Protein AF-0000000066529232 (afdb_homodimer)

Nearest PDB structures (foldseek):
  3euh-assembly1_E  TM=6.611E-01  e=2.061E-07  Escherichia coli
  7v8p-assembly1_A-2  TM=6.534E-01  e=8.715E-07  Shigella flexneri
  3rpu-assembly1_D  TM=6.121E-01  e=8.227E-07  Escherichia coli K-12
  3rpu-assembly2_Y  TM=6.234E-01  e=1.844E-06  Escherichia coli K-12
  7nz3-assembly1_E1  TM=5.384E-01  e=7.766E-07  Photorhabdus thracensis

Radius of gyration: 28.64 Å; Cα contacts (8 Å, |Δi|>4): 529; chains: 2; bounding box: 55×75×106 Å

Foldseek 3Di:
DDDDVVLQPCLVVLCVLQVLQAKDFVVPVVSLVSCVVCVVRNQVVCVVVVWHWDDDPLGIIHTQDDPPDPPAALLLVLQLLVLLLQCVVCVVVVHHSCVCQAFRKDFLVVQVVSCVVPVVSCVVSVHHDSVSCCVSHVVVCCSRHQWPDDPRITTGYPVSVQSVVLSVVVVVVPCPPVPVVPPPPSPGRRTHRSPPPPPPPVPPVVPPCPDPVVVVVVVVVVVVVVVVVVD/DDDDVVLQPCLVVLCVLQVLQAKDFVVPVVSLVSCVVCVVRSQVVCVVVVWHWDDDPLGIIHTQDDPPDPPAALLLVLQLLVLLLQCVVCVVVVHHSCVCQAFRKDFLVVQVVSCVVPVVSCVVSVHHDSVSCCVSHVVVCCSRHQWDDDPRITTGHPVSVQSVVLSVVCVVVPCCPVPVVPPPPSPGRRTHRNPPVPPPPVPPVVPPCPDPVVVVVVVVVVVVVVVVVVD

Structure (mmCIF, N/CA/C/O backbone):
data_AF-0000000066529232-model_v1
#
loop_
_entity.id
_entity.type
_entity.pdbx_description
1 polymer 'Chromosome partitioning protein'
#
loop_
_atom_site.group_PDB
_atom_site.id
_atom_site.type_symbol
_atom_site.label_atom_id
_atom_site.label_alt_id
_atom_site.label_comp_id
_atom_site.label_asym_id
_atom_site.label_entity_id
_atom_site.label_seq_id
_atom_site.pdbx_PDB_ins_code
_atom_site.Cartn_x
_atom_site.Cartn_y
_atom_site.Cartn_z
_atom_site.occupancy
_atom_site.B_iso_or_equiv
_atom_site.auth_seq_id
_atom_site.auth_comp_id
_atom_site.auth_asym_id
_atom_site.auth_atom_id
_atom_site.pdbx_PDB_model_num
ATOM 1 N N . MET A 1 1 ? -21.281 -6.078 13.094 1 83.69 1 MET A N 1
ATOM 2 C CA . MET A 1 1 ? -21.75 -4.762 12.664 1 83.69 1 MET A CA 1
ATOM 3 C C . MET A 1 1 ? -22.266 -4.809 11.234 1 83.69 1 MET A C 1
ATOM 5 O O . MET A 1 1 ? -21.688 -5.457 10.367 1 83.69 1 MET A O 1
ATOM 9 N N . HIS A 1 2 ? -23.422 -4.254 11.055 1 90.94 2 HIS A N 1
ATOM 10 C CA . HIS A 1 2 ? -24.016 -4.16 9.727 1 90.94 2 HIS A CA 1
ATOM 11 C C . HIS A 1 2 ? -23.688 -2.828 9.07 1 90.94 2 HIS A C 1
ATOM 13 O O . HIS A 1 2 ? -23.734 -1.777 9.711 1 90.94 2 HIS A O 1
ATOM 19 N N . LEU A 1 3 ? -23.234 -3.01 7.859 1 92.81 3 LEU A N 1
ATOM 20 C CA . LEU A 1 3 ? -22.812 -1.854 7.07 1 92.81 3 LEU A CA 1
ATOM 21 C C . LEU A 1 3 ? -23.609 -1.758 5.777 1 92.81 3 LEU A C 1
ATOM 23 O O . LEU A 1 3 ? -23.922 -2.777 5.16 1 92.81 3 LEU A O 1
ATOM 27 N N . ASP A 1 4 ? -24.016 -0.524 5.516 1 94.38 4 ASP A N 1
ATOM 28 C CA . ASP A 1 4 ? -24.656 -0.265 4.23 1 94.38 4 ASP A CA 1
ATOM 29 C C . ASP A 1 4 ? -23.688 0.426 3.268 1 94.38 4 ASP A C 1
ATOM 31 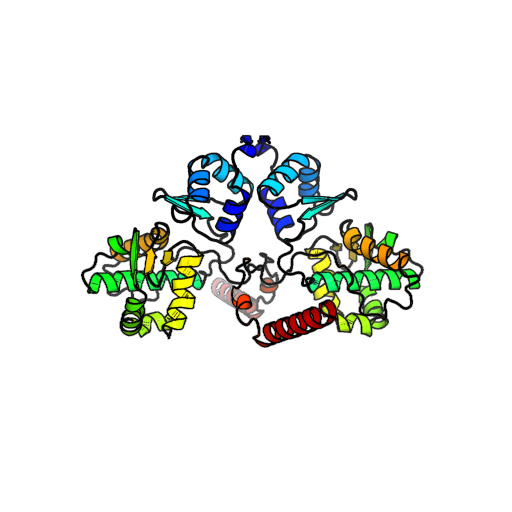O O . ASP A 1 4 ? -23.516 1.644 3.334 1 94.38 4 ASP A O 1
ATOM 35 N N . LEU A 1 5 ? -23.203 -0.306 2.338 1 95 5 LEU A N 1
ATOM 36 C CA . LEU A 1 5 ? -22.188 0.202 1.417 1 95 5 LEU A CA 1
ATOM 37 C C . LEU A 1 5 ? -22.766 1.29 0.52 1 95 5 LEU A C 1
ATOM 39 O O . LEU A 1 5 ? -22.031 2.139 0.011 1 95 5 LEU A O 1
ATOM 43 N N . SER A 1 6 ? -24.016 1.255 0.272 1 95.19 6 SER A N 1
ATOM 44 C CA . SER A 1 6 ? -24.641 2.256 -0.586 1 95.19 6 SER A CA 1
ATOM 45 C C . SER A 1 6 ? -24.547 3.648 0.03 1 95.19 6 SER A C 1
ATOM 47 O O . SER A 1 6 ? -24.656 4.652 -0.676 1 95.19 6 SER A O 1
ATOM 49 N N . GLU A 1 7 ? -24.375 3.732 1.343 1 96.75 7 GLU A N 1
ATOM 50 C CA . GLU A 1 7 ? -24.234 5.004 2.045 1 96.75 7 GLU A CA 1
ATOM 51 C C . GLU A 1 7 ? -22.797 5.508 1.978 1 96.75 7 GLU A C 1
ATOM 53 O O . GLU A 1 7 ? -22.531 6.691 2.201 1 96.75 7 GLU A O 1
ATOM 58 N N . LEU A 1 8 ? -21.859 4.59 1.776 1 97.44 8 LEU A N 1
ATOM 59 C CA . LEU A 1 8 ? -20.438 4.922 1.768 1 97.44 8 LEU A CA 1
ATOM 60 C C . LEU A 1 8 ? -19.953 5.219 0.351 1 97.44 8 LEU A C 1
ATOM 62 O O . LEU A 1 8 ? -19.078 4.527 -0.17 1 97.44 8 LEU A O 1
ATOM 66 N N . THR A 1 9 ? -20.438 6.305 -0.213 1 97.38 9 THR A N 1
ATOM 67 C CA . THR A 1 9 ? -20.25 6.637 -1.622 1 97.38 9 THR A CA 1
ATOM 68 C C . THR A 1 9 ? -18.828 7.094 -1.895 1 97.38 9 THR A C 1
ATOM 70 O O . THR A 1 9 ? -18.391 7.133 -3.047 1 97.38 9 THR A O 1
ATOM 73 N N . GLN A 1 10 ? -18.047 7.484 -0.837 1 98.31 10 GLN A N 1
ATOM 74 C CA . GLN A 1 10 ? -16.688 7.965 -1.016 1 98.31 10 GLN A CA 1
ATOM 75 C C . GLN A 1 10 ? -15.68 6.988 -0.419 1 98.31 10 GLN A C 1
ATOM 77 O O . GLN A 1 10 ? -14.555 7.371 -0.101 1 98.31 10 GLN A O 1
ATOM 82 N N . LEU A 1 11 ? -16.078 5.77 -0.241 1 98.5 11 LEU A N 1
ATOM 83 C CA . LEU A 1 11 ? -15.234 4.797 0.447 1 98.5 11 LEU A CA 1
ATOM 84 C C . LEU A 1 11 ? -13.898 4.645 -0.262 1 98.5 11 LEU A C 1
ATOM 86 O O . LEU A 1 11 ? -12.844 4.695 0.377 1 98.5 11 LEU A O 1
ATOM 90 N N . ALA A 1 12 ? -13.883 4.539 -1.576 1 98.25 12 ALA A N 1
ATOM 91 C CA . ALA A 1 12 ? -12.664 4.289 -2.34 1 98.25 12 ALA A CA 1
ATOM 92 C C . ALA A 1 12 ? -11.695 5.465 -2.229 1 98.25 12 ALA A C 1
ATOM 94 O O . ALA A 1 12 ? -10.555 5.297 -1.804 1 98.25 12 ALA A O 1
ATOM 95 N N . PRO A 1 13 ? -12.102 6.695 -2.551 1 98.38 13 PRO A N 1
ATOM 96 C CA . PRO A 1 13 ? -11.141 7.801 -2.432 1 98.38 13 PRO A CA 1
ATOM 97 C C . PRO A 1 13 ? -10.727 8.062 -0.988 1 98.38 13 PRO A C 1
ATOM 99 O O . PRO A 1 13 ? -9.586 8.461 -0.736 1 98.38 13 PRO A O 1
ATOM 102 N N . ILE A 1 14 ? -11.609 7.852 -0.004 1 98.81 14 ILE A N 1
ATOM 103 C CA . ILE A 1 14 ? -11.258 8.047 1.397 1 98.81 14 ILE A CA 1
ATOM 104 C C . ILE A 1 14 ? -10.18 7.047 1.802 1 98.81 14 ILE A C 1
ATOM 106 O O . ILE A 1 14 ? -9.172 7.422 2.408 1 98.81 14 ILE A O 1
ATOM 110 N N . PHE A 1 15 ? -10.375 5.824 1.438 1 98.19 15 PHE A N 1
ATOM 111 C CA . PHE A 1 15 ? -9.391 4.801 1.773 1 98.19 15 PHE A CA 1
ATOM 112 C C . PHE A 1 15 ? -8.055 5.102 1.117 1 98.19 15 PHE A C 1
ATOM 114 O O . PHE A 1 15 ? -7.004 5.02 1.764 1 98.19 15 PHE A O 1
ATOM 121 N N . ARG A 1 16 ? -8.117 5.434 -0.107 1 97.19 16 ARG A N 1
ATOM 122 C CA . ARG A 1 16 ? -6.902 5.727 -0.853 1 97.19 16 ARG A CA 1
ATOM 123 C C . ARG A 1 16 ? -6.105 6.844 -0.186 1 97.19 16 ARG A C 1
ATOM 125 O O . ARG A 1 16 ? -4.898 6.715 0.025 1 97.19 16 ARG A O 1
ATOM 132 N N . GLU A 1 17 ? -6.758 7.934 0.203 1 97.62 17 GLU A N 1
ATOM 133 C CA . GLU A 1 17 ? -6.078 9.078 0.808 1 97.62 17 GLU A CA 1
ATOM 134 C C . GLU A 1 17 ? -5.523 8.727 2.186 1 97.62 17 GLU A C 1
ATOM 136 O O . GLU A 1 17 ? -4.371 9.039 2.496 1 97.62 17 GLU A O 1
ATOM 141 N N . LEU A 1 18 ? -6.324 8.039 2.998 1 97.81 18 LEU A N 1
ATOM 142 C CA . LEU A 1 18 ? -5.891 7.676 4.344 1 97.81 18 LEU A CA 1
ATOM 143 C C . LEU A 1 18 ? -4.734 6.68 4.289 1 97.81 18 LEU A C 1
ATOM 145 O O . LEU A 1 18 ? -3.785 6.781 5.07 1 97.81 18 LEU A O 1
ATOM 149 N N . PHE A 1 19 ? -4.859 5.852 3.352 1 94.88 19 PHE A N 1
ATOM 150 C CA . PHE A 1 19 ? -3.879 4.781 3.248 1 94.88 19 PHE A CA 1
ATOM 151 C C . PHE A 1 19 ? -2.508 5.336 2.875 1 94.88 19 PHE A C 1
ATOM 153 O O . PHE A 1 19 ? -1.482 4.832 3.336 1 94.88 19 PHE A O 1
ATOM 160 N N . LYS A 1 20 ? -2.471 6.355 2.107 1 93.75 20 LYS A N 1
ATOM 161 C CA . LYS A 1 20 ? -1.199 6.965 1.725 1 93.75 20 LYS A CA 1
ATOM 162 C C . LYS A 1 20 ? -0.679 7.887 2.824 1 93.75 20 LYS A C 1
ATOM 164 O O . LYS A 1 20 ? 0.351 8.539 2.656 1 93.75 20 LYS A O 1
ATOM 169 N N . GLY A 1 21 ? -1.419 7.984 3.934 1 95.12 21 GLY A N 1
ATOM 170 C CA . GLY A 1 21 ? -0.953 8.75 5.078 1 95.12 21 GLY A CA 1
ATOM 171 C C . GLY A 1 21 ? -1.518 10.164 5.121 1 95.12 21 GLY A C 1
ATOM 172 O O . GLY A 1 21 ? -1.14 10.961 5.98 1 95.12 21 GLY A O 1
ATOM 173 N N . TYR A 1 22 ? -2.434 10.445 4.238 1 97.62 22 TYR A N 1
ATOM 174 C CA . TYR A 1 22 ? -3.035 11.773 4.152 1 97.62 22 TYR A CA 1
ATOM 175 C C . TYR A 1 22 ? -3.98 12.016 5.324 1 97.62 22 TYR A C 1
ATOM 177 O O . TYR A 1 22 ? -4.66 11.094 5.781 1 97.62 22 TYR A O 1
ATOM 185 N N . HIS A 1 23 ? -3.982 13.227 5.73 1 98.5 23 HIS A N 1
ATOM 186 C CA . HIS A 1 23 ? -4.938 13.688 6.73 1 98.5 23 HIS A CA 1
ATOM 187 C C . HIS A 1 23 ? -6.121 14.391 6.078 1 98.5 23 HIS A C 1
ATOM 189 O O . HIS A 1 23 ? -5.953 15.453 5.465 1 98.5 23 HIS A O 1
ATOM 195 N N . ILE A 1 24 ? -7.254 13.875 6.273 1 98.75 24 ILE A N 1
ATOM 196 C CA . ILE A 1 24 ? -8.445 14.461 5.66 1 98.75 24 ILE A CA 1
ATOM 197 C C . ILE A 1 24 ? -9.055 15.5 6.605 1 98.75 24 ILE A C 1
ATOM 199 O O . ILE A 1 24 ? -9.281 15.211 7.785 1 98.75 24 ILE A O 1
ATOM 203 N N . SER A 1 25 ? -9.234 16.609 6.125 1 98.5 25 SER A N 1
ATOM 204 C CA . SER A 1 25 ? -9.875 17.703 6.84 1 98.5 25 SER A CA 1
ATOM 205 C C . SER A 1 25 ? -10.82 18.484 5.926 1 98.5 25 SER A C 1
ATOM 207 O O . SER A 1 25 ? -11.242 17.969 4.887 1 98.5 25 SER A O 1
ATOM 209 N N . HIS A 1 26 ? -11.266 19.656 6.395 1 97.06 26 HIS A N 1
ATOM 210 C CA . HIS A 1 26 ? -12.172 20.469 5.598 1 97.06 26 HIS A CA 1
ATOM 211 C C . HIS A 1 26 ? -11.492 20.969 4.324 1 97.06 26 HIS A C 1
ATOM 213 O O . HIS A 1 26 ? -12.148 21.531 3.447 1 97.06 26 HIS A O 1
ATOM 219 N N . ARG A 1 27 ? -10.141 20.703 4.211 1 96.19 27 ARG A N 1
ATOM 220 C CA . ARG A 1 27 ? -9.461 20.938 2.941 1 96.19 27 ARG A CA 1
ATOM 221 C C . ARG A 1 27 ? -10.102 20.141 1.812 1 96.19 27 ARG A C 1
ATOM 223 O O . ARG A 1 27 ? -10.094 20.578 0.657 1 96.19 27 ARG A O 1
ATOM 230 N N . ASP A 1 28 ? -10.648 18.938 2.148 1 97.5 28 ASP A N 1
ATOM 231 C CA . ASP A 1 28 ? -11.359 18.047 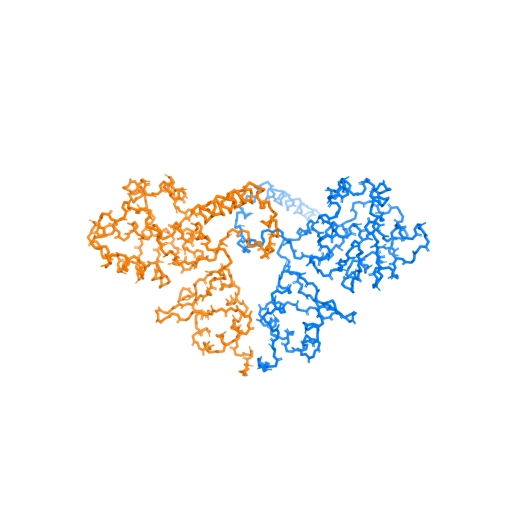1.24 1 97.5 28 ASP A CA 1
ATOM 232 C C . ASP A 1 28 ? -12.828 17.922 1.643 1 97.5 28 ASP A C 1
ATOM 234 O O . ASP A 1 28 ? -13.227 16.922 2.25 1 97.5 28 ASP A O 1
ATOM 238 N N . PRO A 1 29 ? -13.633 18.859 1.231 1 97.88 29 PRO A N 1
ATOM 239 C CA . PRO A 1 29 ? -14.984 18.953 1.779 1 97.88 29 PRO A CA 1
ATOM 240 C C . PRO A 1 29 ? -15.82 17.703 1.504 1 97.88 29 PRO A C 1
ATOM 242 O O . PRO A 1 29 ? -16.594 17.266 2.365 1 97.88 29 PRO A O 1
ATOM 245 N N . GLU A 1 30 ? -15.703 17.078 0.35 1 98.31 30 GLU A N 1
ATOM 246 C CA . GLU A 1 30 ? -16.5 15.914 -0.001 1 98.31 30 GLU A CA 1
ATOM 247 C C . GLU A 1 30 ? -16.141 14.719 0.863 1 98.31 30 GLU A C 1
ATOM 249 O O . GLU A 1 30 ? -17.016 14.07 1.446 1 98.31 30 GLU A O 1
ATOM 254 N N . LEU A 1 31 ? -14.875 14.469 0.984 1 98.75 31 LEU A N 1
ATOM 255 C CA . LEU A 1 31 ? -14.398 13.352 1.793 1 98.75 31 LEU A CA 1
ATOM 256 C C . LEU A 1 31 ? -14.711 13.578 3.27 1 98.75 31 LEU A C 1
ATOM 258 O O . LEU A 1 31 ? -15.18 12.672 3.957 1 98.75 31 LEU A O 1
ATOM 262 N N . TYR A 1 32 ? -14.461 14.812 3.672 1 98.69 32 TYR A N 1
ATOM 263 C CA . TYR A 1 32 ? -14.672 15.156 5.074 1 98.69 32 TYR A CA 1
ATOM 264 C C . TYR A 1 32 ? -16.141 15 5.461 1 98.69 32 TYR A C 1
ATOM 266 O O . TYR A 1 32 ? -16.453 14.438 6.512 1 98.69 32 TYR A O 1
ATOM 274 N N . THR A 1 33 ? -17.016 15.477 4.629 1 98.5 33 THR A N 1
ATOM 275 C CA . THR A 1 33 ? -18.453 15.398 4.898 1 98.5 33 THR A CA 1
ATOM 276 C C . THR A 1 33 ? -18.906 13.945 4.957 1 98.5 33 THR A C 1
ATOM 278 O O . THR A 1 33 ? -19.688 13.562 5.832 1 98.5 33 THR A O 1
ATOM 281 N N . GLN A 1 34 ? -18.438 13.148 4.043 1 98.44 34 GLN A N 1
ATOM 282 C CA . GLN A 1 34 ? -18.75 11.727 4.008 1 98.44 34 GLN A CA 1
ATOM 283 C C . GLN A 1 34 ? -18.281 11.016 5.273 1 98.44 34 GLN A C 1
ATOM 285 O O . GLN A 1 34 ? -19.031 10.25 5.883 1 98.44 34 GLN A O 1
ATOM 290 N N . LEU A 1 35 ? -17.109 11.281 5.742 1 98.44 35 LEU A N 1
ATOM 291 C CA . LEU A 1 35 ? -16.547 10.688 6.945 1 98.44 35 LEU A CA 1
ATOM 292 C C . LEU A 1 35 ? -17.312 11.125 8.188 1 98.44 35 LEU A C 1
ATOM 294 O O . LEU A 1 35 ? -17.656 10.305 9.039 1 98.44 35 LEU A O 1
ATOM 298 N N . SER A 1 36 ? -17.562 12.383 8.188 1 97.94 36 SER A N 1
ATOM 299 C CA . SER A 1 36 ? -18.25 12.93 9.359 1 97.94 36 SER A CA 1
ATOM 300 C C . SER A 1 36 ? -19.672 12.414 9.461 1 97.94 36 SER A C 1
ATOM 302 O O . SER A 1 36 ? -20.188 12.172 10.555 1 97.94 36 SER A O 1
ATOM 304 N N . SER A 1 37 ? -20.312 12.203 8.383 1 97.81 37 SER A N 1
ATOM 305 C CA . SER A 1 37 ? -21.719 11.781 8.352 1 97.81 37 SER A CA 1
ATOM 306 C C . SER A 1 37 ? -21.844 10.289 8.641 1 97.81 37 SER A C 1
ATOM 308 O O . SER A 1 37 ? -22.891 9.828 9.109 1 97.81 37 SER A O 1
ATOM 310 N N . HIS A 1 38 ? -20.859 9.516 8.344 1 97.69 38 HIS A N 1
ATOM 311 C CA . HIS A 1 38 ? -20.922 8.07 8.492 1 97.69 38 HIS A CA 1
ATOM 312 C C . HIS A 1 38 ? -19.703 7.551 9.266 1 97.69 38 HIS A C 1
ATOM 314 O O . HIS A 1 38 ? -19.141 6.52 8.906 1 97.69 38 HIS A O 1
ATOM 320 N N . GLN A 1 39 ? -19.328 8.281 10.305 1 97.44 39 GLN A N 1
ATOM 321 C CA . GLN A 1 39 ? -18.078 8.055 11.023 1 97.44 39 GLN A CA 1
ATOM 322 C C . GLN A 1 39 ? -18.031 6.641 11.594 1 97.44 39 GLN A C 1
ATOM 324 O O . GLN A 1 39 ? -17.016 5.945 11.438 1 97.44 39 GLN A O 1
ATOM 329 N N . ASP A 1 40 ? -19.078 6.176 12.234 1 96.38 40 ASP A N 1
ATOM 330 C CA . ASP A 1 40 ? -19.078 4.871 12.891 1 96.38 40 ASP A CA 1
ATOM 331 C C . ASP A 1 40 ? -18.922 3.744 11.875 1 96.38 40 ASP A C 1
ATOM 333 O O . ASP A 1 40 ? -18.234 2.76 12.125 1 96.38 40 ASP A O 1
ATOM 337 N N . GLN A 1 41 ? -19.547 3.867 10.758 1 97.06 41 GLN A N 1
ATOM 338 C CA . GLN A 1 41 ? -19.453 2.852 9.719 1 97.06 41 GLN A CA 1
ATOM 339 C C . GLN A 1 41 ? -18.031 2.785 9.148 1 97.06 41 GLN A C 1
ATOM 341 O O . GLN A 1 41 ? -17.469 1.697 8.984 1 97.06 41 GLN A O 1
ATOM 346 N N . TYR A 1 42 ? -17.484 3.951 8.891 1 98.31 42 TYR A N 1
ATOM 347 C CA . TYR A 1 42 ? -16.109 3.984 8.391 1 98.31 42 TYR A CA 1
ATOM 348 C C . TYR A 1 42 ? -15.141 3.404 9.414 1 98.31 42 TYR A C 1
ATOM 350 O O . TYR A 1 42 ? -14.297 2.57 9.078 1 98.31 42 TYR A O 1
ATOM 358 N N . ARG A 1 43 ? -15.258 3.873 10.609 1 97.44 43 ARG A N 1
ATOM 359 C CA . ARG A 1 43 ? -14.375 3.402 11.672 1 97.44 43 ARG A CA 1
ATOM 360 C C . ARG A 1 43 ? -14.477 1.89 11.836 1 97.44 43 ARG A C 1
ATOM 362 O O . ARG A 1 43 ? -13.461 1.201 11.945 1 97.44 43 ARG A O 1
ATOM 369 N N . GLY A 1 44 ? -15.664 1.378 11.938 1 96.69 44 GLY A N 1
ATOM 370 C CA . GLY A 1 44 ? -15.875 -0.055 12.07 1 96.69 44 GLY A CA 1
ATOM 371 C C . GLY A 1 44 ? -15.297 -0.854 10.922 1 96.69 44 GLY A C 1
ATOM 372 O O . GLY A 1 44 ? -14.633 -1.873 11.133 1 96.69 44 GLY A O 1
ATOM 373 N N . LEU A 1 45 ? -15.57 -0.42 9.711 1 97.75 45 LEU A N 1
ATOM 374 C CA . LEU A 1 45 ? -15.07 -1.101 8.516 1 97.75 45 LEU A CA 1
ATOM 375 C C . LEU A 1 45 ? -13.539 -1.119 8.508 1 97.75 45 LEU A C 1
ATOM 377 O O . LEU A 1 45 ? -12.93 -2.174 8.312 1 97.75 45 LEU A O 1
ATOM 381 N N . PHE A 1 46 ? -12.922 0.013 8.703 1 98.12 46 PHE A N 1
ATOM 382 C CA . PHE A 1 46 ? -11.469 0.105 8.648 1 98.12 46 PHE A CA 1
ATOM 383 C C . PHE A 1 46 ? -10.836 -0.716 9.773 1 98.12 46 PHE A C 1
ATOM 385 O O . PHE A 1 46 ? -9.789 -1.343 9.57 1 98.12 46 PHE A O 1
ATOM 392 N N . ARG A 1 47 ? -11.461 -0.72 10.898 1 97 47 ARG A N 1
ATOM 393 C CA . ARG A 1 47 ? -10.984 -1.577 11.977 1 97 47 ARG A CA 1
ATOM 394 C C . ARG A 1 47 ? -11.008 -3.045 11.562 1 97 47 ARG A C 1
ATOM 396 O O . ARG A 1 47 ? -10.055 -3.783 11.812 1 97 47 ARG A O 1
ATOM 403 N N . ALA A 1 48 ? -12.086 -3.488 10.969 1 97.06 48 ALA A N 1
ATOM 404 C CA . ALA A 1 48 ? -12.219 -4.863 10.5 1 97.06 48 ALA A CA 1
ATOM 405 C C . ALA A 1 48 ? -11.148 -5.195 9.453 1 97.06 48 ALA A C 1
ATOM 407 O O . ALA A 1 48 ? -10.75 -6.352 9.312 1 97.06 48 ALA A O 1
ATOM 408 N N . MET A 1 49 ? -10.719 -4.188 8.789 1 96.88 49 MET A N 1
ATOM 409 C CA . MET A 1 49 ? -9.711 -4.352 7.75 1 96.88 49 MET A CA 1
ATOM 410 C C . MET A 1 49 ? -8.305 -4.273 8.336 1 96.88 49 MET A C 1
ATOM 412 O O . MET A 1 49 ? -7.316 -4.453 7.617 1 96.88 49 MET A O 1
ATOM 416 N N . GLY A 1 50 ? -8.195 -3.891 9.609 1 95.38 50 GLY A N 1
ATOM 417 C CA . GLY A 1 50 ? -6.898 -3.85 10.273 1 95.38 50 GLY A CA 1
ATOM 418 C C . GLY A 1 50 ? -6.328 -2.449 10.383 1 95.38 50 GLY A C 1
ATOM 419 O O . GLY A 1 50 ? -5.156 -2.273 10.719 1 95.38 50 GLY A O 1
ATOM 420 N N . PHE A 1 51 ? -7.129 -1.468 10.047 1 96.56 51 PHE A N 1
ATOM 421 C CA . PHE A 1 51 ? -6.688 -0.081 10.133 1 96.56 51 PHE A CA 1
ATOM 422 C C . PHE A 1 51 ? -7.352 0.629 11.305 1 96.56 51 PHE A C 1
ATOM 424 O O . PHE A 1 51 ? -8.516 0.368 11.617 1 96.56 51 PHE A O 1
ATOM 431 N N . GLU A 1 52 ? -6.617 1.519 11.852 1 96.94 52 GLU A N 1
ATOM 432 C CA . GLU A 1 52 ? -7.172 2.352 12.914 1 96.94 52 GLU A CA 1
ATOM 433 C C . GLU A 1 52 ? -7.414 3.777 12.43 1 96.94 52 GLU A C 1
ATOM 435 O O . GLU A 1 52 ? -6.465 4.508 12.133 1 96.94 52 GLU A O 1
ATOM 440 N N . LEU A 1 53 ? -8.641 4.141 12.352 1 98 53 LEU A N 1
ATOM 441 C CA . LEU A 1 53 ? -9.047 5.484 11.945 1 98 53 LEU A CA 1
ATOM 442 C C . LEU A 1 53 ? -9.172 6.402 13.148 1 98 53 LEU A C 1
ATOM 444 O O . LEU A 1 53 ? -9.984 6.156 14.039 1 98 53 LEU A O 1
ATOM 448 N N . VAL A 1 54 ? -8.336 7.414 13.148 1 97.62 54 VAL A N 1
ATOM 449 C CA . VAL A 1 54 ? -8.461 8.43 14.188 1 97.62 54 VAL A CA 1
ATOM 450 C C . VAL A 1 54 ? -9.414 9.531 13.719 1 97.62 54 VAL A C 1
ATOM 452 O O . VAL A 1 54 ? -9.281 10.047 12.602 1 97.62 54 VAL A O 1
ATOM 455 N N . CYS A 1 55 ? -10.352 9.742 14.461 1 96.38 55 CYS A N 1
ATOM 456 C CA . CYS A 1 55 ? -11.258 10.875 14.312 1 96.38 55 CYS A CA 1
ATOM 457 C C . CYS A 1 55 ? -10.945 11.961 15.328 1 96.38 55 CYS A C 1
ATOM 459 O O . CYS A 1 55 ? -11.445 11.93 16.453 1 96.38 55 CYS A O 1
ATOM 461 N N . ASP A 1 56 ? -10.164 12.906 14.93 1 96.81 56 ASP A N 1
ATOM 462 C CA . ASP A 1 56 ? -9.742 13.945 15.867 1 96.81 56 ASP A CA 1
ATOM 463 C C . ASP A 1 56 ? -10.844 14.977 16.078 1 96.81 56 ASP A C 1
ATOM 465 O O . ASP A 1 56 ? -11.508 15.391 15.117 1 96.81 56 ASP A O 1
ATOM 469 N N . THR A 1 57 ? -11.062 15.398 17.25 1 96.12 57 THR A N 1
ATOM 470 C CA . THR A 1 57 ? -12.141 16.312 17.609 1 96.12 57 THR A CA 1
ATOM 471 C C . THR A 1 57 ? -11.938 17.672 16.953 1 96.12 57 THR A C 1
ATOM 473 O O . THR A 1 57 ? -12.875 18.469 16.859 1 96.12 57 THR A O 1
ATOM 476 N N . ARG A 1 58 ? -10.773 17.969 16.5 1 95.5 58 ARG A N 1
ATOM 477 C CA . ARG A 1 58 ? -10.477 19.25 15.867 1 95.5 58 ARG A CA 1
ATOM 478 C C . ARG A 1 58 ? -10.789 19.203 14.375 1 95.5 58 ARG A C 1
ATOM 480 O O . ARG A 1 58 ? -10.477 20.141 13.641 1 95.5 58 ARG A O 1
ATOM 487 N N . GLY A 1 59 ? -11.352 18.109 13.898 1 96.81 59 GLY A N 1
ATOM 488 C CA . GLY A 1 59 ? -11.953 18.094 12.578 1 96.81 59 GLY A CA 1
ATOM 489 C C . GLY A 1 59 ? -11.039 17.516 11.508 1 96.81 59 GLY A C 1
ATOM 490 O O . GLY A 1 59 ? -10.945 18.062 10.406 1 96.81 59 GLY A O 1
ATOM 491 N N . PHE A 1 60 ? -10.352 16.469 11.844 1 98.19 60 PHE A N 1
ATOM 492 C CA . PHE A 1 60 ? -9.57 15.789 10.812 1 98.19 60 PHE A CA 1
ATOM 493 C C . PHE A 1 60 ? -9.461 14.297 11.109 1 98.19 60 PHE A C 1
ATOM 495 O O . PHE A 1 60 ? -9.711 13.867 12.242 1 98.19 60 PHE A O 1
ATOM 502 N N . TYR A 1 61 ? -9.109 13.516 10.094 1 98.69 61 TYR A N 1
ATOM 503 C CA . TYR A 1 61 ? -9.062 12.062 10.125 1 98.69 61 TYR A CA 1
ATOM 504 C C . TYR A 1 61 ? -7.742 11.539 9.57 1 98.69 61 TYR A C 1
ATOM 506 O O . TYR A 1 61 ? -7.215 12.078 8.594 1 98.69 61 TYR A O 1
ATOM 514 N N . TYR A 1 62 ? -7.215 10.5 10.117 1 97.81 62 TYR A N 1
ATOM 515 C CA . TYR A 1 62 ? -6.027 9.844 9.586 1 97.81 62 TYR A CA 1
ATOM 516 C C . TYR A 1 62 ? -5.926 8.414 10.102 1 97.81 62 TYR A C 1
ATOM 518 O O . TYR A 1 62 ? -6.57 8.055 11.086 1 97.81 62 TYR A O 1
ATOM 526 N N . PHE A 1 63 ? -5.18 7.559 9.414 1 96.44 63 PHE A N 1
ATOM 527 C CA . PHE A 1 63 ? -4.859 6.215 9.883 1 96.44 63 PHE A CA 1
ATOM 528 C C . PHE A 1 63 ? -3.645 6.234 10.805 1 96.44 63 PHE A C 1
ATOM 530 O O . PHE A 1 63 ? -2.662 6.922 10.523 1 96.44 63 PHE A O 1
ATOM 537 N N . VAL A 1 64 ? -3.723 5.523 11.891 1 92.88 64 VAL A N 1
ATOM 538 C CA . VAL A 1 64 ? -2.533 5.289 12.703 1 92.88 64 VAL A CA 1
ATOM 539 C C . VAL A 1 64 ? -1.554 4.402 11.938 1 92.88 64 VAL A C 1
ATOM 541 O O . VAL A 1 64 ? -1.918 3.316 11.477 1 92.88 64 VAL A O 1
ATOM 544 N N . PRO A 1 65 ? -0.35 4.922 11.688 1 84.12 65 PRO A N 1
ATOM 545 C CA . PRO A 1 65 ? 0.625 4.094 10.977 1 84.12 65 PRO A CA 1
ATOM 546 C C . PRO A 1 65 ? 0.926 2.781 11.695 1 84.12 65 PRO A C 1
ATOM 548 O O . PRO A 1 65 ? 0.896 2.729 12.93 1 84.12 65 PRO A O 1
ATOM 551 N N . GLU A 1 66 ? 1.124 1.743 10.836 1 73.56 66 GLU A N 1
ATOM 552 C CA . GLU A 1 66 ? 1.486 0.445 11.398 1 73.56 66 GLU A CA 1
ATOM 553 C C . GLU A 1 66 ? 2.891 0.473 11.992 1 73.56 66 GLU A C 1
ATOM 555 O O . GLU A 1 66 ? 3.768 1.181 11.492 1 73.56 66 GLU A O 1
ATOM 560 N N . GLN A 1 67 ? 3.102 0.339 13.258 1 58.44 67 GLN A N 1
ATOM 561 C CA . GLN A 1 67 ? 4.363 0.403 13.992 1 58.44 67 GLN A CA 1
ATOM 562 C C . GLN A 1 67 ? 5.43 -0.464 13.328 1 58.44 67 GLN A C 1
ATOM 564 O O . GLN A 1 67 ? 5.719 -1.566 13.797 1 58.44 67 GLN A O 1
ATOM 569 N N . VAL A 1 68 ? 5.328 -0.716 11.93 1 47.19 68 VAL A N 1
ATOM 570 C CA . VAL A 1 68 ? 6.43 -1.592 11.547 1 47.19 68 VAL A CA 1
ATOM 571 C C . VAL A 1 68 ? 7.75 -0.827 11.625 1 47.19 68 VAL A C 1
ATOM 573 O O . VAL A 1 68 ? 7.941 0.168 10.922 1 47.19 68 VAL A O 1
ATOM 576 N N . GLY A 1 69 ? 8.68 -1.15 12.68 1 44.72 69 GLY A N 1
ATOM 577 C CA . GLY A 1 69 ? 10.016 -0.707 13.062 1 44.72 69 GLY A CA 1
ATOM 578 C C . GLY A 1 69 ? 10.055 0.75 13.484 1 44.72 69 GLY A C 1
ATOM 579 O O . GLY A 1 69 ? 9.359 1.589 12.906 1 44.72 69 GLY A O 1
ATOM 580 N N . ALA A 1 70 ? 10.094 1.056 14.695 1 45.28 70 ALA A N 1
ATOM 581 C CA . ALA A 1 70 ? 10.203 2.26 15.508 1 45.28 70 ALA A CA 1
ATOM 582 C C . ALA A 1 70 ? 10.984 3.35 14.781 1 45.28 70 ALA A C 1
ATOM 584 O O . ALA A 1 70 ? 11.258 4.41 15.352 1 45.28 70 ALA A O 1
ATOM 585 N N . GLN A 1 71 ? 11.578 3.029 13.695 1 50.12 71 GLN A N 1
ATOM 586 C CA . GLN A 1 71 ? 12.422 4.148 13.273 1 50.12 71 GLN A CA 1
ATOM 587 C C . GLN A 1 71 ? 11.578 5.301 12.742 1 50.12 71 GLN A C 1
ATOM 589 O O . GLN A 1 71 ? 10.695 5.098 11.906 1 50.12 71 GLN A O 1
ATOM 594 N N . VAL A 1 72 ? 11.453 6.309 13.453 1 56.38 72 VAL A N 1
ATOM 595 C CA . VAL A 1 72 ? 10.797 7.559 13.094 1 56.38 72 VAL A CA 1
ATOM 596 C C . VAL A 1 72 ? 11.133 7.926 11.648 1 56.38 72 VAL A C 1
ATOM 598 O O . VAL A 1 72 ? 12.305 8.047 11.289 1 56.38 72 VAL A O 1
ATOM 601 N N . ASN A 1 73 ? 10.031 7.918 10.781 1 75.88 73 ASN A N 1
ATOM 602 C CA . ASN A 1 73 ? 10.078 8.312 9.375 1 75.88 73 ASN A CA 1
ATOM 603 C C . ASN A 1 73 ? 10.773 9.656 9.195 1 75.88 73 ASN A C 1
ATOM 605 O O . ASN A 1 73 ? 10.562 10.586 9.977 1 75.88 73 ASN A O 1
ATOM 609 N N . LYS A 1 74 ? 11.836 9.742 8.453 1 83.25 74 LYS A N 1
ATOM 610 C CA . LYS A 1 74 ? 12.609 10.945 8.172 1 83.25 74 LYS A CA 1
ATOM 611 C C . LYS A 1 74 ? 11.695 12.125 7.848 1 83.25 74 LYS A C 1
ATOM 613 O O . LYS A 1 74 ? 11.945 13.25 8.281 1 83.25 74 LYS A O 1
ATOM 618 N N . THR A 1 75 ? 10.672 11.883 7.211 1 89.5 75 THR A N 1
ATOM 619 C CA . THR A 1 75 ? 9.727 12.93 6.848 1 89.5 75 THR A CA 1
ATOM 620 C C . THR A 1 75 ? 9.055 13.508 8.086 1 89.5 75 THR A C 1
ATOM 622 O O . THR A 1 75 ? 9.016 14.727 8.266 1 89.5 75 THR A O 1
ATOM 625 N N . ALA A 1 76 ? 8.594 12.633 8.945 1 87.94 76 ALA A N 1
ATOM 626 C CA . ALA A 1 76 ? 7.938 13.094 10.172 1 87.94 76 ALA A CA 1
ATOM 627 C C . ALA A 1 76 ? 8.891 13.914 11.031 1 87.94 76 ALA A C 1
ATOM 629 O O . ALA A 1 76 ? 8.492 14.922 11.617 1 87.94 76 ALA A O 1
ATOM 630 N N . GLN A 1 77 ? 10.078 13.555 11.039 1 86.88 77 GLN A N 1
ATOM 631 C CA . GLN A 1 77 ? 11.094 14.266 11.812 1 86.88 77 GLN A CA 1
ATOM 632 C C . GLN A 1 77 ? 11.328 15.672 11.25 1 86.88 77 GLN A C 1
ATOM 634 O O . GLN A 1 77 ? 11.391 16.641 12.008 1 86.88 77 GLN A O 1
ATOM 639 N N . ARG A 1 78 ? 11.438 15.734 9.984 1 92 78 ARG A N 1
ATOM 640 C CA . ARG A 1 78 ? 11.648 17.016 9.328 1 92 78 ARG A CA 1
ATOM 641 C C . ARG A 1 78 ? 10.477 17.953 9.57 1 92 78 ARG A C 1
ATOM 643 O O . ARG A 1 78 ? 10.664 19.141 9.891 1 92 78 ARG A O 1
ATOM 650 N N . LEU A 1 79 ? 9.336 17.391 9.453 1 93.88 79 LEU A N 1
ATOM 651 C CA . LEU A 1 79 ? 8.141 18.219 9.633 1 93.88 79 LEU A CA 1
ATOM 652 C C . LEU A 1 79 ? 8 18.672 11.078 1 93.88 79 LEU A C 1
ATOM 654 O O . LEU A 1 79 ? 7.613 19.812 11.336 1 93.88 79 LEU A O 1
ATOM 658 N N . ALA A 1 80 ? 8.383 17.828 11.977 1 90.88 80 ALA A N 1
ATOM 659 C CA . ALA A 1 80 ? 8.359 18.188 13.391 1 90.88 80 ALA A CA 1
ATOM 660 C C . ALA A 1 80 ? 9.352 19.312 13.688 1 90.88 80 ALA A C 1
ATOM 662 O O . ALA A 1 80 ? 9 20.297 14.344 1 90.88 80 ALA A O 1
ATOM 663 N N . LEU A 1 81 ? 10.508 19.109 13.219 1 91.19 81 LEU A N 1
ATOM 664 C CA . LEU A 1 81 ? 11.531 20.125 13.43 1 91.19 81 LEU A CA 1
ATOM 665 C C . LEU A 1 81 ? 11.109 21.469 12.828 1 91.19 81 LEU A C 1
ATOM 667 O O . LEU A 1 81 ? 11.25 22.516 13.469 1 91.19 81 LEU A O 1
ATOM 671 N N . PHE A 1 82 ? 10.617 21.406 11.68 1 95.19 82 PHE A N 1
ATOM 672 C CA . PHE A 1 82 ? 10.148 22.625 11.031 1 95.19 82 PHE A CA 1
ATOM 673 C C . PHE A 1 82 ? 9.078 23.297 11.875 1 95.19 82 PHE A C 1
ATOM 675 O O . PHE A 1 82 ? 9.109 24.516 12.047 1 95.19 82 PHE A O 1
ATOM 682 N N . THR A 1 83 ? 8.156 22.531 12.352 1 94.94 83 THR A N 1
ATOM 683 C CA . THR A 1 83 ? 7.078 23.094 13.156 1 94.94 83 THR A CA 1
ATOM 684 C C . THR A 1 83 ? 7.637 23.766 14.414 1 94.94 83 THR A C 1
ATOM 686 O O . THR A 1 83 ? 7.227 24.859 14.781 1 94.94 83 THR A O 1
ATOM 689 N N . PHE A 1 84 ? 8.578 23.141 15 1 92.5 84 PHE A N 1
ATOM 690 C CA . PHE A 1 84 ? 9.234 23.703 16.188 1 92.5 84 PHE A CA 1
ATOM 691 C C . PHE A 1 84 ? 9.906 25.031 15.852 1 92.5 84 PHE A C 1
ATOM 693 O O . PHE A 1 84 ? 9.727 26.016 16.578 1 92.5 84 PHE A O 1
ATOM 700 N N . ILE A 1 85 ? 10.633 25.016 14.805 1 94.75 85 ILE A N 1
ATOM 701 C CA . ILE A 1 85 ? 11.336 26.219 14.367 1 94.75 85 ILE A CA 1
ATOM 702 C C . ILE A 1 85 ? 10.336 27.328 14.094 1 94.75 85 ILE A C 1
ATOM 704 O O . ILE A 1 85 ? 10.547 28.469 14.5 1 94.75 85 ILE A O 1
ATOM 708 N N . LEU A 1 86 ? 9.266 26.984 13.43 1 96.12 86 LEU A N 1
ATOM 709 C CA . LEU A 1 86 ? 8.258 27.969 13.07 1 96.12 86 LEU A CA 1
ATOM 710 C C . LEU A 1 86 ? 7.602 28.562 14.312 1 96.12 86 LEU A C 1
ATOM 712 O O . LEU A 1 86 ? 7.375 29.766 14.383 1 96.12 86 LEU A O 1
ATOM 716 N N . VAL A 1 87 ? 7.316 27.703 15.258 1 94.44 87 VAL A N 1
ATOM 717 C CA . VAL A 1 87 ? 6.734 28.156 16.516 1 94.44 87 VAL A CA 1
ATOM 718 C C . VAL A 1 87 ? 7.664 29.188 17.172 1 94.44 87 VAL A C 1
ATOM 720 O O . VAL A 1 87 ? 7.227 30.281 17.547 1 94.44 87 VAL A O 1
ATOM 723 N N . GLU A 1 88 ? 8.945 28.875 17.234 1 92.56 88 GLU A N 1
ATOM 724 C CA . GLU A 1 88 ? 9.938 29.766 17.828 1 92.56 88 GLU A CA 1
ATOM 725 C C . GLU A 1 88 ? 10.07 31.062 17.031 1 92.56 88 GLU A C 1
ATOM 727 O O . GLU A 1 88 ? 10.102 32.156 17.609 1 92.56 88 GLU A O 1
ATOM 732 N N . HIS A 1 89 ? 10.141 30.922 15.781 1 95.56 89 HIS A N 1
ATOM 733 C CA . HIS A 1 89 ? 10.32 32.062 14.891 1 95.56 89 HIS A CA 1
ATOM 734 C C . HIS A 1 89 ? 9.164 33.031 15.008 1 95.56 89 HIS A C 1
ATOM 736 O O . HIS A 1 89 ? 9.383 34.25 15.125 1 95.56 89 HIS A O 1
ATOM 742 N N . LEU A 1 90 ? 7.984 32.531 14.992 1 95.75 90 LEU A N 1
ATOM 743 C CA . LEU A 1 90 ? 6.793 33.375 15.102 1 95.75 90 LEU A CA 1
ATOM 744 C C . LEU A 1 90 ? 6.742 34.062 16.453 1 95.75 90 LEU A C 1
ATOM 746 O O . LEU A 1 90 ? 6.453 35.25 16.547 1 95.75 90 LEU A O 1
ATOM 750 N N . ALA A 1 91 ? 7.035 33.281 17.469 1 93.25 91 ALA A N 1
ATOM 751 C CA . ALA A 1 91 ? 7.07 33.875 18.797 1 93.25 91 ALA A CA 1
ATOM 752 C C . ALA A 1 91 ? 8.094 35 18.875 1 93.25 91 ALA A C 1
ATOM 754 O O . ALA A 1 91 ? 7.809 36.062 19.438 1 93.25 91 ALA A O 1
ATOM 755 N N . ASP A 1 92 ? 9.258 34.812 18.312 1 94.44 92 ASP A N 1
ATOM 756 C CA . ASP A 1 92 ? 10.336 35.781 18.281 1 94.44 92 ASP A CA 1
ATOM 757 C C . ASP A 1 92 ? 9.891 37.062 17.562 1 94.44 92 ASP A C 1
ATOM 759 O O . ASP A 1 92 ? 10.359 38.156 17.859 1 94.44 92 ASP A O 1
ATOM 763 N N . GLN A 1 93 ? 8.969 36.906 16.672 1 94.88 93 GLN A N 1
ATOM 764 C CA . GLN A 1 93 ? 8.477 38.062 15.883 1 94.88 93 GLN A CA 1
ATOM 765 C C . GLN A 1 93 ? 7.266 38.688 16.562 1 94.88 93 GLN A C 1
ATOM 767 O O . GLN A 1 93 ? 6.676 39.625 16.016 1 94.88 93 GLN A O 1
ATOM 772 N N . GLY A 1 94 ? 6.832 38.125 17.641 1 95.44 94 GLY A N 1
ATOM 773 C CA . GLY A 1 94 ? 5.684 38.656 18.344 1 95.44 94 GLY A CA 1
ATOM 774 C C . GLY A 1 94 ? 4.355 38.188 17.766 1 95.44 94 GLY A C 1
ATOM 775 O O . GLY A 1 94 ? 3.305 38.75 18.094 1 95.44 94 GLY A O 1
ATOM 776 N N . ARG A 1 95 ? 4.406 37.219 16.906 1 96.25 95 ARG A N 1
ATOM 777 C CA . ARG A 1 95 ? 3.205 36.594 16.359 1 96.25 95 ARG A CA 1
ATOM 778 C C . ARG A 1 95 ? 2.811 35.375 17.172 1 96.25 95 ARG A C 1
ATOM 780 O O . ARG A 1 95 ? 3.674 34.625 17.656 1 96.25 95 ARG A O 1
ATOM 787 N N . ASP A 1 96 ? 1.501 35.156 17.359 1 95.75 96 ASP A N 1
ATOM 788 C CA . ASP A 1 96 ? 1.016 34 18.078 1 95.75 96 ASP A CA 1
ATOM 789 C C . ASP A 1 96 ? 1.121 32.75 17.203 1 95.75 96 ASP A C 1
ATOM 791 O O . ASP A 1 96 ? 0.366 32.594 16.234 1 95.75 96 ASP A O 1
ATOM 795 N N . PRO A 1 97 ? 2.016 31.828 17.547 1 95 97 PRO A N 1
ATOM 796 C CA . PRO A 1 97 ? 2.203 30.625 16.719 1 95 97 PRO A CA 1
ATOM 797 C C . PRO A 1 97 ? 0.919 29.828 16.562 1 95 97 PRO A C 1
ATOM 799 O O . PRO A 1 97 ? 0.669 29.266 15.484 1 95 97 PRO A O 1
ATOM 802 N N . LEU A 1 98 ? 0.115 29.688 17.578 1 93.38 98 LEU A N 1
ATOM 803 C CA . LEU A 1 98 ? -1.119 28.922 17.516 1 93.38 98 LEU A CA 1
ATOM 804 C C . LEU A 1 98 ? -2.088 29.516 16.5 1 93.38 98 LEU A C 1
ATOM 806 O O . LEU A 1 98 ? -2.738 28.781 15.75 1 93.38 98 LEU A O 1
ATOM 810 N N . SER A 1 99 ? -2.162 30.828 16.484 1 95.94 99 SER A N 1
ATOM 811 C CA . SER A 1 99 ? -3.041 31.5 15.539 1 95.94 99 SER A CA 1
ATOM 812 C C . SER A 1 99 ? -2.605 31.25 14.102 1 95.94 99 SER A C 1
ATOM 814 O O . SER A 1 99 ? -3.443 31.109 13.211 1 95.94 99 SER A O 1
ATOM 816 N N . VAL A 1 100 ? -1.337 31.156 13.922 1 97.19 100 VAL A N 1
ATOM 817 C CA . VAL A 1 100 ? -0.825 30.938 12.57 1 97.19 100 VAL A CA 1
ATOM 818 C C . VAL A 1 100 ? -0.975 29.469 12.188 1 97.19 100 VAL A C 1
ATOM 820 O O . VAL A 1 100 ? -1.481 29.156 11.109 1 97.19 100 VAL A O 1
ATOM 823 N N . LEU A 1 101 ? -0.601 28.531 13.094 1 96.75 101 LEU A N 1
ATOM 824 C CA . LEU A 1 101 ? -0.532 27.109 12.742 1 96.75 101 LEU A CA 1
ATOM 825 C C . LEU A 1 101 ? -1.911 26.469 12.828 1 96.75 101 LEU A C 1
ATOM 827 O O . LEU A 1 101 ? -2.111 25.359 12.32 1 96.75 101 LEU A O 1
ATOM 831 N N . ASP A 1 102 ? -2.889 27.062 13.422 1 93.88 102 ASP A N 1
ATOM 832 C CA . ASP A 1 102 ? -4.266 26.578 13.492 1 93.88 102 ASP A CA 1
ATOM 833 C C . ASP A 1 102 ? -5.18 27.391 12.57 1 93.88 102 ASP A C 1
ATOM 835 O O . ASP A 1 102 ? -6.121 28.031 13.039 1 93.88 102 ASP A O 1
ATOM 839 N N . GLY A 1 103 ? -4.926 27.297 11.289 1 95.88 103 GLY A N 1
ATOM 840 C CA . GLY A 1 103 ? -5.82 27.938 10.328 1 95.88 103 GLY A CA 1
ATOM 841 C C . GLY A 1 103 ? -5.223 29.156 9.68 1 95.88 103 GLY A C 1
ATOM 842 O O . GLY A 1 103 ? -5.785 29.703 8.719 1 95.88 103 GLY A O 1
ATOM 843 N N . GLY A 1 104 ? -4.117 29.672 10.219 1 98 104 GLY A N 1
ATOM 844 C CA . GLY A 1 104 ? -3.422 30.797 9.594 1 98 104 GLY A CA 1
ATOM 845 C C . GLY A 1 104 ? -2.533 30.375 8.438 1 98 104 GLY A C 1
ATOM 846 O O . GLY A 1 104 ? -2.754 29.328 7.828 1 98 104 GLY A O 1
ATOM 847 N N . SER A 1 105 ? -1.593 31.359 8.039 1 98.38 105 SER A N 1
ATOM 848 C CA . SER A 1 105 ? -0.793 31.078 6.848 1 98.38 105 SER A CA 1
ATOM 849 C C . SER A 1 105 ? 0.578 31.75 6.938 1 98.38 105 SER A C 1
ATOM 851 O O . SER A 1 105 ? 0.797 32.625 7.781 1 98.38 105 SER A O 1
ATOM 853 N N . ILE A 1 106 ? 1.495 31.312 6.23 1 98.06 106 ILE A N 1
ATOM 854 C CA . ILE A 1 106 ? 2.764 31.984 5.965 1 98.06 106 ILE A CA 1
ATOM 855 C C . ILE A 1 106 ? 2.998 32.062 4.457 1 98.06 106 ILE A C 1
ATOM 857 O O . ILE A 1 106 ? 2.486 31.25 3.697 1 98.06 106 ILE A O 1
ATOM 861 N N . GLY A 1 107 ? 3.662 33.125 4.082 1 97.56 107 GLY A N 1
ATOM 862 C CA . GLY A 1 107 ? 4.004 33.281 2.678 1 97.56 107 GLY A CA 1
ATOM 863 C C . GLY A 1 107 ? 5.352 32.688 2.32 1 97.56 107 GLY A C 1
ATOM 864 O O . GLY A 1 107 ? 6.242 32.594 3.168 1 97.56 107 GLY A O 1
ATOM 865 N N . ARG A 1 108 ? 5.477 32.281 1.096 1 97.25 108 ARG A N 1
ATOM 866 C CA . ARG A 1 108 ? 6.73 31.734 0.579 1 97.25 108 ARG A CA 1
ATOM 867 C C . ARG A 1 108 ? 7.895 32.688 0.858 1 97.25 108 ARG A C 1
ATOM 869 O O . ARG A 1 108 ? 9.016 32.25 1.104 1 97.25 108 ARG A O 1
ATOM 876 N N . GLU A 1 109 ? 7.684 33.938 0.865 1 96.88 109 GLU A N 1
ATOM 877 C CA . GLU A 1 109 ? 8.711 34.938 1.066 1 96.88 109 GLU A CA 1
ATOM 878 C C . GLU A 1 109 ? 9.242 34.906 2.496 1 96.88 109 GLU A C 1
ATOM 880 O O . GLU A 1 109 ? 10.305 35.469 2.783 1 96.88 109 GLU A O 1
ATOM 885 N N . GLU A 1 110 ? 8.539 34.281 3.414 1 97.06 110 GLU A N 1
ATOM 886 C CA . GLU A 1 110 ? 8.969 34.188 4.809 1 97.06 110 GLU A CA 1
ATOM 887 C C . GLU A 1 110 ? 9.969 33.062 5.016 1 97.06 110 GLU A C 1
ATOM 889 O O . GLU A 1 110 ? 10.625 32.969 6.055 1 97.06 110 GLU A O 1
ATOM 894 N N . LEU A 1 111 ? 10.164 32.156 4.035 1 97.56 111 LEU A N 1
ATOM 895 C CA . LEU A 1 111 ? 10.945 30.938 4.188 1 97.56 111 LEU A CA 1
ATOM 896 C C . LEU A 1 111 ? 12.438 31.25 4.188 1 97.56 111 LEU A C 1
ATOM 898 O O . LEU A 1 111 ? 13.188 30.719 5.016 1 97.56 111 LEU A O 1
ATOM 902 N N . PRO A 1 112 ? 12.883 32.188 3.328 1 96.75 112 PRO A N 1
ATOM 903 C CA . PRO A 1 112 ? 14.328 32.438 3.307 1 96.75 112 PRO A CA 1
ATOM 904 C C . PRO A 1 112 ? 14.844 33 4.629 1 96.75 112 PRO A C 1
ATOM 906 O O . PRO A 1 112 ? 15.828 32.5 5.176 1 96.75 112 PRO A O 1
ATOM 909 N N . PRO A 1 113 ? 14.172 34.062 5.211 1 96.19 113 PRO A N 1
ATOM 910 C CA . PRO A 1 113 ? 14.664 34.531 6.504 1 96.19 113 PRO A CA 1
ATOM 911 C C . PRO A 1 113 ? 14.609 33.469 7.59 1 96.19 113 PRO A C 1
ATOM 913 O O . PRO A 1 113 ? 15.477 33.406 8.469 1 96.19 113 PRO A O 1
ATOM 916 N N . LEU A 1 114 ? 13.656 32.625 7.582 1 96.75 114 LEU A N 1
ATOM 917 C CA . LEU A 1 114 ? 13.539 31.531 8.523 1 96.75 114 LEU A CA 1
ATOM 918 C C . LEU A 1 114 ? 14.711 30.562 8.375 1 96.75 114 LEU A C 1
ATOM 920 O O . LEU A 1 114 ? 15.336 30.188 9.367 1 96.75 114 LEU A O 1
ATOM 924 N N . LEU A 1 115 ? 14.984 30.156 7.145 1 97.38 115 LEU A N 1
ATOM 925 C CA . LEU A 1 115 ? 16.078 29.25 6.859 1 97.38 115 LEU A CA 1
ATOM 926 C C . LEU A 1 115 ? 17.406 29.844 7.301 1 97.38 115 LEU A C 1
ATOM 928 O O . LEU A 1 115 ? 18.25 29.156 7.895 1 97.38 115 LEU A O 1
ATOM 932 N N . GLU A 1 116 ? 17.594 31.109 7.031 1 96.69 116 GLU A N 1
ATOM 933 C CA . GLU A 1 116 ? 18.844 31.797 7.383 1 96.69 116 GLU A CA 1
ATOM 934 C C . GLU A 1 116 ? 19.031 31.844 8.898 1 96.69 116 GLU A C 1
ATOM 936 O O . GLU A 1 116 ? 20.109 31.516 9.398 1 96.69 116 GLU A O 1
ATOM 941 N N . LYS A 1 117 ? 18.031 32.188 9.617 1 97.12 117 LYS A N 1
ATOM 942 C CA . LYS A 1 117 ? 18.109 32.344 11.062 1 97.12 117 LYS A CA 1
ATOM 943 C C . LYS A 1 117 ? 18.344 31.016 11.766 1 97.12 117 LYS A C 1
ATOM 945 O O . LYS A 1 117 ? 19.047 30.953 12.773 1 97.12 117 LYS A O 1
ATOM 950 N N . TYR A 1 118 ? 17.781 30.016 11.273 1 96.75 118 TYR A N 1
ATOM 951 C CA . TYR A 1 118 ? 17.844 28.719 11.938 1 96.75 118 TYR A CA 1
ATOM 952 C C . TYR A 1 118 ? 18.625 27.719 11.102 1 96.75 118 TYR A C 1
ATOM 954 O O . TYR A 1 118 ? 18.281 26.531 11.078 1 96.75 118 TYR A O 1
ATOM 962 N N . ARG A 1 119 ? 19.531 28.109 10.375 1 96.25 119 ARG A N 1
ATOM 963 C CA . ARG A 1 119 ? 20.312 27.344 9.406 1 96.25 119 ARG A CA 1
ATOM 964 C C . ARG A 1 119 ? 20.875 26.078 10.055 1 96.25 119 ARG A C 1
ATOM 966 O O . ARG A 1 119 ? 20.812 25 9.469 1 96.25 119 ARG A O 1
ATOM 973 N N . ASP A 1 120 ? 21.391 26.156 11.242 1 94.44 120 ASP A N 1
ATOM 974 C CA . ASP A 1 120 ? 22.031 25.031 11.898 1 94.44 120 ASP A CA 1
ATOM 975 C C . ASP A 1 120 ? 21.031 23.906 12.18 1 94.44 120 ASP A C 1
ATOM 977 O O . ASP A 1 120 ? 21.359 22.734 12.016 1 94.44 120 ASP A O 1
ATOM 981 N N . LEU A 1 121 ? 19.875 24.25 12.602 1 93.62 121 LEU A N 1
ATOM 982 C CA . LEU A 1 121 ? 18.828 23.266 12.867 1 93.62 121 LEU A CA 1
ATOM 983 C C . LEU A 1 121 ? 18.375 22.609 11.57 1 93.62 121 LEU A C 1
ATOM 985 O O . LEU A 1 121 ? 18.219 21.375 11.523 1 93.62 121 LEU A O 1
ATOM 989 N N . PHE A 1 122 ? 18.281 23.375 10.492 1 95.31 122 PHE A N 1
ATOM 990 C CA . PHE A 1 122 ? 17.844 22.844 9.211 1 95.31 122 PHE A CA 1
ATOM 991 C C . PHE A 1 122 ? 18.891 21.922 8.617 1 95.31 122 PHE A C 1
ATOM 993 O O . PHE A 1 122 ? 18.562 20.922 7.965 1 95.31 122 PHE A O 1
ATOM 1000 N N . LEU A 1 123 ? 20.094 22.234 8.836 1 93 123 LEU A N 1
ATOM 1001 C CA . LEU A 1 123 ? 21.172 21.391 8.352 1 93 123 LEU A CA 1
ATOM 1002 C C . LEU A 1 123 ? 21.094 20 8.953 1 93 123 LEU A C 1
ATOM 1004 O O . LEU A 1 123 ? 21.375 19.016 8.273 1 93 123 LEU A O 1
ATOM 1008 N N . GLN A 1 124 ? 20.672 19.875 10.156 1 87.88 124 GLN A N 1
ATOM 1009 C CA . GLN A 1 124 ? 20.516 18.594 10.836 1 87.88 124 GLN A CA 1
ATOM 1010 C C . GLN A 1 124 ? 19.422 17.766 10.18 1 87.88 124 GLN A C 1
ATOM 1012 O O . GLN A 1 124 ? 19.469 16.531 10.219 1 87.88 124 GLN A O 1
ATOM 1017 N N . ALA A 1 125 ? 18.531 18.391 9.562 1 89 125 ALA A N 1
ATOM 1018 C CA . ALA A 1 125 ? 17.422 17.719 8.883 1 89 125 ALA A CA 1
ATOM 1019 C C . ALA A 1 125 ? 17.703 17.578 7.387 1 89 125 ALA A C 1
ATOM 1021 O O . ALA A 1 125 ? 16.797 17.297 6.602 1 89 125 ALA A O 1
ATOM 1022 N N . GLU A 1 126 ? 18.906 17.891 6.992 1 93.69 126 GLU A N 1
ATOM 1023 C CA . GLU A 1 126 ? 19.375 17.797 5.613 1 93.69 126 GLU A CA 1
ATOM 1024 C C . GLU A 1 126 ? 18.625 18.766 4.707 1 93.69 126 GLU A C 1
ATOM 1026 O O . GLU A 1 126 ? 18.25 18.422 3.588 1 93.69 126 GLU A O 1
ATOM 1031 N N . VAL A 1 127 ? 18.344 19.938 5.23 1 96.12 127 VAL A N 1
ATOM 1032 C CA . VAL A 1 127 ? 17.766 21.047 4.488 1 96.12 127 VAL A CA 1
ATOM 1033 C C . VAL A 1 127 ? 18.734 22.234 4.465 1 96.12 127 VAL A C 1
ATOM 1035 O O . VAL A 1 127 ? 18.938 22.891 5.484 1 96.12 127 VAL A O 1
ATOM 1038 N N . GLN A 1 128 ? 19.234 22.5 3.256 1 95.44 128 GLN A N 1
ATOM 1039 C CA . GLN A 1 128 ? 20.297 23.5 3.18 1 95.44 128 GLN A CA 1
ATOM 1040 C C . GLN A 1 128 ? 19.859 24.719 2.377 1 95.44 128 GLN A C 1
ATOM 1042 O O . GLN A 1 128 ? 20.375 25.812 2.572 1 95.44 128 GLN A O 1
ATOM 1047 N N . THR A 1 129 ? 18.984 24.469 1.42 1 96.75 129 THR A N 1
ATOM 1048 C CA . THR A 1 129 ? 18.578 25.547 0.524 1 96.75 129 THR A CA 1
ATOM 1049 C C . THR A 1 129 ? 17.078 25.797 0.614 1 96.75 129 THR A C 1
ATOM 1051 O O . THR A 1 129 ? 16.344 24.969 1.167 1 96.75 129 THR A O 1
ATOM 1054 N N . GLN A 1 130 ? 16.688 26.859 0.146 1 95.62 130 GLN A N 1
ATOM 1055 C CA . GLN A 1 130 ? 15.266 27.172 0.084 1 95.62 130 GLN A CA 1
ATOM 1056 C C . GLN A 1 130 ? 14.516 26.125 -0.746 1 95.62 130 GLN A C 1
ATOM 1058 O O . GLN A 1 130 ? 13.391 25.75 -0.409 1 95.62 130 GLN A O 1
ATOM 1063 N N . GLU A 1 131 ? 15.109 25.75 -1.854 1 96.62 131 GLU A N 1
ATOM 1064 C CA . GLU A 1 131 ? 14.516 24.734 -2.713 1 96.62 131 GLU A CA 1
ATOM 1065 C C . GLU A 1 131 ? 14.289 23.422 -1.951 1 96.62 131 GLU A C 1
ATOM 1067 O O . GLU A 1 131 ? 13.242 22.797 -2.084 1 96.62 131 GLU A O 1
ATOM 1072 N N . GLU A 1 132 ? 15.219 23.109 -1.163 1 97.31 132 GLU A N 1
ATOM 1073 C CA . GLU A 1 132 ? 15.102 21.891 -0.359 1 97.31 132 GLU A CA 1
ATOM 1074 C C . GLU A 1 132 ? 14.031 22.047 0.716 1 97.31 132 GLU A C 1
ATOM 1076 O O . GLU A 1 132 ? 13.297 21.109 1.008 1 97.31 132 GLU A O 1
ATOM 1081 N N . LEU A 1 133 ? 14 23.203 1.317 1 97.62 133 LEU A N 1
ATOM 1082 C CA . LEU A 1 133 ? 12.961 23.484 2.301 1 97.62 133 LEU A CA 1
ATOM 1083 C C . LEU A 1 133 ? 11.57 23.344 1.678 1 97.62 133 LEU A C 1
ATOM 1085 O O . LEU A 1 133 ? 10.688 22.719 2.262 1 97.62 133 LEU A O 1
ATOM 1089 N N . GLU A 1 134 ? 11.422 23.812 0.532 1 97.5 134 GLU A N 1
ATOM 1090 C CA . GLU A 1 134 ? 10.141 23.75 -0.164 1 97.5 134 GLU A CA 1
ATOM 1091 C C . GLU A 1 134 ? 9.812 22.312 -0.585 1 97.5 134 GLU A C 1
ATOM 1093 O O . GLU A 1 134 ? 8.68 21.859 -0.415 1 97.5 134 GLU A O 1
ATOM 1098 N N . GLU A 1 135 ? 10.766 21.594 -1.042 1 96.81 135 GLU A N 1
ATOM 1099 C CA . GLU A 1 135 ? 10.555 20.25 -1.577 1 96.81 135 GLU A CA 1
ATOM 1100 C C . GLU A 1 135 ? 10.398 19.234 -0.455 1 96.81 135 GLU A C 1
ATOM 1102 O O . GLU A 1 135 ? 9.469 18.422 -0.474 1 96.81 135 GLU A O 1
ATOM 1107 N N . LYS A 1 136 ? 11.227 19.328 0.52 1 96.44 136 LYS A N 1
ATOM 1108 C CA . LYS A 1 136 ? 11.297 18.281 1.537 1 96.44 136 LYS A CA 1
ATOM 1109 C C . LYS A 1 136 ? 10.312 18.562 2.674 1 96.44 136 LYS A C 1
ATOM 1111 O O . LYS A 1 136 ? 9.938 17.641 3.41 1 96.44 136 LYS A O 1
ATOM 1116 N N . VAL A 1 137 ? 9.945 19.844 2.781 1 96.75 137 VAL A N 1
ATOM 1117 C CA . VAL A 1 137 ? 9.125 20.156 3.943 1 96.75 137 VAL A CA 1
ATOM 1118 C C . VAL A 1 137 ? 7.777 20.719 3.488 1 96.75 137 VAL A C 1
ATOM 1120 O O . VAL A 1 137 ? 6.738 20.078 3.695 1 96.75 137 VAL A O 1
ATOM 1123 N N . MET A 1 138 ? 7.789 21.797 2.795 1 98.06 138 MET A N 1
ATOM 1124 C CA . MET A 1 138 ? 6.535 22.469 2.479 1 98.06 138 MET A CA 1
ATOM 1125 C C . MET A 1 138 ? 5.656 21.609 1.585 1 98.06 138 MET A C 1
ATOM 1127 O O . MET A 1 138 ? 4.445 21.5 1.809 1 98.06 138 MET A O 1
ATOM 1131 N N . ARG A 1 139 ? 6.242 21.047 0.589 1 97.94 139 ARG A N 1
ATOM 1132 C CA . ARG A 1 139 ? 5.496 20.156 -0.301 1 97.94 139 ARG A CA 1
ATOM 1133 C C . ARG A 1 139 ? 4.941 18.969 0.458 1 97.94 139 ARG A C 1
ATOM 1135 O O . ARG A 1 139 ? 3.801 18.547 0.229 1 97.94 139 ARG A O 1
ATOM 1142 N N . ARG A 1 140 ? 5.73 18.453 1.352 1 96.88 140 ARG A N 1
ATOM 1143 C CA . ARG A 1 140 ? 5.305 17.297 2.129 1 96.88 140 ARG A CA 1
ATOM 1144 C C . ARG A 1 140 ? 4.168 17.656 3.078 1 96.88 140 ARG A C 1
ATOM 1146 O O . ARG A 1 140 ? 3.234 16.875 3.271 1 96.88 140 ARG A O 1
ATOM 1153 N N . LEU A 1 141 ? 4.219 18.812 3.631 1 97.5 141 LEU A N 1
ATOM 1154 C CA . LEU A 1 141 ? 3.117 19.297 4.457 1 97.5 141 LEU A CA 1
ATOM 1155 C C . LEU A 1 141 ? 1.812 19.312 3.668 1 97.5 141 LEU A C 1
ATOM 1157 O O . LEU A 1 141 ? 0.77 18.891 4.18 1 97.5 141 LEU A O 1
ATOM 1161 N N . THR A 1 142 ? 1.981 19.703 2.453 1 98.12 142 THR A N 1
ATOM 1162 C CA . THR A 1 142 ? 0.805 19.812 1.597 1 98.12 142 THR A CA 1
ATOM 1163 C C . THR A 1 142 ? 0.332 18.422 1.161 1 98.12 142 THR A C 1
ATOM 1165 O O . THR A 1 142 ? -0.865 18.125 1.204 1 98.12 142 THR A O 1
ATOM 1168 N N . GLN A 1 143 ? 1.237 17.594 0.876 1 97.56 143 GLN A N 1
ATOM 1169 C CA . GLN A 1 143 ? 0.921 16.266 0.381 1 97.56 143 GLN A CA 1
ATOM 1170 C C . GLN A 1 143 ? 0.264 15.414 1.466 1 97.56 143 GLN A C 1
ATOM 1172 O O . GLN A 1 143 ? -0.565 14.547 1.169 1 97.56 143 GLN A O 1
ATOM 1177 N N . LEU A 1 144 ? 0.558 15.727 2.693 1 97.5 144 LEU A N 1
ATOM 1178 C CA . LEU A 1 144 ? 0.053 14.914 3.793 1 97.5 144 LEU A CA 1
ATOM 1179 C C . LEU A 1 144 ? -1.167 15.562 4.438 1 97.5 144 LEU A C 1
ATOM 1181 O O . LEU A 1 144 ? -1.735 15.023 5.387 1 97.5 144 LEU A O 1
ATOM 1185 N N . GLY A 1 145 ? -1.549 16.719 3.961 1 98.25 145 GLY A N 1
ATOM 1186 C CA . GLY A 1 145 ? -2.793 17.328 4.395 1 98.25 145 GLY A CA 1
ATOM 1187 C C . GLY A 1 145 ? -2.609 18.297 5.547 1 98.25 145 GLY A C 1
ATOM 1188 O O . GLY A 1 145 ? -3.586 18.781 6.125 1 98.25 145 GLY A O 1
ATOM 1189 N N . PHE A 1 146 ? -1.37 18.656 5.859 1 98.19 146 PHE A N 1
ATOM 1190 C CA . PHE A 1 146 ? -1.091 19.562 6.969 1 98.19 146 PHE A CA 1
ATOM 1191 C C . PHE A 1 146 ? -1.239 21.016 6.535 1 98.19 146 PHE A C 1
ATOM 1193 O O . PHE A 1 146 ? -1.39 21.906 7.371 1 98.19 146 PHE A O 1
ATOM 1200 N N . ALA A 1 147 ? -1.147 21.188 5.23 1 98.38 147 ALA A N 1
ATOM 1201 C CA . ALA A 1 147 ? -1.279 22.531 4.676 1 98.38 147 ALA A CA 1
ATOM 1202 C C . ALA A 1 147 ? -1.851 22.5 3.264 1 98.38 147 ALA A C 1
ATOM 1204 O O . ALA A 1 147 ? -1.89 21.438 2.635 1 98.38 147 ALA A O 1
ATOM 1205 N N . SER A 1 148 ? -2.4 23.578 2.869 1 98.19 148 SER A N 1
ATOM 1206 C CA . SER A 1 148 ? -2.715 23.844 1.469 1 98.19 148 SER A CA 1
ATOM 1207 C C . SER A 1 148 ? -1.827 24.953 0.907 1 98.19 148 SER A C 1
ATOM 1209 O O . SER A 1 148 ? -1.32 25.797 1.656 1 98.19 148 SER A O 1
ATOM 1211 N N . GLU A 1 149 ? -1.562 24.859 -0.316 1 97.44 149 GLU A N 1
ATOM 1212 C CA . GLU A 1 149 ? -0.725 25.875 -0.963 1 97.44 149 GLU A CA 1
ATOM 1213 C C . GLU A 1 149 ? -1.453 26.516 -2.135 1 97.44 149 GLU A C 1
ATOM 1215 O O . GLU A 1 149 ? -2.045 25.828 -2.967 1 97.44 149 GLU A O 1
ATOM 1220 N N . ASP A 1 150 ? -1.548 27.844 -2.158 1 96.69 150 ASP A N 1
ATOM 1221 C CA . ASP A 1 150 ? -2.115 28.641 -3.25 1 96.69 150 ASP A CA 1
ATOM 1222 C C . ASP A 1 150 ? -1.264 29.875 -3.535 1 96.69 150 ASP A C 1
ATOM 1224 O O . ASP A 1 150 ? -1.189 30.781 -2.711 1 96.69 150 ASP A O 1
ATOM 1228 N N . SER A 1 151 ? -0.599 29.906 -4.703 1 96.38 151 SER A N 1
ATOM 1229 C CA . SER A 1 151 ? 0.155 31.062 -5.18 1 96.38 151 SER A CA 1
ATOM 1230 C C . SER A 1 151 ? 1.193 31.5 -4.152 1 96.38 151 SER A C 1
ATOM 1232 O O . SER A 1 151 ? 1.283 32.688 -3.822 1 96.38 151 SER A O 1
ATOM 1234 N N . GLY A 1 152 ? 1.785 30.594 -3.545 1 95.25 152 GLY A N 1
ATOM 1235 C CA . GLY A 1 152 ? 2.896 30.891 -2.658 1 95.25 152 GLY A CA 1
ATOM 1236 C C . GLY A 1 152 ? 2.471 31.109 -1.218 1 95.25 152 GLY A C 1
ATOM 1237 O O . GLY A 1 152 ? 3.291 31.469 -0.37 1 95.25 152 GLY A O 1
ATOM 1238 N N . VAL A 1 153 ? 1.167 30.953 -0.955 1 98.31 153 VAL A N 1
ATOM 1239 C CA . VAL A 1 153 ? 0.661 31.062 0.409 1 98.31 153 VAL A CA 1
ATOM 1240 C C . VAL A 1 153 ? 0.337 29.672 0.952 1 98.31 153 VAL A C 1
ATOM 1242 O O . VAL A 1 153 ? -0.401 28.906 0.323 1 98.31 153 VAL A O 1
ATOM 1245 N N . TYR A 1 154 ? 0.968 29.344 2.105 1 98.44 154 TYR A N 1
ATOM 1246 C CA . TYR A 1 154 ? 0.713 28.062 2.775 1 98.44 154 TYR A CA 1
ATOM 1247 C C . TYR A 1 154 ? -0.26 28.25 3.934 1 98.44 154 TYR A C 1
ATOM 1249 O O . TYR A 1 154 ? 0.064 28.891 4.93 1 98.44 154 TYR A O 1
ATOM 1257 N N . ARG A 1 155 ? -1.416 27.703 3.781 1 98.56 155 ARG A N 1
ATOM 1258 C CA . ARG A 1 155 ? -2.414 27.734 4.844 1 98.56 155 ARG A CA 1
ATOM 1259 C C . ARG A 1 155 ? -2.406 26.438 5.652 1 98.56 155 ARG A C 1
ATOM 1261 O O . ARG A 1 155 ? -2.576 25.359 5.094 1 98.56 155 ARG A O 1
ATOM 1268 N N . PHE A 1 156 ? -2.207 26.578 6.887 1 98.5 156 PHE A N 1
ATOM 1269 C CA . PHE A 1 156 ? -2.094 25.406 7.742 1 98.5 156 PHE A CA 1
ATOM 1270 C C . PHE A 1 156 ? -3.473 24.859 8.094 1 98.5 156 PHE A C 1
ATOM 1272 O O . PHE A 1 156 ? -4.43 25.609 8.25 1 98.5 156 PHE A O 1
ATOM 1279 N N . MET A 1 157 ? -3.494 23.5 8.234 1 98.12 157 MET A N 1
ATOM 1280 C CA . MET A 1 157 ? -4.75 22.797 8.477 1 98.12 157 MET A CA 1
ATOM 1281 C C . MET A 1 157 ? -4.777 22.203 9.875 1 98.12 157 MET A C 1
ATOM 1283 O O . MET A 1 157 ? -3.74 22.109 10.531 1 98.12 157 MET A O 1
ATOM 1287 N N . PRO A 1 158 ? -5.93 21.75 10.344 1 97.69 158 PRO A N 1
ATOM 1288 C CA . PRO A 1 158 ? -6.07 21.219 11.703 1 97.69 158 PRO A CA 1
ATOM 1289 C C . PRO A 1 158 ? -5.109 20.078 11.992 1 97.69 158 PRO A C 1
ATOM 1291 O O . PRO A 1 158 ? -4.625 19.938 13.125 1 97.69 158 PRO A O 1
ATOM 1294 N N . PRO A 1 159 ? -4.715 19.25 11.062 1 97.88 159 PRO A N 1
ATOM 1295 C CA . PRO A 1 159 ? -3.791 18.156 11.367 1 97.88 159 PRO A CA 1
ATOM 1296 C C . PRO A 1 159 ? -2.453 18.656 11.914 1 97.88 159 PRO A C 1
ATOM 1298 O O . PRO A 1 159 ? -1.706 17.875 12.516 1 97.88 159 PRO A O 1
ATOM 1301 N N . MET A 1 160 ? -2.191 19.922 11.758 1 97.31 160 MET A N 1
ATOM 1302 C CA . MET A 1 160 ? -0.97 20.484 12.32 1 97.31 160 MET A CA 1
ATOM 1303 C C . MET A 1 160 ? -0.934 20.297 13.836 1 97.31 160 MET A C 1
ATOM 1305 O O . MET A 1 160 ? 0.138 20.328 14.438 1 97.31 160 MET A O 1
ATOM 1309 N N . HIS A 1 161 ? -2.057 20.125 14.438 1 95.44 161 HIS A N 1
ATOM 1310 C CA . HIS A 1 161 ? -2.146 19.953 15.883 1 95.44 161 HIS A CA 1
ATOM 1311 C C . HIS A 1 161 ? -1.422 18.688 16.328 1 95.44 161 HIS A C 1
ATOM 1313 O O . HIS A 1 161 ? -1.016 18.562 17.484 1 95.44 161 HIS A O 1
ATOM 1319 N N . ARG A 1 162 ? -1.251 17.781 15.398 1 94.88 162 ARG A N 1
ATOM 1320 C CA . ARG A 1 162 ? -0.497 16.578 15.742 1 94.88 162 ARG A CA 1
ATOM 1321 C C . ARG A 1 162 ? 0.944 16.922 16.109 1 94.88 162 ARG A C 1
ATOM 1323 O O . ARG A 1 162 ? 1.54 16.281 16.984 1 94.88 162 ARG A O 1
ATOM 1330 N N . PHE A 1 163 ? 1.522 17.969 15.484 1 93.12 163 PHE A N 1
ATOM 1331 C CA . PHE A 1 163 ? 2.861 18.438 15.812 1 93.12 163 PHE A CA 1
ATOM 1332 C C . PHE A 1 163 ? 2.812 19.469 16.938 1 93.12 163 PHE A C 1
ATOM 1334 O O . PHE A 1 163 ? 3.664 19.453 17.844 1 93.12 163 PHE A O 1
ATOM 1341 N N . LEU A 1 164 ? 1.82 20.344 16.875 1 91.38 164 LEU A N 1
ATOM 1342 C CA . LEU A 1 164 ? 1.68 21.406 17.859 1 91.38 164 LEU A CA 1
ATOM 1343 C C . LEU A 1 164 ? 1.521 20.828 19.266 1 91.38 164 LEU A C 1
ATOM 1345 O O . LEU A 1 164 ? 2.088 21.344 20.219 1 91.38 164 LEU A O 1
ATOM 1349 N N . ASP A 1 165 ? 0.807 19.75 19.391 1 87.69 165 ASP A N 1
ATOM 1350 C CA . ASP A 1 165 ? 0.577 19.109 20.672 1 87.69 165 ASP A CA 1
ATOM 1351 C C . ASP A 1 165 ? 1.885 18.609 21.281 1 87.69 165 ASP A C 1
ATOM 1353 O O . ASP A 1 165 ? 2.086 18.688 22.5 1 87.69 165 ASP A O 1
ATOM 1357 N N . VAL A 1 166 ? 2.721 18.141 20.438 1 83.38 166 VAL A N 1
ATOM 1358 C CA . VAL A 1 166 ? 4.023 17.656 20.891 1 83.38 166 VAL A CA 1
ATOM 1359 C C . VAL A 1 166 ? 4.883 18.828 21.328 1 83.38 166 VAL A C 1
ATOM 1361 O O . VAL A 1 166 ? 5.512 18.781 22.391 1 83.38 166 VAL A O 1
ATOM 1364 N N . CYS A 1 167 ? 4.902 19.906 20.531 1 80.81 167 CYS A N 1
ATOM 1365 C CA . CYS A 1 167 ? 5.676 21.094 20.844 1 80.81 167 CYS A CA 1
ATOM 1366 C C . CYS A 1 167 ? 5.234 21.703 22.172 1 80.81 167 CYS A C 1
ATOM 1368 O O . CYS A 1 167 ? 6.07 22.125 22.984 1 80.81 167 CYS A O 1
ATOM 1370 N N . LEU A 1 168 ? 3.932 21.734 22.375 1 77.31 168 LEU A N 1
ATOM 1371 C CA . LEU A 1 168 ? 3.379 22.344 23.578 1 77.31 168 LEU A CA 1
ATOM 1372 C C . LEU A 1 168 ? 3.668 21.484 24.812 1 77.31 168 LEU A C 1
ATOM 1374 O O . LEU A 1 168 ? 3.912 22.016 25.891 1 77.31 168 LEU A O 1
ATOM 1378 N N . SER A 1 169 ? 3.709 20.172 24.609 1 78.44 169 SER A N 1
ATOM 1379 C CA . SER A 1 169 ? 4.02 19.281 25.719 1 78.44 169 SER A CA 1
ATOM 1380 C C . SER A 1 169 ? 5.48 19.406 26.141 1 78.44 169 SER A C 1
ATOM 1382 O O . SER A 1 169 ? 5.801 19.328 27.328 1 78.44 169 SER A O 1
ATOM 1384 N N . VAL A 1 170 ? 6.328 19.562 25.188 1 67.56 170 VAL A N 1
ATOM 1385 C CA . VAL A 1 170 ? 7.75 19.703 25.453 1 67.56 170 VAL A CA 1
ATOM 1386 C C . VAL A 1 170 ? 8.008 21.047 26.141 1 67.56 170 VAL A C 1
ATOM 1388 O O . VAL A 1 170 ? 8.812 21.141 27.078 1 67.56 170 VAL A O 1
ATOM 1391 N N . GLN A 1 171 ? 7.359 22.094 25.688 1 64.44 171 GLN A N 1
ATOM 1392 C CA . GLN A 1 171 ? 7.523 23.406 26.297 1 64.44 171 GLN A CA 1
ATOM 1393 C C . GLN A 1 171 ? 7.035 23.422 27.75 1 64.44 171 GLN A C 1
ATOM 1395 O O . GLN A 1 171 ? 7.652 24.047 28.609 1 64.44 171 GLN A O 1
ATOM 1400 N N . GLN A 1 172 ? 5.953 22.797 27.922 1 58.97 172 GLN A N 1
ATOM 1401 C CA . GLN A 1 172 ? 5.434 22.734 29.281 1 58.97 172 GLN A CA 1
ATOM 1402 C C . GLN A 1 172 ? 6.383 21.969 30.203 1 58.97 172 GLN A C 1
ATOM 1404 O O . GLN A 1 172 ? 6.527 22.297 31.375 1 58.97 172 GLN A O 1
ATOM 1409 N N . ASP A 1 173 ? 6.883 20.953 29.516 1 54.84 173 ASP A N 1
ATOM 1410 C CA . ASP A 1 173 ? 7.859 20.219 30.312 1 54.84 173 ASP A CA 1
ATOM 1411 C C . ASP A 1 173 ? 9.164 21 30.438 1 54.84 173 ASP A C 1
ATOM 1413 O O . ASP A 1 173 ? 9.883 20.844 31.438 1 54.84 173 ASP A O 1
ATOM 1417 N N . ARG A 1 174 ? 9.578 21.688 29.234 1 48.88 174 ARG A N 1
ATOM 1418 C CA . ARG A 1 174 ? 10.797 22.484 29.25 1 48.88 174 ARG A CA 1
ATOM 1419 C C . ARG A 1 174 ? 10.562 23.844 29.922 1 48.88 174 ARG A C 1
ATOM 1421 O O . ARG A 1 174 ? 9.773 24.656 29.438 1 48.88 174 ARG A O 1
ATOM 1428 N N . ASN A 1 175 ? 10.359 24.25 31.062 1 40.25 175 ASN A N 1
ATOM 1429 C CA . ASN A 1 175 ? 11.492 24.953 31.656 1 40.25 175 ASN A CA 1
ATOM 1430 C C . ASN A 1 175 ? 12.812 24.5 31.047 1 40.25 175 ASN A C 1
ATOM 1432 O O . ASN A 1 175 ? 13.68 23.969 31.75 1 40.25 175 ASN A O 1
ATOM 1436 N N . LEU A 1 176 ? 12.859 24.109 29.75 1 36.94 176 LEU A N 1
ATOM 1437 C CA . LEU A 1 176 ? 13.461 23.406 28.625 1 36.94 176 LEU A CA 1
ATOM 1438 C C . LEU A 1 176 ? 14.32 24.359 27.797 1 36.94 176 LEU A C 1
ATOM 1440 O O . LEU A 1 176 ? 14.812 23.984 26.719 1 36.94 176 LEU A O 1
ATOM 1444 N N . SER A 1 177 ? 14.359 25.609 27.812 1 36.44 177 SER A N 1
ATOM 1445 C CA . SER A 1 177 ? 15.383 26.344 27.078 1 36.44 177 SER A CA 1
ATOM 1446 C C . SER A 1 177 ? 16.656 25.516 26.938 1 36.44 177 SER A C 1
ATOM 1448 O O . SER A 1 177 ? 17.312 25.562 25.891 1 36.44 177 SER A O 1
ATOM 1450 N N . ALA A 1 178 ? 17.156 24.922 27.922 1 37.22 178 ALA A N 1
ATOM 1451 C CA . ALA A 1 178 ? 18.359 24.094 28.047 1 37.22 178 ALA A CA 1
ATOM 1452 C C . ALA A 1 178 ? 18.188 22.781 27.312 1 37.22 178 ALA A C 1
ATOM 1454 O O . ALA A 1 178 ? 19.172 22.141 26.922 1 37.22 178 ALA A O 1
ATOM 1455 N N . SER A 1 179 ? 17.016 22.172 27.078 1 35.94 179 SER A N 1
ATOM 1456 C CA . SER A 1 179 ? 16.766 20.828 26.547 1 35.94 179 SER A CA 1
ATOM 1457 C C . SER A 1 179 ? 16.719 20.828 25.031 1 35.94 179 SER A C 1
ATOM 1459 O O . SER A 1 179 ? 16.656 19.766 24.406 1 35.94 179 SER A O 1
ATOM 1461 N N . LEU A 1 180 ? 16.328 21.828 24.312 1 37.59 180 LEU A N 1
ATOM 1462 C CA . LEU A 1 180 ? 16.359 21.891 22.859 1 37.59 180 LEU A CA 1
ATOM 1463 C C . LEU A 1 180 ? 17.766 21.641 22.328 1 37.59 180 LEU A C 1
ATOM 1465 O O . LEU A 1 180 ? 17.953 21.297 21.156 1 37.59 180 LEU A O 1
ATOM 1469 N N . HIS A 1 181 ? 18.781 22.188 23 1 38.69 181 HIS A N 1
ATOM 1470 C CA . HIS A 1 181 ? 20.141 21.812 22.625 1 38.69 181 HIS A CA 1
ATOM 1471 C C . HIS A 1 181 ? 20.328 20.297 22.734 1 38.69 181 HIS A C 1
ATOM 1473 O O . HIS A 1 181 ? 21.375 19.766 22.344 1 38.69 181 HIS A O 1
ATOM 1479 N N . ALA A 1 182 ? 19.578 19.609 23.766 1 34.84 182 ALA A N 1
ATOM 1480 C CA . ALA A 1 182 ? 19.844 18.203 24.062 1 34.84 182 ALA A CA 1
ATOM 1481 C C . ALA A 1 182 ? 19.172 17.281 23.047 1 34.84 182 ALA A C 1
ATOM 1483 O O . ALA A 1 182 ? 18.094 17.609 22.531 1 34.84 182 ALA A O 1
ATOM 1484 N N . ASP A 1 183 ? 19.672 16.094 22.5 1 38.31 183 ASP A N 1
ATOM 1485 C CA . ASP A 1 183 ? 19.312 14.977 21.641 1 38.31 183 ASP A CA 1
ATOM 1486 C C . ASP A 1 183 ? 17.891 14.5 21.938 1 38.31 183 ASP A C 1
ATOM 1488 O O . ASP A 1 183 ? 17.703 13.453 22.547 1 38.31 183 ASP A O 1
ATOM 1492 N N . LEU A 1 184 ? 16.938 15.266 22.453 1 36.75 184 LEU A N 1
ATOM 1493 C CA . LEU A 1 184 ? 15.68 14.68 22.891 1 36.75 184 LEU A CA 1
ATOM 1494 C C . LEU A 1 184 ? 14.922 14.07 21.719 1 36.75 184 LEU A C 1
ATOM 1496 O O . LEU A 1 184 ? 14.703 14.734 20.703 1 36.75 184 LEU A O 1
ATOM 1500 N N . PRO A 1 185 ? 14.742 12.828 21.734 1 41.94 185 PRO A N 1
ATOM 1501 C CA . PRO A 1 185 ? 13.953 12.117 20.734 1 41.94 185 PRO A CA 1
ATOM 1502 C C . PRO A 1 185 ? 12.539 12.68 20.578 1 41.94 185 PRO A C 1
ATOM 1504 O O . PRO A 1 185 ? 11.75 12.633 21.531 1 41.94 185 PRO A O 1
ATOM 1507 N N . LEU A 1 186 ? 12.32 13.906 19.969 1 43.38 186 LEU A N 1
ATOM 1508 C CA . LEU A 1 186 ? 10.977 14.391 19.672 1 43.38 186 LEU A CA 1
ATOM 1509 C C . LEU A 1 186 ? 10.047 13.227 19.328 1 43.38 186 LEU A C 1
ATOM 1511 O O . LEU A 1 186 ? 10.391 12.383 18.5 1 43.38 186 LEU A O 1
ATOM 1515 N N . GLN A 1 187 ? 9.25 12.859 20.266 1 44.69 187 GLN A N 1
ATOM 1516 C CA . GLN A 1 187 ? 8.188 11.93 19.906 1 44.69 187 GLN A CA 1
ATOM 1517 C C . GLN A 1 187 ? 7.375 12.445 18.719 1 44.69 187 GLN A C 1
ATOM 1519 O O . GLN A 1 187 ? 6.609 13.406 18.859 1 44.69 187 GLN A O 1
ATOM 1524 N N . THR A 1 188 ? 7.91 12.492 17.484 1 49.09 188 THR A N 1
ATOM 1525 C CA . THR A 1 188 ? 7.273 12.906 16.25 1 49.09 188 THR A CA 1
ATOM 1526 C C . THR A 1 188 ? 6.113 11.977 15.891 1 49.09 188 THR A C 1
ATOM 1528 O O . THR A 1 188 ? 6.191 10.766 16.109 1 49.09 188 THR A O 1
ATOM 1531 N N . PRO A 1 189 ? 4.957 12.641 15.57 1 44.12 189 PRO A N 1
ATOM 1532 C CA . PRO A 1 189 ? 3.914 11.758 15.047 1 44.12 189 PRO A CA 1
ATOM 1533 C C . PRO A 1 189 ? 4.438 10.789 13.992 1 44.12 189 PRO A C 1
ATOM 1535 O O . PRO A 1 189 ? 5.305 11.148 13.195 1 44.12 189 PRO A O 1
ATOM 1538 N N . VAL A 1 190 ? 4.184 9.617 14.289 1 48.56 190 VAL A N 1
ATOM 1539 C CA . VAL A 1 190 ? 4.566 8.625 13.297 1 48.56 190 VAL A CA 1
ATOM 1540 C C . VAL A 1 190 ? 3.758 8.836 12.016 1 48.56 190 VAL A C 1
ATOM 1542 O O . VAL A 1 190 ? 2.527 8.891 12.055 1 48.56 190 VAL A O 1
ATOM 1545 N N . LEU A 1 191 ? 4.391 9.391 11.047 1 47.56 191 LEU A N 1
ATOM 1546 C CA . LEU A 1 191 ? 3.775 9.516 9.734 1 47.56 191 LEU A CA 1
ATOM 1547 C C . LEU A 1 191 ? 4.074 8.289 8.875 1 47.56 191 LEU A C 1
ATOM 1549 O O . LEU A 1 191 ? 5.035 7.559 9.141 1 47.56 191 LEU A O 1
ATOM 1553 N N . VAL A 1 192 ? 3.217 7.957 8.086 1 43.53 192 VAL A N 1
ATOM 1554 C CA . VAL A 1 192 ? 3.439 6.844 7.172 1 43.53 192 VAL A CA 1
ATOM 1555 C C . VAL A 1 192 ? 4.691 7.105 6.336 1 43.53 192 VAL A C 1
ATOM 1557 O O . VAL A 1 192 ? 4.91 8.227 5.871 1 43.53 192 VAL A O 1
ATOM 1560 N N . ASP A 1 193 ? 5.809 6.371 6.473 1 43.97 193 ASP A N 1
ATOM 1561 C CA . ASP A 1 193 ? 7.059 6.508 5.73 1 43.97 193 ASP A CA 1
ATOM 1562 C C . ASP A 1 193 ? 6.793 6.613 4.23 1 43.97 193 ASP A C 1
ATOM 1564 O O . ASP A 1 193 ? 6.062 5.797 3.662 1 43.97 193 ASP A O 1
ATOM 1568 N N . ASP A 1 194 ? 6.906 7.816 3.766 1 41 194 ASP A N 1
ATOM 1569 C CA . ASP A 1 194 ? 6.812 8.008 2.32 1 41 194 ASP A CA 1
ATOM 1570 C C . ASP A 1 194 ? 7.668 6.984 1.576 1 41 194 ASP A C 1
ATOM 1572 O O . ASP A 1 194 ? 7.754 7.016 0.346 1 41 194 ASP A O 1
ATOM 1576 N N . GLY A 1 195 ? 8.898 6.594 2.18 1 36.53 195 GLY A N 1
ATOM 1577 C CA . GLY A 1 195 ? 9.734 5.758 1.328 1 36.53 195 GLY A CA 1
ATOM 1578 C C . GLY A 1 195 ? 8.953 4.637 0.655 1 36.53 195 GLY A C 1
ATOM 1579 O O . GLY A 1 195 ? 7.723 4.625 0.685 1 36.53 195 GLY A O 1
ATOM 1580 N N . GLU A 1 196 ? 9.656 3.336 0.574 1 32.31 196 GLU A N 1
ATOM 1581 C CA . GLU A 1 196 ? 9.289 2.096 -0.103 1 32.31 196 GLU A CA 1
ATOM 1582 C C . GLU A 1 196 ? 8.008 1.506 0.48 1 32.31 196 GLU A C 1
ATOM 1584 O O . GLU A 1 196 ? 7.988 1.05 1.625 1 32.31 196 GLU A O 1
ATOM 1589 N N . ILE A 1 197 ? 6.984 2.113 0.562 1 31.2 197 ILE A N 1
ATOM 1590 C CA . ILE A 1 197 ? 5.906 1.17 0.844 1 31.2 197 ILE A CA 1
ATOM 1591 C C . ILE A 1 197 ? 6.32 -0.233 0.406 1 31.2 197 ILE A C 1
ATOM 1593 O O . ILE A 1 197 ? 6.18 -0.592 -0.765 1 31.2 197 ILE A O 1
ATOM 1597 N N . GLU A 1 198 ? 7.508 -0.669 0.625 1 29.39 198 GLU A N 1
ATOM 1598 C CA . GLU A 1 198 ? 7.824 -2.09 0.5 1 29.39 198 GLU A CA 1
ATOM 1599 C C . GLU A 1 198 ? 6.785 -2.949 1.218 1 29.39 198 GLU A C 1
ATOM 1601 O O . GLU A 1 198 ? 6.41 -2.656 2.355 1 29.39 198 GLU A O 1
ATOM 1606 N N . PRO A 1 199 ? 5.828 -3.553 0.572 1 29.88 199 PRO A N 1
ATOM 1607 C CA . PRO A 1 199 ? 5.152 -4.598 1.347 1 29.88 199 PRO A CA 1
ATOM 1608 C C . PRO A 1 199 ? 6.02 -5.152 2.475 1 29.88 199 PRO A C 1
ATOM 1610 O O . PRO A 1 199 ? 7.246 -5.184 2.354 1 29.88 199 PRO A O 1
ATOM 1613 N N . LEU A 1 200 ? 5.609 -5.043 3.768 1 28.55 200 LEU A N 1
ATOM 1614 C CA . LEU A 1 200 ? 6.18 -5.629 4.977 1 28.55 200 LEU A CA 1
ATOM 1615 C C . LEU A 1 200 ? 6.887 -6.941 4.664 1 28.55 200 LEU A C 1
ATOM 1617 O O . LEU A 1 200 ? 6.422 -8.008 5.07 1 28.55 200 LEU A O 1
ATOM 1621 N N . MET A 1 201 ? 7.41 -7.203 3.494 1 25.41 201 MET A N 1
ATOM 1622 C CA . MET A 1 201 ? 8.242 -8.398 3.592 1 25.41 201 MET A CA 1
ATOM 1623 C C . MET A 1 201 ? 9.328 -8.219 4.648 1 25.41 201 MET A C 1
ATOM 1625 O O . MET A 1 201 ? 10.234 -7.398 4.488 1 25.41 201 MET A O 1
ATOM 1629 N N . ALA A 1 202 ? 8.938 -8.406 5.945 1 27.2 202 ALA A N 1
ATOM 1630 C CA . ALA A 1 202 ? 9.898 -8.656 7.02 1 27.2 202 ALA A CA 1
ATOM 1631 C C . ALA A 1 202 ? 11.094 -9.461 6.516 1 27.2 202 ALA A C 1
ATOM 1633 O O . ALA A 1 202 ? 10.93 -10.578 6.02 1 27.2 202 ALA A O 1
ATOM 1634 N N . SER A 1 203 ? 12.117 -8.938 5.934 1 24.8 203 SER A N 1
ATOM 1635 C CA . SER A 1 203 ? 13.391 -9.617 5.723 1 24.8 203 SER A CA 1
ATOM 1636 C C . SER A 1 203 ? 13.805 -10.398 6.965 1 24.8 203 SER A C 1
ATOM 1638 O O . SER A 1 203 ? 13.891 -9.836 8.062 1 24.8 203 SER A O 1
ATOM 1640 N N . ASP A 1 204 ? 13.438 -11.633 7.055 1 26.78 204 ASP A N 1
ATOM 1641 C CA . ASP A 1 204 ? 13.922 -12.641 7.996 1 26.78 204 ASP A CA 1
ATOM 1642 C C . ASP A 1 204 ? 15.422 -12.484 8.25 1 26.78 204 ASP A C 1
ATOM 1644 O O . ASP A 1 204 ? 16.031 -13.305 8.938 1 26.78 204 ASP A O 1
ATOM 1648 N N . GLU A 1 205 ? 16.125 -11.688 7.461 1 27.7 205 GLU A N 1
ATOM 1649 C CA . GLU A 1 205 ? 17.562 -11.82 7.664 1 27.7 205 GLU A CA 1
ATOM 1650 C C . GLU A 1 205 ? 17.969 -11.312 9.047 1 27.7 205 GLU A C 1
ATOM 1652 O O . GLU A 1 205 ? 19.156 -11.344 9.398 1 27.7 205 GLU A O 1
ATOM 1657 N N . GLU A 1 206 ? 17.156 -10.461 9.656 1 29.78 206 GLU A N 1
ATOM 1658 C CA . GLU A 1 206 ? 17.812 -9.977 10.859 1 29.78 206 GLU A CA 1
ATOM 1659 C C . GLU A 1 206 ? 17.953 -11.086 11.898 1 29.78 206 GLU A C 1
ATOM 1661 O O . GLU A 1 206 ? 18.344 -10.828 13.039 1 29.78 206 GLU A O 1
ATOM 1666 N N . LEU A 1 207 ? 17.266 -12.172 11.633 1 26.42 207 LEU A N 1
ATOM 1667 C CA . LEU A 1 207 ? 17.328 -13.078 12.781 1 26.42 207 LEU A CA 1
ATOM 1668 C C . LEU A 1 207 ? 18.766 -13.555 13 1 26.42 207 LEU A C 1
ATOM 1670 O O . LEU A 1 207 ? 19.016 -14.383 13.883 1 26.42 207 LEU A O 1
ATOM 1674 N N . SER A 1 208 ? 19.531 -13.57 11.922 1 25.81 208 SER A N 1
ATOM 1675 C CA . SER A 1 208 ? 20.578 -14.562 12.148 1 25.81 208 SER A CA 1
ATOM 1676 C C . SER A 1 208 ? 21.438 -14.195 13.359 1 25.81 208 SER A C 1
ATOM 1678 O O . SER A 1 208 ? 21.797 -15.055 14.164 1 25.81 208 SER A O 1
ATOM 1680 N N . GLU A 1 209 ? 22.312 -13.227 13.203 1 28.25 209 GLU A N 1
ATOM 1681 C CA . GLU A 1 209 ? 23.641 -13.359 13.82 1 28.25 209 GLU A CA 1
ATOM 1682 C C . GLU A 1 209 ? 23.578 -13.031 15.312 1 28.25 209 GLU A C 1
ATOM 1684 O O . GLU A 1 209 ? 23.469 -11.867 15.695 1 28.25 209 GLU A O 1
ATOM 1689 N N . GLU A 1 210 ? 22.703 -13.586 16.062 1 31.17 210 GLU A N 1
ATOM 1690 C CA . GLU A 1 210 ? 22.844 -13.531 17.516 1 31.17 210 GLU A CA 1
ATOM 1691 C C . GLU A 1 210 ? 24.281 -13.812 17.953 1 31.17 210 GLU A C 1
ATOM 1693 O O . GLU A 1 210 ? 24.828 -14.875 17.641 1 31.17 210 GLU A O 1
ATOM 1698 N N . SER A 1 211 ? 25.109 -12.797 17.953 1 31.66 211 SER A N 1
ATOM 1699 C CA . SER A 1 211 ? 26.531 -12.938 18.297 1 31.66 211 SER A CA 1
ATOM 1700 C C . SER A 1 211 ? 26.719 -13.758 19.562 1 31.66 211 SER A C 1
ATOM 1702 O O . SER A 1 211 ? 25.875 -13.734 20.453 1 31.66 211 SER A O 1
ATOM 1704 N N . GLU A 1 212 ? 27.406 -14.891 19.547 1 35.62 212 GLU A N 1
ATOM 1705 C CA . GLU A 1 212 ? 27.953 -15.82 20.531 1 35.62 212 GLU A CA 1
ATOM 1706 C C . GLU A 1 212 ? 28.391 -15.086 21.797 1 35.62 212 GLU A C 1
ATOM 1708 O O . GLU A 1 212 ? 28.328 -15.641 22.891 1 35.62 212 GLU A O 1
ATOM 1713 N N . GLU A 1 213 ? 28.734 -13.812 21.609 1 35.75 213 GLU A N 1
ATOM 1714 C CA . GLU A 1 213 ? 29.391 -13.117 22.703 1 35.75 213 GLU A CA 1
ATOM 1715 C C . GLU A 1 213 ? 28.422 -12.797 23.828 1 35.75 213 GLU A C 1
ATOM 1717 O O . GLU A 1 213 ? 28.781 -12.859 25.016 1 35.75 213 GLU A O 1
ATOM 1722 N N . ASP A 1 214 ? 27.172 -12.531 23.375 1 33.69 214 ASP A N 1
ATOM 1723 C CA . ASP A 1 214 ? 26.297 -12.07 24.453 1 33.69 214 ASP A CA 1
ATOM 1724 C C . ASP A 1 214 ? 25.844 -13.234 25.328 1 33.69 214 ASP A C 1
ATOM 1726 O O . ASP A 1 214 ? 25.344 -13.023 26.438 1 33.69 214 ASP A O 1
ATOM 1730 N N . ALA A 1 215 ? 25.797 -14.453 24.656 1 36.91 215 ALA A N 1
ATOM 1731 C CA . ALA A 1 215 ? 25.484 -15.625 25.469 1 36.91 215 ALA A CA 1
ATOM 1732 C C . ALA A 1 215 ? 26.516 -15.812 26.578 1 36.91 215 ALA A C 1
ATOM 1734 O O . ALA A 1 215 ? 26.156 -16.125 27.719 1 36.91 215 ALA A O 1
ATOM 1735 N N . LEU A 1 216 ? 27.766 -15.617 26.141 1 36.97 216 LEU A N 1
ATOM 1736 C CA . LEU A 1 216 ? 28.844 -15.852 27.109 1 36.97 216 LEU A CA 1
ATOM 1737 C C . LEU A 1 216 ? 28.719 -14.906 28.297 1 36.97 216 LEU A C 1
ATOM 1739 O O . LEU A 1 216 ? 28.906 -15.32 29.438 1 36.97 216 LEU A O 1
ATOM 1743 N N . ALA A 1 217 ? 28.188 -13.695 28.047 1 41.22 217 ALA A N 1
ATOM 1744 C CA . ALA A 1 217 ? 28.125 -12.695 29.109 1 41.22 217 ALA A CA 1
ATOM 1745 C C . ALA A 1 217 ? 27.047 -13.062 30.141 1 41.22 217 ALA A C 1
ATOM 1747 O O . ALA A 1 217 ? 27.25 -12.891 31.344 1 41.22 217 ALA A O 1
ATOM 1748 N N . ARG A 1 218 ? 25.984 -13.688 29.547 1 40 218 ARG A N 1
ATOM 1749 C CA . ARG A 1 218 ? 24.938 -14.055 30.484 1 40 218 ARG A CA 1
ATOM 1750 C C . ARG A 1 218 ? 25.391 -15.188 31.406 1 40 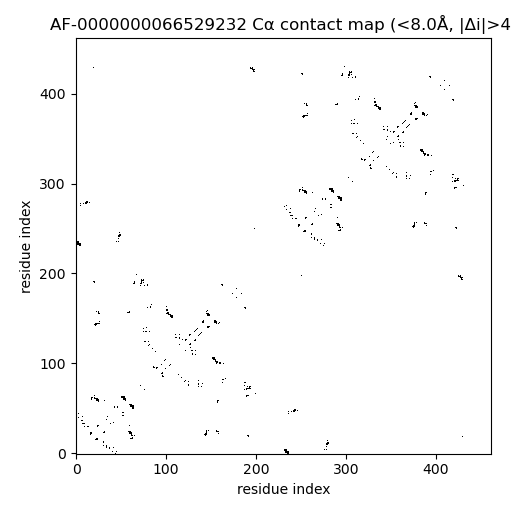218 ARG A C 1
ATOM 1752 O O . ARG A 1 218 ? 25.078 -15.195 32.594 1 40 218 ARG A O 1
ATOM 1759 N N . ALA A 1 219 ? 26.141 -16.109 30.734 1 44.06 219 ALA A N 1
ATOM 1760 C CA . ALA A 1 219 ? 26.625 -17.234 31.531 1 44.06 219 ALA A CA 1
ATOM 1761 C C . ALA A 1 219 ? 27.5 -16.766 32.688 1 44.06 219 ALA A C 1
ATOM 1763 O O . ALA A 1 219 ? 27.406 -17.266 33.812 1 44.06 219 ALA A O 1
ATOM 1764 N N . ILE A 1 220 ? 28.328 -15.734 32.344 1 41.75 220 ILE A N 1
ATOM 1765 C CA . ILE A 1 220 ? 29.25 -15.227 33.375 1 41.75 220 ILE A CA 1
ATOM 1766 C C . ILE A 1 220 ? 28.453 -14.578 34.5 1 41.75 220 ILE A C 1
ATOM 1768 O O . ILE A 1 220 ? 28.766 -14.789 35.688 1 41.75 220 ILE A O 1
ATOM 1772 N N . ALA A 1 221 ? 27.375 -13.93 34.094 1 45.56 221 ALA A N 1
ATOM 1773 C CA . ALA A 1 221 ? 26.594 -13.203 35.094 1 45.56 221 ALA A CA 1
ATOM 1774 C C . ALA A 1 221 ? 25.859 -14.164 36.031 1 45.56 221 ALA A C 1
ATOM 1776 O O . ALA A 1 221 ? 25.781 -13.93 37.219 1 45.56 221 ALA A O 1
ATOM 1777 N N . GLU A 1 222 ? 25.438 -15.148 35.312 1 43.44 222 GLU A N 1
ATOM 1778 C CA . GLU A 1 222 ? 24.734 -16.125 36.156 1 43.44 222 GLU A CA 1
ATOM 1779 C C . GLU A 1 222 ? 25.672 -16.766 37.156 1 43.44 222 GLU A C 1
ATOM 1781 O O . GLU A 1 222 ? 25.266 -17.078 38.281 1 43.44 222 GLU A O 1
ATOM 1786 N N . GLU A 1 223 ? 26.922 -16.953 36.656 1 44.78 223 GLU A N 1
ATOM 1787 C CA . GLU A 1 223 ? 27.891 -17.547 37.594 1 44.78 223 GLU A CA 1
ATOM 1788 C C . GLU A 1 223 ? 28.109 -16.641 38.812 1 44.78 223 GLU A C 1
ATOM 1790 O O . GLU A 1 223 ? 28.203 -17.125 39.938 1 44.78 223 GLU A O 1
ATOM 1795 N N . HIS A 1 224 ? 28.203 -15.312 38.469 1 45.09 224 HIS A N 1
ATOM 1796 C CA . HIS A 1 224 ? 28.484 -14.414 39.594 1 45.09 224 HIS A CA 1
ATOM 1797 C C . HIS A 1 224 ? 27.312 -14.375 40.562 1 45.09 224 HIS A C 1
ATOM 1799 O O . HIS A 1 224 ? 27.516 -14.219 41.781 1 45.09 224 HIS A O 1
ATOM 1805 N N . ALA A 1 225 ? 26.156 -14.531 40.094 1 48.94 225 ALA A N 1
ATOM 1806 C CA . ALA A 1 225 ? 24.984 -14.477 40.969 1 48.94 225 ALA A CA 1
ATOM 1807 C C . ALA A 1 225 ? 24.938 -15.672 41.906 1 48.94 225 ALA A C 1
ATOM 1809 O O . ALA A 1 225 ? 24.5 -15.555 43.062 1 48.94 225 ALA A O 1
ATOM 1810 N N . GLN A 1 226 ? 25.297 -16.766 41.312 1 44.72 226 GLN A N 1
ATOM 1811 C CA . GLN A 1 226 ? 25.297 -17.953 42.156 1 44.72 226 GLN A CA 1
ATOM 1812 C C . GLN A 1 226 ? 26.297 -17.812 43.312 1 44.72 226 GLN A C 1
ATOM 1814 O O . GLN A 1 226 ? 26.078 -18.312 44.406 1 44.72 226 GLN A O 1
ATOM 1819 N N . GLN A 1 227 ? 27.391 -17.047 43.062 1 47.56 227 GLN A N 1
ATOM 1820 C CA . GLN A 1 227 ? 28.406 -16.922 44.094 1 47.56 227 GLN A CA 1
ATOM 1821 C C . GLN A 1 227 ? 27.891 -16.094 45.25 1 47.56 227 GLN A C 1
ATOM 1823 O O . GLN A 1 227 ? 28.234 -16.359 46.406 1 47.56 227 GLN A O 1
ATOM 1828 N N . GLU A 1 228 ? 27.078 -15.078 44.938 1 45 228 GLU A N 1
ATOM 1829 C CA . GLU A 1 228 ? 26.656 -14.234 46.062 1 45 228 GLU A CA 1
ATOM 1830 C C . GLU A 1 228 ? 25.609 -14.938 46.906 1 45 228 GLU A C 1
ATOM 1832 O O . GLU A 1 228 ? 25.375 -14.539 48.062 1 45 228 GLU A O 1
ATOM 1837 N N . ALA A 1 229 ? 24.844 -15.836 46.344 1 49.97 229 ALA A N 1
ATOM 1838 C CA . ALA A 1 229 ? 23.844 -16.5 47.188 1 49.97 229 ALA A CA 1
ATOM 1839 C C . ALA A 1 229 ? 24.5 -17.469 48.156 1 49.97 229 ALA A C 1
ATOM 1841 O O . ALA A 1 229 ? 23.969 -17.719 49.25 1 49.97 229 ALA A O 1
ATOM 1842 N N . ASP A 1 230 ? 25.469 -18.094 47.688 1 48.78 230 ASP A N 1
ATOM 1843 C CA . ASP A 1 230 ? 26.125 -19.062 48.562 1 48.78 230 ASP A CA 1
ATOM 1844 C C . ASP A 1 230 ? 27.016 -18.344 49.594 1 48.78 230 ASP A C 1
ATOM 1846 O O . ASP A 1 230 ? 27.594 -18.984 50.469 1 48.78 230 ASP A O 1
ATOM 1850 N N . ALA A 1 231 ? 27.125 -17.047 49.469 1 36.12 231 ALA A N 1
ATOM 1851 C CA . ALA A 1 231 ? 27.891 -16.391 50.531 1 36.12 231 ALA A CA 1
ATOM 1852 C C . ALA A 1 231 ? 26.969 -15.961 51.656 1 36.12 231 ALA A C 1
ATOM 1854 O O . ALA A 1 231 ? 25.844 -15.539 51.438 1 36.12 231 ALA A O 1
ATOM 1855 N N . MET B 1 1 ? -25.641 -2.256 -0.986 1 83.56 1 MET B N 1
ATOM 1856 C CA . MET B 1 1 ? -25.391 -3.607 -0.5 1 83.56 1 MET B CA 1
ATOM 1857 C C . MET B 1 1 ? -25.156 -3.609 1.007 1 83.56 1 MET B C 1
ATOM 1859 O O . MET B 1 1 ? -24.469 -2.734 1.535 1 83.56 1 MET B O 1
ATOM 1863 N N . HIS B 1 2 ? -25.828 -4.488 1.666 1 90.88 2 HIS B N 1
ATOM 1864 C CA . HIS B 1 2 ? -25.656 -4.66 3.105 1 90.88 2 HIS B CA 1
ATOM 1865 C C . HIS B 1 2 ? -24.641 -5.754 3.414 1 90.88 2 HIS B C 1
ATOM 1867 O O . HIS B 1 2 ? -24.672 -6.82 2.795 1 90.88 2 HIS B O 1
ATOM 1873 N N . LEU B 1 3 ? -23.75 -5.328 4.273 1 92.88 3 LEU B N 1
ATOM 1874 C CA . LEU B 1 3 ? -22.672 -6.219 4.672 1 92.88 3 LEU B CA 1
ATOM 1875 C C . LEU B 1 3 ? -22.688 -6.453 6.176 1 92.88 3 LEU B C 1
ATOM 1877 O O . LEU B 1 3 ? -22.969 -5.539 6.949 1 92.88 3 LEU B O 1
ATOM 1881 N N . ASP B 1 4 ? -22.484 -7.727 6.488 1 94.31 4 ASP B N 1
ATOM 1882 C CA . ASP B 1 4 ? -22.312 -8.062 7.898 1 94.31 4 ASP B CA 1
ATOM 1883 C C . ASP B 1 4 ? -20.844 -8.328 8.227 1 94.31 4 ASP B C 1
ATOM 1885 O O . ASP B 1 4 ? -20.328 -9.422 7.977 1 94.31 4 ASP B O 1
ATOM 1889 N N . LEU B 1 5 ? -20.234 -7.395 8.859 1 95 5 LEU B N 1
ATOM 1890 C CA . LEU B 1 5 ? -18.812 -7.473 9.141 1 95 5 LEU B CA 1
ATOM 1891 C C . LEU B 1 5 ? -18.516 -8.609 10.109 1 95 5 LEU B C 1
ATOM 1893 O O . LEU B 1 5 ? -17.391 -9.133 10.133 1 95 5 LEU B O 1
ATOM 1897 N N . SER B 1 6 ? -19.422 -8.969 10.922 1 95.19 6 SER B N 1
ATOM 1898 C CA . SER B 1 6 ? -19.203 -10.039 11.891 1 95.19 6 SER B CA 1
ATOM 1899 C C . SER B 1 6 ? -18.984 -11.375 11.188 1 95.19 6 SER B C 1
ATOM 1901 O O . SER B 1 6 ? -18.406 -12.297 11.766 1 95.19 6 SER B O 1
ATOM 1903 N N . GLU B 1 7 ? -19.438 -11.508 9.938 1 96.75 7 GLU B N 1
ATOM 1904 C CA . GLU B 1 7 ? -19.234 -12.719 9.148 1 96.75 7 GLU B CA 1
ATOM 1905 C C . GLU B 1 7 ? -17.859 -12.719 8.477 1 96.75 7 GLU B C 1
ATOM 1907 O O . GLU B 1 7 ? -17.375 -13.773 8.055 1 96.75 7 GLU B O 1
ATOM 1912 N N . LEU B 1 8 ? -17.297 -11.539 8.297 1 97.44 8 LEU B N 1
ATOM 1913 C CA . LEU B 1 8 ? -16.031 -11.391 7.598 1 97.44 8 LEU B CA 1
ATOM 1914 C C . LEU B 1 8 ? -14.867 -11.398 8.586 1 97.44 8 LEU B C 1
ATOM 1916 O O . LEU B 1 8 ? -14.125 -10.414 8.688 1 97.44 8 LEU B O 1
ATOM 1920 N N . THR B 1 9 ? -14.625 -12.523 9.211 1 97.38 9 THR B N 1
ATOM 1921 C CA . THR B 1 9 ? -13.703 -12.664 10.336 1 97.38 9 THR B CA 1
ATOM 1922 C C . THR B 1 9 ? -12.258 -12.609 9.859 1 97.38 9 THR B C 1
ATOM 1924 O O . THR B 1 9 ? -11.336 -12.406 10.664 1 97.38 9 THR B O 1
ATOM 1927 N N . GLN B 1 10 ? -12 -12.82 8.531 1 98.31 10 GLN B N 1
ATOM 1928 C CA . GLN B 1 10 ? -10.641 -12.812 8 1 98.31 10 GLN B CA 1
ATOM 1929 C C . GLN B 1 10 ? -10.414 -11.617 7.082 1 98.31 10 GLN B C 1
ATOM 1931 O O . GLN B 1 10 ? -9.516 -11.641 6.242 1 98.31 10 GLN B O 1
ATOM 1936 N N . LEU B 1 11 ? -11.227 -10.617 7.211 1 98.5 11 LEU B N 1
ATOM 1937 C CA . LEU B 1 11 ? -11.172 -9.484 6.289 1 98.5 11 LEU B CA 1
ATOM 1938 C C . LEU B 1 11 ? -9.789 -8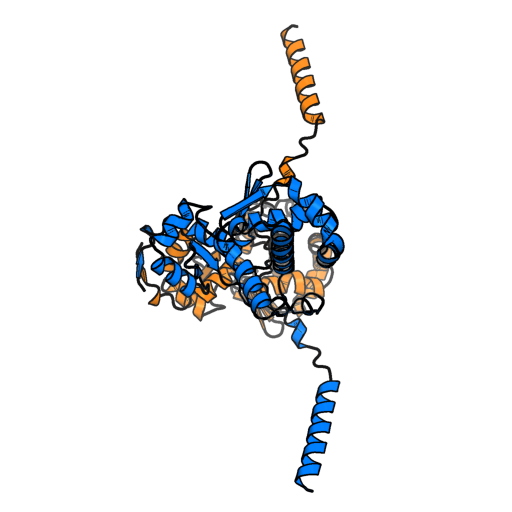.844 6.289 1 98.5 11 LEU B C 1
ATOM 1940 O O . LEU B 1 11 ? -9.211 -8.602 5.227 1 98.5 11 LEU B O 1
ATOM 1944 N N . ALA B 1 12 ? -9.188 -8.633 7.438 1 98.25 12 ALA B N 1
ATOM 1945 C CA . ALA B 1 12 ? -7.902 -7.941 7.551 1 98.25 12 ALA B CA 1
ATOM 1946 C C . ALA B 1 12 ? -6.785 -8.742 6.895 1 98.25 12 ALA B C 1
ATOM 1948 O O . ALA B 1 12 ? -6.102 -8.25 5.996 1 98.25 12 ALA B O 1
ATOM 1949 N N . PRO B 1 13 ? -6.566 -10 7.266 1 98.38 13 PRO B N 1
ATOM 1950 C CA . PRO B 1 13 ? -5.484 -10.742 6.613 1 98.38 13 PRO B CA 1
ATOM 1951 C C . PRO B 1 13 ? -5.738 -10.977 5.129 1 98.38 13 PRO B C 1
ATOM 1953 O O . PRO B 1 13 ? -4.797 -11 4.332 1 98.38 13 PRO B O 1
ATOM 1956 N N . ILE B 1 14 ? -7.004 -11.141 4.707 1 98.81 14 ILE B N 1
ATOM 1957 C CA . ILE B 1 14 ? -7.32 -11.328 3.293 1 98.81 14 ILE B CA 1
ATOM 1958 C C . ILE B 1 14 ? -6.949 -10.07 2.51 1 98.81 14 ILE B C 1
ATOM 1960 O O . ILE B 1 14 ? -6.293 -10.156 1.47 1 98.81 14 ILE B O 1
ATOM 1964 N N . PHE B 1 15 ? -7.336 -8.961 3.025 1 98.19 15 PHE B N 1
ATOM 1965 C CA . PHE B 1 15 ? -7.023 -7.707 2.35 1 98.19 15 PHE B CA 1
ATOM 1966 C C . PHE B 1 15 ? -5.516 -7.5 2.262 1 98.19 15 PHE B C 1
ATOM 1968 O O . PHE B 1 15 ? -4.996 -7.137 1.203 1 98.19 15 PHE B O 1
ATOM 1975 N N . ARG B 1 16 ? -4.879 -7.727 3.34 1 97.19 16 ARG B N 1
ATOM 1976 C CA . ARG B 1 16 ? -3.432 -7.543 3.389 1 97.19 16 ARG B CA 1
ATOM 1977 C C . ARG B 1 16 ? -2.736 -8.398 2.332 1 97.19 16 ARG B C 1
ATOM 1979 O O . ARG B 1 16 ? -1.895 -7.898 1.582 1 97.19 16 ARG B O 1
ATOM 1986 N N . GLU B 1 17 ? -3.1 -9.672 2.219 1 97.56 17 GLU B N 1
ATOM 1987 C CA . GLU B 1 17 ? -2.457 -10.578 1.27 1 97.56 17 GLU B CA 1
ATOM 1988 C C . GLU B 1 17 ? -2.773 -10.18 -0.17 1 97.56 17 GLU B C 1
ATOM 1990 O O . GLU B 1 17 ? -1.878 -10.133 -1.016 1 97.56 17 GLU B O 1
ATOM 1995 N N . LEU B 1 18 ? -4.043 -9.875 -0.452 1 97.88 18 LEU B N 1
ATOM 1996 C CA . LEU B 1 18 ? -4.445 -9.5 -1.804 1 97.88 18 LEU B CA 1
ATOM 1997 C C . LEU B 1 18 ? -3.797 -8.18 -2.219 1 97.88 18 LEU B C 1
ATOM 1999 O O . LEU B 1 18 ? -3.357 -8.039 -3.363 1 97.88 18 LEU B O 1
ATOM 2003 N N . PHE B 1 19 ? -3.727 -7.363 -1.266 1 94.88 19 PHE B N 1
ATOM 2004 C CA . PHE B 1 19 ? -3.217 -6.023 -1.549 1 94.88 19 PHE B CA 1
ATOM 2005 C C . PHE B 1 19 ? -1.74 -6.078 -1.919 1 94.88 19 PHE B C 1
ATOM 2007 O O . PHE B 1 19 ? -1.279 -5.305 -2.766 1 94.88 19 PHE B O 1
ATOM 2014 N N . LYS B 1 20 ? -1.016 -6.965 -1.354 1 93.75 20 LYS B N 1
ATOM 2015 C CA . LYS B 1 20 ? 0.403 -7.098 -1.672 1 93.75 20 LYS B CA 1
ATOM 2016 C C . LYS B 1 20 ? 0.606 -7.883 -2.963 1 93.75 20 LYS B C 1
ATOM 2018 O O . LYS B 1 20 ? 1.741 -8.156 -3.359 1 93.75 20 LYS B O 1
ATOM 2023 N N . GLY B 1 21 ? -0.497 -8.312 -3.59 1 95.12 21 GLY B N 1
ATOM 2024 C CA . GLY B 1 21 ? -0.41 -8.977 -4.879 1 95.12 21 GLY B CA 1
ATOM 2025 C C . GLY B 1 21 ? -0.435 -10.492 -4.77 1 95.12 21 GLY B C 1
ATOM 2026 O O . GLY B 1 21 ? -0.271 -11.195 -5.77 1 95.12 21 GLY B O 1
ATOM 2027 N N . TYR B 1 22 ? -0.675 -10.977 -3.586 1 97.62 22 TYR B N 1
ATOM 2028 C CA . TYR B 1 22 ? -0.695 -12.414 -3.338 1 97.62 22 TYR B CA 1
ATOM 2029 C C . TYR B 1 22 ? -1.942 -13.055 -3.936 1 97.62 22 TYR B C 1
ATOM 2031 O O . TYR B 1 22 ? -3.018 -12.445 -3.941 1 97.62 22 TYR B O 1
ATOM 2039 N N . HIS B 1 23 ? -1.745 -14.227 -4.395 1 98.5 23 HIS B N 1
ATOM 2040 C CA . HIS B 1 23 ? -2.852 -15.055 -4.855 1 98.5 23 HIS B CA 1
ATOM 2041 C C . HIS B 1 23 ? -3.279 -16.047 -3.781 1 98.5 23 HIS B C 1
ATOM 2043 O O . HIS B 1 23 ? -2.508 -16.938 -3.41 1 98.5 23 HIS B O 1
ATOM 2049 N N . ILE B 1 24 ? -4.469 -15.953 -3.375 1 98.75 24 ILE B N 1
ATOM 2050 C CA . ILE B 1 24 ? -4.961 -16.844 -2.324 1 98.75 24 ILE B CA 1
ATOM 2051 C C . ILE B 1 24 ? -5.574 -18.094 -2.947 1 98.75 24 ILE B C 1
ATOM 2053 O O . ILE B 1 24 ? -6.41 -18 -3.848 1 98.75 24 ILE B O 1
ATOM 2057 N N . SER B 1 25 ? -5.129 -19.156 -2.531 1 98.5 25 SER B N 1
ATOM 2058 C CA . SER B 1 25 ? -5.633 -20.469 -2.939 1 98.5 25 SER B CA 1
ATOM 2059 C C . SER B 1 25 ? -5.723 -21.422 -1.754 1 98.5 25 SER B C 1
ATOM 2061 O O . SER B 1 25 ? -5.738 -20.984 -0.6 1 98.5 25 SER B O 1
ATOM 2063 N N . HIS B 1 26 ? -5.926 -22.703 -2.041 1 97.12 26 HIS B N 1
ATOM 2064 C CA . HIS B 1 26 ? -6.027 -23.688 -0.975 1 97.12 26 HIS B CA 1
ATOM 2065 C C . HIS B 1 26 ? -4.707 -23.828 -0.226 1 97.12 26 HIS B C 1
ATOM 2067 O O . HIS B 1 26 ? -4.641 -24.5 0.807 1 97.12 26 HIS B O 1
ATOM 2073 N N . ARG B 1 27 ? -3.623 -23.141 -0.754 1 96.31 27 ARG B N 1
ATOM 2074 C CA . ARG B 1 27 ? -2.385 -23.047 0.011 1 96.31 27 ARG B CA 1
ATOM 2075 C C . ARG B 1 27 ? -2.631 -22.406 1.372 1 96.31 27 ARG B C 1
ATOM 2077 O O . ARG B 1 27 ? -1.938 -22.703 2.344 1 96.31 27 ARG B O 1
ATOM 2084 N N . ASP B 1 28 ? -3.633 -21.469 1.441 1 97.56 28 ASP B N 1
ATOM 2085 C CA . ASP B 1 28 ? -4.078 -20.781 2.652 1 97.56 28 ASP B CA 1
ATOM 2086 C C . ASP B 1 28 ? -5.512 -21.172 3.006 1 97.56 28 ASP B C 1
ATOM 2088 O O . ASP B 1 28 ? -6.449 -20.406 2.744 1 97.56 28 ASP B O 1
ATOM 2092 N N . PRO B 1 29 ? -5.668 -22.281 3.652 1 97.88 29 PRO B N 1
ATOM 2093 C CA . PRO B 1 29 ? -7.008 -22.844 3.807 1 97.88 29 PRO B CA 1
ATOM 2094 C C . PRO B 1 29 ? -7.965 -21.922 4.547 1 97.88 29 PRO B C 1
ATOM 2096 O O . PRO B 1 29 ? -9.148 -21.828 4.195 1 97.88 29 PRO B O 1
ATOM 2099 N N . GLU B 1 30 ? -7.52 -21.203 5.562 1 98.31 30 GLU B N 1
ATOM 2100 C CA . GLU B 1 30 ? -8.391 -20.344 6.352 1 98.31 30 GLU B CA 1
ATOM 2101 C C . GLU B 1 30 ? -8.883 -19.156 5.52 1 98.31 30 GLU B C 1
ATOM 2103 O O . GLU B 1 30 ? -10.086 -18.891 5.48 1 98.31 30 GLU B O 1
ATOM 2108 N N . LEU B 1 31 ? -7.996 -18.531 4.832 1 98.75 31 LEU B N 1
ATOM 2109 C CA . LEU B 1 31 ? -8.352 -17.391 3.992 1 98.75 31 LEU B CA 1
ATOM 2110 C C . LEU B 1 31 ? -9.234 -17.828 2.826 1 98.75 31 LEU B C 1
ATOM 2112 O O . LEU B 1 31 ? -10.242 -17.188 2.525 1 98.75 31 LEU B O 1
ATOM 2116 N N . TYR B 1 32 ? -8.828 -18.953 2.26 1 98.69 32 TYR B N 1
ATOM 2117 C CA . TYR B 1 32 ? -9.555 -19.469 1.104 1 98.69 32 TYR B CA 1
ATOM 2118 C C . TYR B 1 32 ? -10.984 -19.828 1.475 1 98.69 32 TYR B C 1
ATOM 2120 O O . TYR B 1 32 ? -11.922 -19.484 0.748 1 98.69 32 TYR B O 1
ATOM 2128 N N . THR B 1 33 ? -11.148 -20.484 2.574 1 98.5 33 THR B N 1
ATOM 2129 C CA . THR B 1 33 ? -12.477 -20.891 3.025 1 98.5 33 THR B CA 1
ATOM 2130 C C . THR B 1 33 ? -13.352 -19.672 3.312 1 98.5 33 THR B C 1
ATOM 2132 O O . THR B 1 33 ? -14.531 -19.656 2.949 1 98.5 33 THR B O 1
ATOM 2135 N N . GLN B 1 34 ? -12.789 -18.688 3.959 1 98.38 34 GLN B N 1
ATOM 2136 C CA . GLN B 1 34 ? -13.492 -17.453 4.262 1 98.38 34 GLN B CA 1
ATOM 2137 C C . GLN B 1 34 ? -13.938 -16.75 2.982 1 98.38 34 GLN B C 1
ATOM 2139 O O . GLN B 1 34 ? -15.086 -16.328 2.871 1 98.38 34 GLN B O 1
ATOM 2144 N N . LEU B 1 35 ? -13.117 -16.641 1.999 1 98.44 35 LEU B N 1
ATOM 2145 C CA . LEU B 1 35 ? -13.422 -16 0.726 1 98.44 35 LEU B CA 1
ATOM 2146 C C . LEU B 1 35 ? -14.492 -16.781 -0.031 1 98.44 35 LEU B C 1
ATOM 2148 O O . LEU B 1 35 ? -15.445 -16.188 -0.556 1 98.44 35 LEU B O 1
ATOM 2152 N N . SER B 1 36 ? -14.297 -18.047 -0.02 1 97.94 36 SER B N 1
ATOM 2153 C CA . SER B 1 36 ? -15.234 -18.891 -0.765 1 97.94 36 SER B CA 1
ATOM 2154 C C . SER B 1 36 ? -16.625 -18.875 -0.131 1 97.94 36 SER B C 1
ATOM 2156 O O . SER B 1 36 ? -17.625 -18.906 -0.836 1 97.94 36 SER B O 1
ATOM 2158 N N . SER B 1 37 ? -16.703 -18.797 1.132 1 97.88 37 SER B N 1
ATOM 2159 C CA . SER B 1 37 ? -17.969 -18.844 1.857 1 97.88 37 SER B CA 1
ATOM 2160 C C . SER B 1 37 ? -18.688 -17.5 1.792 1 97.88 37 SER B C 1
ATOM 2162 O O . SER B 1 37 ? -19.922 -17.453 1.911 1 97.88 37 SER B O 1
ATOM 2164 N N . HIS B 1 38 ? -18 -16.422 1.642 1 97.69 38 HIS B N 1
ATOM 2165 C CA . HIS B 1 38 ? -18.594 -15.094 1.658 1 97.69 38 HIS B CA 1
ATOM 2166 C C . HIS B 1 38 ? -18.141 -14.281 0.453 1 97.69 38 HIS B C 1
ATOM 2168 O O . HIS B 1 38 ? -17.828 -13.094 0.582 1 97.69 38 HIS B O 1
ATOM 2174 N N . GLN B 1 39 ? -18.078 -14.93 -0.687 1 97.44 39 GLN B N 1
ATOM 2175 C CA . GLN B 1 39 ? -17.469 -14.367 -1.889 1 97.44 39 GLN B CA 1
ATOM 2176 C C . GLN B 1 39 ? -18.156 -13.062 -2.295 1 97.44 39 GLN B C 1
ATOM 2178 O O . GLN B 1 39 ? -17.484 -12.07 -2.582 1 97.44 39 GLN B O 1
ATOM 2183 N N . ASP B 1 40 ? -19.469 -13.023 -2.334 1 96.38 40 ASP B N 1
ATOM 2184 C CA . ASP B 1 40 ? -20.203 -11.852 -2.791 1 96.38 40 ASP B CA 1
ATOM 2185 C C . ASP B 1 40 ? -19.969 -10.656 -1.874 1 96.38 40 ASP B C 1
ATOM 2187 O O . ASP B 1 40 ? -19.828 -9.523 -2.344 1 96.38 40 ASP B O 1
ATOM 2191 N N . GLN B 1 41 ? -19.906 -10.883 -0.609 1 97.06 41 GLN B N 1
ATOM 2192 C CA . GLN B 1 41 ? -19.656 -9.805 0.34 1 97.06 41 GLN B CA 1
ATOM 2193 C C . GLN B 1 41 ? -18.25 -9.234 0.17 1 97.06 41 GLN B C 1
ATOM 2195 O O . GLN B 1 41 ? -18.078 -8.016 0.142 1 97.06 41 GLN B O 1
ATOM 2200 N N . TYR B 1 42 ? -17.281 -10.125 0.03 1 98.31 42 TYR B N 1
ATOM 2201 C CA . TYR B 1 42 ? -15.922 -9.672 -0.187 1 98.31 42 TYR B CA 1
ATOM 2202 C C . TYR B 1 42 ? -15.805 -8.898 -1.495 1 98.31 42 TYR B C 1
ATOM 2204 O O . TYR B 1 42 ? -15.219 -7.809 -1.531 1 98.31 42 TYR B O 1
ATOM 2212 N N . ARG B 1 43 ? -16.328 -9.477 -2.52 1 97.44 43 ARG B N 1
ATOM 2213 C CA . ARG B 1 43 ? -16.266 -8.836 -3.83 1 97.44 43 ARG B CA 1
ATOM 2214 C C . ARG B 1 43 ? -16.906 -7.461 -3.801 1 97.44 43 ARG B C 1
ATOM 2216 O O . ARG B 1 43 ? -16.344 -6.492 -4.32 1 97.44 43 ARG B O 1
ATOM 2223 N N . GLY B 1 44 ? -18.094 -7.371 -3.279 1 96.69 44 GLY B N 1
ATOM 2224 C CA . GLY B 1 44 ? -18.797 -6.098 -3.178 1 96.69 44 GLY B CA 1
ATOM 2225 C C . GLY B 1 44 ? -18.031 -5.059 -2.379 1 96.69 44 GLY B C 1
ATOM 2226 O O . GLY B 1 44 ? -17.922 -3.904 -2.795 1 96.69 44 GLY B O 1
ATOM 2227 N N . LEU B 1 45 ? -17.531 -5.453 -1.224 1 97.69 45 LEU B N 1
ATOM 2228 C CA . LEU B 1 45 ? -16.781 -4.547 -0.364 1 97.69 45 LEU B CA 1
ATOM 2229 C C . LEU B 1 45 ? -15.531 -4.035 -1.076 1 97.69 45 LEU B C 1
ATOM 2231 O O . LEU B 1 45 ? -15.281 -2.828 -1.106 1 97.69 45 LEU B O 1
ATOM 2235 N N . PHE B 1 46 ? -14.75 -4.922 -1.633 1 98.12 46 PHE B N 1
ATOM 2236 C CA . PHE B 1 46 ? -13.508 -4.531 -2.289 1 98.12 46 PHE B CA 1
ATOM 2237 C C . PHE B 1 46 ? -13.789 -3.648 -3.498 1 98.12 46 PHE B C 1
A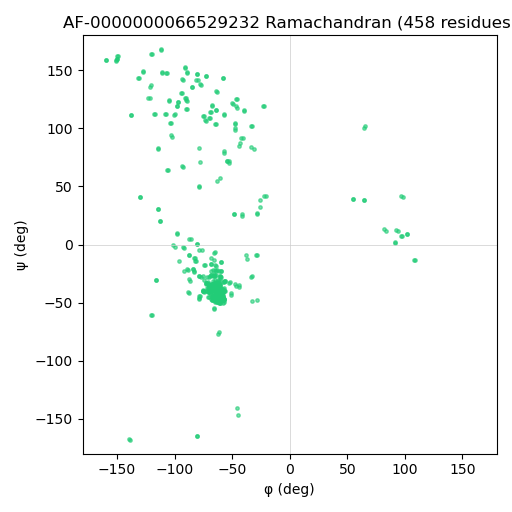TOM 2239 O O . PHE B 1 46 ? -13.039 -2.705 -3.77 1 98.12 46 PHE B O 1
ATOM 2246 N N . ARG B 1 47 ? -14.836 -3.938 -4.195 1 97 47 ARG B N 1
ATOM 2247 C CA . ARG B 1 47 ? -15.234 -3.066 -5.293 1 97 47 ARG B CA 1
ATOM 2248 C C . ARG B 1 47 ? -15.531 -1.657 -4.793 1 97 47 ARG B C 1
ATOM 2250 O O . ARG B 1 47 ? -15.102 -0.673 -5.398 1 97 47 ARG B O 1
ATOM 2257 N N . ALA B 1 48 ? -16.266 -1.536 -3.725 1 97.06 48 ALA B N 1
ATOM 2258 C CA . ALA B 1 48 ? -16.594 -0.242 -3.133 1 97.06 48 ALA B CA 1
ATOM 2259 C C . ALA B 1 48 ? -15.336 0.499 -2.697 1 97.06 48 ALA B C 1
ATOM 2261 O O . ALA B 1 48 ? -15.312 1.731 -2.662 1 97.06 48 ALA B O 1
ATOM 2262 N N . MET B 1 49 ? -14.336 -0.261 -2.406 1 96.94 49 MET B N 1
ATOM 2263 C CA . MET B 1 49 ? -13.07 0.307 -1.96 1 96.94 49 MET B CA 1
ATOM 2264 C C . MET B 1 49 ? -12.172 0.641 -3.148 1 96.94 49 MET B C 1
ATOM 2266 O O . MET B 1 49 ? -11.086 1.189 -2.975 1 96.94 49 MET B O 1
ATOM 2270 N N . GLY B 1 50 ? -12.57 0.211 -4.344 1 95.38 50 GLY B N 1
ATOM 2271 C CA . GLY B 1 50 ? -11.812 0.536 -5.543 1 95.38 50 GLY B CA 1
ATOM 2272 C C . GLY B 1 50 ? -10.953 -0.611 -6.031 1 95.38 50 GLY B C 1
ATOM 2273 O O . GLY B 1 50 ? -10.102 -0.426 -6.902 1 95.38 50 GLY B O 1
ATOM 2274 N N . PHE B 1 51 ? -11.125 -1.772 -5.453 1 96.62 51 PHE B N 1
ATOM 2275 C CA . PHE B 1 51 ? -10.359 -2.943 -5.855 1 96.62 51 PHE B CA 1
ATOM 2276 C C . PHE B 1 51 ? -11.234 -3.926 -6.625 1 96.62 51 PHE B C 1
ATOM 2278 O O . PHE B 1 51 ? -12.422 -4.07 -6.328 1 96.62 51 PHE B O 1
ATOM 2285 N N . GLU B 1 52 ? -10.602 -4.578 -7.516 1 96.94 52 GLU B N 1
ATOM 2286 C CA . GLU B 1 52 ? -11.297 -5.629 -8.258 1 96.94 52 GLU B CA 1
ATOM 2287 C C . GLU B 1 52 ? -10.805 -7.012 -7.836 1 96.94 52 GLU B C 1
ATOM 2289 O O . GLU B 1 52 ? -9.648 -7.371 -8.102 1 96.94 52 GLU B O 1
ATOM 2294 N N . LEU B 1 53 ? -11.648 -7.746 -7.203 1 98 53 LEU B N 1
ATOM 2295 C CA . LEU B 1 53 ? -11.352 -9.109 -6.77 1 98 53 LEU B CA 1
ATOM 2296 C C . LEU B 1 53 ? -11.727 -10.117 -7.848 1 98 53 LEU B C 1
ATOM 2298 O O . LEU B 1 53 ? -12.898 -10.227 -8.219 1 98 53 LEU B O 1
ATOM 2302 N N . VAL B 1 54 ? -10.719 -10.797 -8.328 1 97.69 54 VAL B N 1
ATOM 2303 C CA . VAL B 1 54 ? -10.984 -11.883 -9.258 1 97.69 54 VAL B CA 1
ATOM 2304 C C . VAL B 1 54 ? -11.188 -13.188 -8.492 1 97.69 54 VAL B C 1
ATOM 2306 O O . VAL B 1 54 ? -10.383 -13.531 -7.621 1 97.69 54 VAL B O 1
ATOM 2309 N N . CYS B 1 55 ? -12.242 -13.758 -8.703 1 96.38 55 CYS B N 1
ATOM 2310 C CA . CYS B 1 55 ? -12.547 -15.102 -8.234 1 96.38 55 CYS B CA 1
ATOM 2311 C C . CYS B 1 55 ? -12.422 -16.125 -9.359 1 96.38 55 CYS B C 1
ATOM 2313 O O . CYS B 1 55 ? -13.367 -16.344 -10.109 1 96.38 55 CYS B O 1
ATOM 2315 N N . ASP B 1 56 ? -11.273 -16.719 -9.484 1 96.81 56 ASP B N 1
ATOM 2316 C CA . ASP B 1 56 ? -11.039 -17.641 -10.586 1 96.81 56 ASP B CA 1
ATOM 2317 C C . ASP B 1 56 ? -11.703 -18.984 -10.336 1 96.81 56 ASP B C 1
ATOM 2319 O O . ASP B 1 56 ? -11.656 -19.5 -9.219 1 96.81 56 ASP B O 1
ATOM 2323 N N . THR B 1 57 ? -12.305 -19.547 -11.289 1 96.12 57 THR B N 1
ATOM 2324 C CA . THR B 1 57 ? -13.062 -20.797 -11.172 1 96.12 57 THR B CA 1
ATOM 2325 C C . THR B 1 57 ? -12.141 -21.953 -10.805 1 96.12 57 THR B C 1
ATOM 2327 O O . THR B 1 57 ? -12.609 -23 -10.352 1 96.12 57 THR B O 1
ATOM 2330 N N . ARG B 1 58 ? -10.883 -21.828 -10.992 1 95.56 58 ARG B N 1
ATOM 2331 C CA . ARG B 1 58 ? -9.914 -22.875 -10.688 1 95.56 58 ARG B CA 1
ATOM 2332 C C . ARG B 1 58 ? -9.484 -22.812 -9.227 1 95.56 58 ARG B C 1
ATOM 2334 O O . ARG B 1 58 ? -8.57 -23.531 -8.812 1 95.56 58 ARG B O 1
ATOM 2341 N N . GLY B 1 59 ? -10.078 -21.938 -8.453 1 96.81 59 GLY B N 1
ATOM 2342 C CA . GLY B 1 59 ? -9.945 -22 -7.004 1 96.81 59 GLY B CA 1
ATOM 2343 C C . GLY B 1 59 ? -8.875 -21.078 -6.457 1 96.81 59 GLY B C 1
ATOM 2344 O O . GLY B 1 59 ? -8.109 -21.453 -5.574 1 96.81 59 GLY B O 1
ATOM 2345 N N . PHE B 1 60 ? -8.812 -19.875 -6.996 1 98.19 60 PHE B N 1
ATOM 2346 C CA . PHE B 1 60 ? -7.91 -18.891 -6.406 1 98.19 60 PHE B CA 1
ATOM 2347 C C . PHE B 1 60 ? -8.445 -17.484 -6.594 1 98.19 60 PHE B C 1
ATOM 2349 O O . PHE B 1 60 ? -9.32 -17.25 -7.43 1 98.19 60 PHE B O 1
ATOM 2356 N N . TYR B 1 61 ? -7.918 -16.547 -5.809 1 98.69 61 TYR B N 1
ATOM 2357 C CA . TYR B 1 61 ? -8.367 -15.164 -5.73 1 98.69 61 TYR B CA 1
ATOM 2358 C C . TYR B 1 61 ? -7.195 -14.195 -5.832 1 98.69 61 TYR B C 1
ATOM 2360 O O . TYR B 1 61 ? -6.125 -14.453 -5.277 1 98.69 61 TYR B O 1
ATOM 2368 N N . TYR B 1 62 ? -7.355 -13.094 -6.465 1 97.81 62 TYR B N 1
ATOM 2369 C CA . TYR B 1 62 ? -6.344 -12.047 -6.512 1 97.81 62 TYR B CA 1
ATOM 2370 C C . TYR B 1 62 ? -6.969 -10.703 -6.891 1 97.81 62 TYR B C 1
ATOM 2372 O O . TYR B 1 62 ? -8.078 -10.664 -7.426 1 97.81 62 TYR B O 1
ATOM 2380 N N . PHE B 1 63 ? -6.32 -9.594 -6.582 1 96.5 63 PHE B N 1
ATOM 2381 C CA . PHE B 1 63 ? -6.719 -8.266 -7.035 1 96.5 63 PHE B CA 1
ATOM 2382 C C . PHE B 1 63 ? -6.156 -7.969 -8.414 1 96.5 63 PHE B C 1
ATOM 2384 O O . PHE B 1 63 ? -4.996 -8.273 -8.695 1 96.5 63 PHE B O 1
ATOM 2391 N N . VAL B 1 64 ? -6.965 -7.422 -9.266 1 92.94 64 VAL B N 1
ATOM 2392 C CA . VAL B 1 64 ? -6.453 -6.887 -10.523 1 92.94 64 VAL B CA 1
ATOM 2393 C C . VAL B 1 64 ? -5.57 -5.672 -10.25 1 92.94 64 VAL B C 1
ATOM 2395 O O . VAL B 1 64 ? -5.996 -4.723 -9.586 1 92.94 64 VAL B O 1
ATOM 2398 N N . PRO B 1 65 ? -4.301 -5.758 -10.641 1 84.19 65 PRO B N 1
ATOM 2399 C CA . PRO B 1 65 ? -3.43 -4.605 -10.406 1 84.19 65 PRO B CA 1
ATOM 2400 C C . PRO B 1 65 ? -3.945 -3.33 -11.07 1 84.19 65 PRO B C 1
ATOM 2402 O O . PRO B 1 65 ? -4.562 -3.393 -12.133 1 84.19 65 PRO B O 1
ATOM 2405 N N . GLU B 1 66 ? -3.719 -2.207 -10.32 1 73.5 66 GLU B N 1
ATOM 2406 C CA . GLU B 1 66 ? -4.105 -0.915 -10.883 1 73.5 66 GLU B CA 1
ATOM 2407 C C . GLU B 1 66 ? -3.221 -0.541 -12.07 1 73.5 66 GLU B C 1
ATOM 2409 O O . GLU B 1 66 ? -2.037 -0.883 -12.102 1 73.5 66 GLU B O 1
ATOM 2414 N N . GLN B 1 67 ? -3.689 -0.457 -13.258 1 58.53 67 GLN B N 1
ATOM 2415 C CA . GLN B 1 67 ? -2.977 -0.175 -14.5 1 58.53 67 GLN B CA 1
ATOM 2416 C C . GLN B 1 67 ? -2.064 1.04 -14.344 1 58.53 67 GLN B C 1
ATOM 2418 O O . GLN B 1 67 ? -2.402 2.135 -14.797 1 58.53 67 GLN B O 1
ATOM 2423 N N . VAL B 1 68 ? -1.569 1.351 -13.047 1 47.12 68 VAL B N 1
ATOM 2424 C CA . VAL B 1 68 ? -0.756 2.557 -13.156 1 47.12 68 VAL B CA 1
ATOM 2425 C C . VAL B 1 68 ? 0.527 2.246 -13.922 1 47.12 68 VAL B C 1
ATOM 2427 O O . VAL B 1 68 ? 1.336 1.426 -13.484 1 47.12 68 VAL B O 1
ATOM 2430 N N . GLY B 1 69 ? 0.681 2.764 -15.25 1 44.5 69 GLY B N 1
ATOM 2431 C CA . GLY B 1 69 ? 1.725 2.734 -16.266 1 44.5 69 GLY B CA 1
ATOM 2432 C C . GLY B 1 69 ? 2.012 1.339 -16.781 1 44.5 69 GLY B C 1
ATOM 2433 O O . GLY B 1 69 ? 2.004 0.372 -16.016 1 44.5 69 GLY B O 1
ATOM 2434 N N . ALA B 1 70 ? 1.523 0.954 -17.875 1 45.22 70 ALA B N 1
ATOM 2435 C CA . ALA B 1 70 ? 1.582 -0.219 -18.75 1 45.22 70 ALA B CA 1
ATOM 2436 C C . ALA B 1 70 ? 2.918 -0.943 -18.609 1 45.22 70 ALA B C 1
ATOM 2438 O O . ALA B 1 70 ? 3.182 -1.92 -19.312 1 45.22 70 ALA B O 1
ATOM 2439 N N . GLN B 1 71 ? 3.838 -0.358 -17.922 1 49.81 71 GLN B N 1
ATOM 2440 C CA . GLN B 1 71 ? 5.078 -1.112 -18.078 1 49.81 71 GLN B CA 1
ATOM 2441 C C . GLN B 1 71 ? 5.027 -2.416 -17.281 1 49.81 71 GLN B C 1
ATOM 2443 O O . GLN B 1 71 ? 4.672 -2.416 -16.094 1 49.81 71 GLN B O 1
ATOM 2448 N N . VAL B 1 72 ? 4.898 -3.461 -17.922 1 56.25 72 VAL B N 1
ATOM 2449 C CA . VAL B 1 72 ? 4.953 -4.812 -17.375 1 56.25 72 VAL B CA 1
ATOM 2450 C C . VAL B 1 72 ? 6.055 -4.906 -16.328 1 56.25 72 VAL B C 1
ATOM 2452 O O . VAL B 1 72 ? 7.219 -4.609 -16.609 1 56.25 72 VAL B O 1
ATOM 2455 N N . ASN B 1 73 ? 5.582 -5.176 -15.031 1 76 73 ASN B N 1
ATOM 2456 C CA . ASN B 1 73 ? 6.438 -5.383 -13.867 1 76 73 ASN B CA 1
ATOM 2457 C C . ASN B 1 73 ? 7.531 -6.406 -14.148 1 76 73 ASN B C 1
ATOM 2459 O O . ASN B 1 73 ? 7.293 -7.406 -14.836 1 76 73 ASN B O 1
ATOM 2463 N N . LYS B 1 74 ? 8.781 -6.074 -14.023 1 83.12 74 LYS B N 1
ATOM 2464 C CA . LYS B 1 74 ? 9.938 -6.934 -14.25 1 83.12 74 LYS B CA 1
ATOM 2465 C C . LYS B 1 74 ? 9.727 -8.312 -13.625 1 83.12 74 LYS B C 1
ATOM 2467 O O . LYS B 1 74 ? 10.094 -9.328 -14.211 1 83.12 74 LYS B O 1
ATOM 2472 N N . THR B 1 75 ? 9.102 -8.352 -12.57 1 89.56 75 THR B N 1
ATOM 2473 C CA . THR B 1 75 ? 8.844 -9.617 -11.891 1 89.56 75 THR B CA 1
ATOM 2474 C C . THR B 1 75 ? 7.895 -10.492 -12.703 1 89.56 75 THR B C 1
ATOM 2476 O O . THR B 1 75 ? 8.172 -11.672 -12.938 1 89.56 75 THR B O 1
ATOM 2479 N N . ALA B 1 76 ? 6.82 -9.898 -13.156 1 87.94 76 ALA B N 1
ATOM 2480 C CA . ALA B 1 76 ? 5.852 -10.648 -13.953 1 87.94 76 ALA B CA 1
ATOM 2481 C C . ALA B 1 76 ? 6.492 -11.188 -15.227 1 87.94 76 ALA B C 1
ATOM 2483 O O . ALA B 1 76 ? 6.219 -12.32 -15.641 1 87.94 76 ALA B O 1
ATOM 2484 N N . GLN B 1 77 ? 7.336 -10.461 -15.773 1 86.81 77 GLN B N 1
ATOM 2485 C CA . GLN B 1 77 ? 8.031 -10.875 -16.984 1 86.81 77 GLN B CA 1
ATOM 2486 C C . GLN B 1 77 ? 8.945 -12.07 -16.719 1 86.81 77 GLN B C 1
ATOM 2488 O O . GLN B 1 77 ? 8.953 -13.031 -17.5 1 86.81 77 GLN B O 1
ATOM 2493 N N . ARG B 1 78 ? 9.672 -11.984 -15.672 1 92 78 ARG B N 1
ATOM 2494 C CA . ARG B 1 78 ? 10.57 -13.07 -15.305 1 92 78 ARG B CA 1
ATOM 2495 C C . ARG B 1 78 ? 9.797 -14.359 -15.031 1 92 78 ARG B C 1
ATOM 2497 O O . ARG B 1 78 ? 10.188 -15.43 -15.5 1 92 78 ARG B O 1
ATOM 2504 N N . LEU B 1 79 ? 8.727 -14.188 -14.352 1 93.88 79 LEU B N 1
ATOM 2505 C CA . LEU B 1 79 ? 7.93 -15.359 -14 1 93.88 79 LEU B CA 1
ATOM 2506 C C . LEU B 1 79 ? 7.285 -15.961 -15.242 1 93.88 79 LEU B C 1
ATOM 2508 O O . LEU B 1 79 ? 7.211 -17.188 -15.375 1 93.88 79 LEU B O 1
ATOM 2512 N N . ALA B 1 80 ? 6.887 -15.125 -16.141 1 90.88 80 ALA B N 1
ATOM 2513 C CA . ALA B 1 80 ? 6.316 -15.594 -17.391 1 90.88 80 ALA B CA 1
ATOM 2514 C C . ALA B 1 80 ? 7.352 -16.359 -18.219 1 90.88 80 ALA B C 1
ATOM 2516 O O . ALA B 1 80 ? 7.074 -17.453 -18.703 1 90.88 80 ALA B O 1
ATOM 2517 N N . LEU B 1 81 ? 8.461 -15.758 -18.344 1 91.19 81 LEU B N 1
ATOM 2518 C CA . LEU B 1 81 ? 9.523 -16.406 -19.094 1 91.19 81 LEU B CA 1
ATOM 2519 C C . LEU B 1 81 ? 9.898 -17.75 -18.469 1 91.19 81 LEU B C 1
ATOM 2521 O O . LEU B 1 81 ? 10.047 -18.75 -19.188 1 91.19 81 LEU B O 1
ATOM 2525 N N . PHE B 1 82 ? 10.031 -17.75 -17.234 1 95.12 82 PHE B N 1
ATOM 2526 C CA . PHE B 1 82 ? 10.352 -18.984 -16.531 1 95.12 82 PHE B CA 1
ATOM 2527 C C . PHE B 1 82 ? 9.297 -20.047 -16.828 1 95.12 82 PHE B C 1
ATOM 2529 O O . PHE B 1 82 ? 9.633 -21.203 -17.094 1 95.12 82 PHE B O 1
ATOM 2536 N N . THR B 1 83 ? 8.062 -19.672 -16.734 1 94.88 83 THR B N 1
ATOM 2537 C CA . THR B 1 83 ? 6.98 -20.609 -16.984 1 94.88 83 THR B CA 1
ATOM 2538 C C . THR B 1 83 ? 7.055 -21.172 -18.406 1 94.88 83 THR B C 1
ATOM 2540 O O . THR B 1 83 ? 6.906 -22.375 -18.625 1 94.88 83 THR B O 1
ATOM 2543 N N . PHE B 1 84 ? 7.348 -20.328 -19.312 1 92.56 84 PHE B N 1
ATOM 2544 C CA . PHE B 1 84 ? 7.508 -20.75 -20.703 1 92.56 84 PHE B CA 1
ATOM 2545 C C . PHE B 1 84 ? 8.641 -21.75 -20.844 1 92.56 84 PHE B C 1
ATOM 2547 O O . PHE B 1 84 ? 8.477 -22.797 -21.469 1 92.56 84 PHE B O 1
ATOM 2554 N N . ILE B 1 85 ? 9.734 -21.406 -20.266 1 94.75 85 ILE B N 1
ATOM 2555 C CA . ILE B 1 85 ? 10.906 -22.281 -20.312 1 94.75 85 ILE B CA 1
ATOM 2556 C C . ILE B 1 85 ? 10.578 -23.625 -19.703 1 94.75 85 ILE B C 1
ATOM 2558 O O . ILE B 1 85 ? 10.93 -24.672 -20.25 1 94.75 85 ILE B O 1
ATOM 2562 N N . LEU B 1 86 ? 9.906 -23.578 -18.578 1 96.12 86 LEU B N 1
ATOM 2563 C CA . LEU B 1 86 ? 9.57 -24.812 -17.859 1 96.12 86 LEU B CA 1
ATOM 2564 C C . LEU B 1 86 ? 8.633 -25.688 -18.688 1 96.12 86 LEU B C 1
ATOM 2566 O O . LEU B 1 86 ? 8.805 -26.906 -18.734 1 96.12 86 LEU B O 1
ATOM 2570 N N . VAL B 1 87 ? 7.676 -25.062 -19.312 1 94.44 87 VAL B N 1
ATOM 2571 C CA . VAL B 1 87 ? 6.75 -25.781 -20.172 1 94.44 87 VAL B CA 1
ATOM 2572 C C . VAL B 1 87 ? 7.531 -26.516 -21.266 1 94.44 87 VAL B C 1
ATOM 2574 O O . VAL B 1 87 ? 7.352 -27.703 -21.484 1 94.44 87 VAL B O 1
ATOM 2577 N N . GLU B 1 88 ? 8.461 -25.812 -21.922 1 92.56 88 GLU B N 1
ATOM 2578 C CA . GLU B 1 88 ? 9.273 -26.391 -22.984 1 92.56 88 GLU B CA 1
ATOM 2579 C C . GLU B 1 88 ? 10.188 -27.5 -22.453 1 92.56 88 GLU B C 1
ATOM 2581 O O . GLU B 1 88 ? 10.289 -28.562 -23.062 1 92.56 88 GLU B O 1
ATOM 2586 N N . HIS B 1 89 ? 10.781 -27.219 -21.375 1 95.56 89 HIS B N 1
ATOM 2587 C CA . HIS B 1 89 ? 11.727 -28.156 -20.766 1 95.56 89 HIS B CA 1
ATOM 2588 C C . HIS B 1 89 ? 11.047 -29.469 -20.406 1 95.56 89 HIS B C 1
ATOM 2590 O O . HIS B 1 89 ? 11.555 -30.547 -20.703 1 95.56 89 HIS B O 1
ATOM 2596 N N . LEU B 1 90 ? 9.922 -29.375 -19.781 1 95.81 90 LEU B N 1
ATOM 2597 C CA . LEU B 1 90 ? 9.164 -30.547 -19.391 1 95.81 90 LEU B CA 1
ATOM 2598 C C . LEU B 1 90 ? 8.703 -31.344 -20.609 1 95.81 90 LEU B C 1
ATOM 2600 O O . LEU B 1 90 ? 8.812 -32.562 -20.641 1 95.81 90 LEU B O 1
ATOM 2604 N N . ALA B 1 91 ? 8.195 -30.594 -21.562 1 93.25 91 ALA B N 1
ATOM 2605 C CA . ALA B 1 91 ? 7.785 -31.25 -22.812 1 93.25 91 ALA B CA 1
ATOM 2606 C C . ALA B 1 91 ? 8.953 -32 -23.453 1 93.25 91 ALA B C 1
ATOM 2608 O O . ALA B 1 91 ? 8.797 -33.156 -23.875 1 93.25 91 ALA B O 1
ATOM 2609 N N . ASP B 1 92 ? 10.125 -31.391 -23.5 1 94.44 92 ASP B N 1
ATOM 2610 C CA . ASP B 1 92 ? 11.336 -31.969 -24.047 1 94.44 92 ASP B CA 1
ATOM 2611 C C . ASP B 1 92 ? 11.719 -33.25 -23.312 1 94.44 92 ASP B C 1
ATOM 2613 O O . ASP B 1 92 ? 12.312 -34.156 -23.891 1 94.44 92 ASP B O 1
ATOM 2617 N N . GLN B 1 93 ? 11.344 -33.344 -22.078 1 94.88 93 GLN B N 1
ATOM 2618 C CA . GLN B 1 93 ? 11.672 -34.5 -21.25 1 94.88 93 GLN B CA 1
ATOM 2619 C C . GLN B 1 93 ? 10.57 -35.562 -21.312 1 94.88 93 GLN B C 1
ATOM 2621 O O . GLN B 1 93 ? 10.648 -36.594 -20.641 1 94.88 93 GLN B O 1
ATOM 2626 N N . GLY B 1 94 ? 9.516 -35.25 -22.016 1 95.5 94 GLY B N 1
ATOM 2627 C CA . GLY B 1 94 ? 8.406 -36.156 -22.141 1 95.5 94 GLY B CA 1
ATOM 2628 C C . GLY B 1 94 ? 7.449 -36.125 -20.969 1 95.5 94 GLY B C 1
ATOM 2629 O O . GLY B 1 94 ? 6.609 -37 -20.797 1 95.5 94 GLY B O 1
ATOM 2630 N N . ARG B 1 95 ? 7.594 -35.094 -20.141 1 96.31 95 ARG B N 1
ATOM 2631 C CA . ARG B 1 95 ? 6.668 -34.844 -19.047 1 96.31 95 ARG B CA 1
ATOM 2632 C C . ARG B 1 95 ? 5.562 -33.906 -19.469 1 96.31 95 ARG B C 1
ATOM 2634 O O . ARG B 1 95 ? 5.805 -32.969 -20.234 1 96.31 95 ARG B O 1
ATOM 2641 N N . ASP B 1 96 ? 4.34 -34.156 -19 1 95.75 96 ASP B N 1
ATOM 2642 C CA . ASP B 1 96 ? 3.225 -33.25 -19.297 1 95.75 96 ASP B CA 1
ATOM 2643 C C . ASP B 1 96 ? 3.316 -31.969 -18.484 1 95.75 96 ASP B C 1
ATOM 2645 O O . ASP B 1 96 ? 3.105 -31.984 -17.266 1 95.75 96 ASP B O 1
ATOM 2649 N N . PRO B 1 97 ? 3.592 -30.859 -19.141 1 95 97 PRO B N 1
ATOM 2650 C CA . PRO B 1 97 ? 3.744 -29.594 -18.406 1 95 97 PRO B CA 1
ATOM 2651 C C . PRO B 1 97 ? 2.508 -29.234 -17.594 1 95 97 PRO B C 1
ATOM 2653 O O . PRO B 1 97 ? 2.631 -28.703 -16.484 1 95 97 PRO B O 1
ATOM 2656 N N . LEU B 1 98 ? 1.326 -29.469 -18.078 1 93.31 98 LEU B N 1
ATOM 2657 C CA . LEU B 1 98 ? 0.093 -29.125 -17.375 1 93.31 98 LEU B CA 1
ATOM 2658 C C . LEU B 1 98 ? -0.026 -29.922 -16.078 1 93.31 98 LEU B C 1
ATOM 2660 O O . LEU B 1 98 ? -0.445 -29.375 -15.055 1 93.31 98 LEU B O 1
ATOM 2664 N N . SER B 1 99 ? 0.351 -31.172 -16.141 1 95.94 99 SER B N 1
ATOM 2665 C CA . SER B 1 99 ? 0.301 -32 -14.945 1 95.94 99 SER B CA 1
ATOM 2666 C C . SER B 1 99 ? 1.257 -31.5 -13.875 1 95.94 99 SER B C 1
ATOM 2668 O O . SER B 1 99 ? 0.947 -31.562 -12.68 1 95.94 99 SER B O 1
ATOM 2670 N N . VAL B 1 100 ? 2.346 -30.984 -14.305 1 97.19 100 VAL B N 1
ATOM 2671 C CA . VAL B 1 100 ? 3.338 -30.5 -13.352 1 97.19 100 VAL B CA 1
ATOM 2672 C C . VAL B 1 100 ? 2.92 -29.141 -12.82 1 97.19 100 VAL B C 1
ATOM 2674 O O . VAL B 1 100 ? 2.92 -28.906 -11.609 1 97.19 100 VAL B O 1
ATOM 2677 N N . LEU B 1 101 ? 2.5 -28.203 -13.711 1 96.75 101 LEU B N 1
ATOM 2678 C CA . LEU B 1 101 ? 2.262 -26.828 -13.328 1 96.75 101 LEU B CA 1
ATOM 2679 C C . LEU B 1 101 ? 0.887 -26.656 -12.688 1 96.75 101 LEU B C 1
ATOM 2681 O O . LEU B 1 101 ? 0.603 -25.641 -12.062 1 96.75 101 LEU B O 1
ATOM 2685 N N . ASP B 1 102 ? -0.007 -27.578 -12.789 1 93.88 102 ASP B N 1
ATOM 2686 C CA . ASP B 1 102 ? -1.323 -27.578 -12.156 1 93.88 102 ASP B CA 1
ATOM 2687 C C . ASP B 1 102 ? -1.376 -28.562 -10.992 1 93.88 102 ASP B C 1
ATOM 2689 O O . ASP B 1 102 ? -2.16 -29.516 -11 1 93.88 102 ASP B O 1
ATOM 2693 N N . GLY B 1 103 ? -0.584 -28.297 -9.977 1 95.88 103 GLY B N 1
ATOM 2694 C CA . GLY B 1 103 ? -0.658 -29.094 -8.766 1 95.88 103 GLY B CA 1
ATOM 2695 C C . GLY B 1 103 ? 0.54 -30 -8.57 1 95.88 103 GLY B C 1
ATOM 2696 O O . GLY B 1 103 ? 0.71 -30.594 -7.508 1 95.88 103 GLY B O 1
ATOM 2697 N N . GLY B 1 104 ? 1.353 -30.172 -9.602 1 98 104 GLY B N 1
ATOM 2698 C CA . GLY B 1 104 ? 2.578 -30.953 -9.484 1 98 104 GLY B CA 1
ATOM 2699 C C . GLY B 1 104 ? 3.719 -30.156 -8.859 1 98 104 GLY B C 1
ATOM 2700 O O . GLY B 1 104 ? 3.488 -29.188 -8.141 1 98 104 GLY B O 1
ATOM 2701 N N . SER B 1 105 ? 4.992 -30.75 -9.047 1 98.31 105 SER B N 1
ATOM 2702 C CA . SER B 1 105 ? 6.121 -30.125 -8.359 1 98.31 105 SER B CA 1
ATOM 2703 C C . SER B 1 105 ? 7.418 -30.312 -9.148 1 98.31 105 SER B C 1
ATOM 2705 O O . SER B 1 105 ? 7.477 -31.141 -10.062 1 98.31 105 SER B O 1
ATOM 2707 N N . ILE B 1 106 ? 8.367 -29.547 -8.922 1 98.06 106 ILE B N 1
ATOM 2708 C CA . ILE B 1 106 ? 9.75 -29.75 -9.352 1 98.06 106 ILE B CA 1
ATOM 2709 C C . ILE B 1 106 ? 10.68 -29.625 -8.148 1 98.06 106 ILE B C 1
ATOM 2711 O O . ILE B 1 106 ? 10.352 -28.953 -7.172 1 98.06 106 ILE B O 1
ATOM 2715 N N . GLY B 1 107 ? 11.75 -30.359 -8.219 1 97.56 107 GLY B N 1
ATOM 2716 C CA . GLY B 1 107 ? 12.75 -30.266 -7.168 1 97.56 107 GLY B CA 1
ATOM 2717 C C . GLY B 1 107 ? 13.828 -29.234 -7.449 1 97.56 107 GLY B C 1
ATOM 2718 O O . GLY B 1 107 ? 14.125 -28.938 -8.609 1 97.56 107 GLY B O 1
ATOM 2719 N N . ARG B 1 108 ? 14.383 -28.719 -6.41 1 97.25 108 ARG B N 1
ATOM 2720 C CA . ARG B 1 108 ? 15.477 -27.75 -6.508 1 97.25 108 ARG B CA 1
ATOM 2721 C C . ARG B 1 108 ? 16.609 -28.297 -7.383 1 97.25 108 ARG B C 1
ATOM 2723 O O . ARG B 1 108 ? 17.266 -27.531 -8.094 1 97.25 108 ARG B O 1
ATOM 2730 N N . GLU B 1 109 ? 16.844 -29.547 -7.391 1 96.81 109 GLU B N 1
ATOM 2731 C CA . GLU B 1 109 ? 17.906 -30.188 -8.141 1 96.81 109 GLU B CA 1
ATOM 2732 C C . GLU B 1 109 ? 17.656 -30.109 -9.648 1 96.81 109 GLU B C 1
ATOM 2734 O O . GLU B 1 109 ? 18.562 -30.328 -10.445 1 96.81 109 GLU B O 1
ATOM 2739 N N . GLU B 1 110 ? 16.438 -29.812 -10.062 1 97 110 GLU B N 1
ATOM 2740 C CA . GLU B 1 110 ? 16.094 -29.719 -11.477 1 97 110 GLU B CA 1
ATOM 2741 C C . GLU B 1 110 ? 16.453 -28.344 -12.039 1 97 110 GLU B C 1
ATOM 2743 O O . GLU B 1 110 ? 16.469 -28.156 -13.258 1 97 110 GLU B O 1
ATOM 2748 N N . LEU B 1 111 ? 16.781 -27.359 -11.203 1 97.56 111 LEU B N 1
ATOM 2749 C CA . LEU B 1 111 ? 16.953 -25.969 -11.609 1 97.56 111 LEU B CA 1
ATOM 2750 C C . LEU B 1 111 ? 18.266 -25.781 -12.344 1 97.56 111 LEU B C 1
ATOM 2752 O O . LEU B 1 111 ? 18.312 -25.109 -13.383 1 97.56 111 LEU B O 1
ATOM 2756 N N . PRO B 1 112 ? 19.344 -26.438 -11.875 1 96.75 112 PRO B N 1
ATOM 2757 C CA . PRO B 1 112 ? 20.625 -26.219 -12.57 1 96.75 112 PRO B CA 1
ATOM 2758 C C . PRO B 1 112 ? 20.594 -26.703 -14.016 1 96.75 112 PRO B C 1
ATOM 2760 O O . PRO B 1 112 ? 20.984 -25.953 -14.922 1 96.75 112 PRO B O 1
ATOM 2763 N N . PRO B 1 113 ? 20.109 -27.953 -14.297 1 96.19 113 PRO B N 1
ATOM 2764 C CA . PRO B 1 113 ? 20.047 -28.359 -15.703 1 96.19 113 PRO B CA 1
ATOM 2765 C C . PRO B 1 113 ? 19.141 -27.453 -16.547 1 96.19 113 PRO B C 1
ATOM 2767 O O . PRO B 1 113 ? 19.422 -27.219 -17.719 1 96.19 113 PRO B O 1
ATOM 2770 N N . LEU B 1 114 ? 18.109 -27 -16.016 1 96.69 114 LEU B N 1
ATOM 2771 C CA . LEU B 1 114 ? 17.203 -26.062 -16.688 1 96.69 114 LEU B CA 1
ATOM 2772 C C . LEU B 1 114 ? 17.922 -24.766 -17.047 1 96.69 114 LEU B C 1
ATOM 2774 O O . LEU B 1 114 ? 17.828 -24.297 -18.172 1 96.69 114 LEU B O 1
ATOM 2778 N N . LEU B 1 115 ? 18.594 -24.203 -16.062 1 97.38 115 LEU B N 1
ATOM 2779 C CA . LEU B 1 115 ? 19.328 -22.953 -16.266 1 97.38 115 LEU B CA 1
ATOM 2780 C C . LEU B 1 115 ? 20.406 -23.125 -17.328 1 97.38 115 LEU B C 1
ATOM 2782 O O . LEU B 1 115 ? 20.578 -22.266 -18.188 1 97.38 115 LEU B O 1
ATOM 2786 N N . GLU B 1 116 ? 21.094 -24.234 -17.281 1 96.69 116 GLU B N 1
ATOM 2787 C CA . GLU B 1 116 ? 22.156 -24.516 -18.234 1 96.69 116 GLU B CA 1
ATOM 2788 C C . GLU B 1 116 ? 21.625 -24.625 -19.656 1 96.69 116 GLU B C 1
ATOM 2790 O O . GLU B 1 116 ? 22.156 -24.016 -20.594 1 96.69 116 GLU B O 1
ATOM 2795 N N . LYS B 1 117 ? 20.578 -25.344 -19.828 1 97.06 117 LYS B N 1
ATOM 2796 C CA . LYS B 1 117 ? 20.016 -25.609 -21.156 1 97.06 117 LYS B CA 1
ATOM 2797 C C . LYS B 1 117 ? 19.422 -24.328 -21.766 1 97.06 117 LYS B C 1
ATOM 2799 O O . LYS B 1 117 ? 19.5 -24.141 -22.984 1 97.06 117 LYS B O 1
ATOM 2804 N N . TYR B 1 118 ? 18.875 -23.531 -20.984 1 96.75 118 TYR B N 1
ATOM 2805 C CA . TYR B 1 118 ? 18.188 -22.344 -21.5 1 96.75 118 TYR B CA 1
ATOM 2806 C C . TYR B 1 118 ? 18.891 -21.078 -21.062 1 96.75 118 TYR B C 1
ATOM 2808 O O . TYR B 1 118 ? 18.25 -20.062 -20.781 1 96.75 118 TYR B O 1
ATOM 2816 N N . ARG B 1 119 ? 20.125 -21.094 -20.875 1 96.31 119 ARG B N 1
ATOM 2817 C CA . ARG B 1 119 ? 20.953 -20.031 -20.344 1 96.31 119 ARG B CA 1
ATOM 2818 C C . ARG B 1 119 ? 20.719 -18.719 -21.078 1 96.31 119 ARG B C 1
ATOM 2820 O O . ARG B 1 119 ? 20.594 -17.656 -20.453 1 96.31 119 ARG B O 1
ATOM 2827 N N . ASP B 1 120 ? 20.594 -18.734 -22.359 1 94.38 120 ASP B N 1
ATOM 2828 C CA . ASP B 1 120 ? 20.438 -17.516 -23.156 1 94.38 120 ASP B CA 1
ATOM 2829 C C . ASP B 1 120 ? 19.125 -16.812 -22.844 1 94.38 120 ASP B C 1
ATOM 2831 O O . ASP B 1 120 ? 19.078 -15.578 -22.75 1 94.38 120 ASP B O 1
ATOM 2835 N N . LEU B 1 121 ? 18.078 -17.547 -22.672 1 93.56 121 LEU B N 1
ATOM 2836 C CA . LEU B 1 121 ? 16.781 -16.969 -22.328 1 93.56 121 LEU B CA 1
ATOM 2837 C C . LEU B 1 121 ? 16.797 -16.375 -20.922 1 93.56 121 LEU B C 1
ATOM 2839 O O . LEU B 1 121 ? 16.297 -15.273 -20.703 1 93.56 121 LEU B O 1
ATOM 2843 N N . PHE B 1 122 ? 17.5 -17.047 -20 1 95.31 122 PHE B N 1
ATOM 2844 C CA . PHE B 1 122 ? 17.562 -16.578 -18.625 1 95.31 122 PHE B CA 1
ATOM 2845 C C . PHE B 1 122 ? 18.406 -15.305 -18.531 1 95.31 122 PHE B C 1
ATOM 2847 O O . PHE B 1 122 ? 18.109 -14.414 -17.719 1 95.31 122 PHE B O 1
ATOM 2854 N N . LEU B 1 123 ? 19.391 -15.227 -19.328 1 92.94 123 LEU B N 1
ATOM 2855 C CA . LEU B 1 123 ? 20.234 -14.047 -19.344 1 92.94 123 LEU B CA 1
ATOM 2856 C C . LEU B 1 123 ? 19.438 -12.805 -19.719 1 92.94 123 LEU B C 1
ATOM 2858 O O . LEU B 1 123 ? 19.656 -11.727 -19.172 1 92.94 123 LEU B O 1
ATOM 2862 N N . GLN B 1 124 ? 18.484 -12.938 -20.562 1 87.81 124 GLN B N 1
ATOM 2863 C CA . GLN B 1 124 ? 17.609 -11.836 -20.984 1 87.81 124 GLN B CA 1
ATOM 2864 C C . GLN B 1 124 ? 16.766 -11.344 -19.812 1 87.81 124 GLN B C 1
ATOM 2866 O O . GLN B 1 124 ? 16.375 -10.172 -19.781 1 87.81 124 GLN B O 1
ATOM 2871 N N . ALA B 1 125 ? 16.531 -12.18 -18.891 1 88.94 125 ALA B N 1
ATOM 2872 C CA . ALA B 1 125 ? 15.734 -11.836 -17.719 1 88.94 125 ALA B CA 1
ATOM 2873 C C . ALA B 1 125 ? 16.625 -11.484 -16.531 1 88.94 125 ALA B C 1
ATOM 2875 O O . ALA B 1 125 ? 16.172 -11.438 -15.391 1 88.94 125 ALA B O 1
ATOM 2876 N N . GLU B 1 126 ? 17.891 -11.344 -16.781 1 93.75 126 GLU B N 1
ATOM 2877 C CA . GLU B 1 126 ? 18.891 -10.984 -15.789 1 93.75 126 GLU B CA 1
ATOM 2878 C C . GLU B 1 126 ? 19.031 -12.062 -14.719 1 93.75 126 GLU B C 1
ATOM 2880 O O . GLU B 1 126 ? 19.141 -11.758 -13.531 1 93.75 126 GLU B O 1
ATOM 2885 N N . VAL B 1 127 ? 18.938 -13.305 -15.156 1 96.06 127 VAL B N 1
ATOM 2886 C CA . VAL B 1 127 ? 19.172 -14.477 -14.32 1 96.06 127 VAL B CA 1
ATOM 2887 C C . VAL B 1 127 ? 20.359 -15.273 -14.859 1 96.06 127 VAL B C 1
ATOM 2889 O O . VAL B 1 127 ? 20.25 -15.914 -15.914 1 96.06 127 VAL B O 1
ATOM 2892 N N . GLN B 1 128 ? 21.438 -15.266 -14.055 1 95.44 128 GLN B N 1
ATOM 2893 C CA . GLN B 1 128 ? 22.656 -15.852 -14.578 1 95.44 128 GLN B CA 1
ATOM 2894 C C . GLN B 1 128 ? 23.078 -17.078 -13.766 1 95.44 128 GLN B C 1
ATOM 2896 O O . GLN B 1 128 ? 23.766 -17.953 -14.273 1 95.44 128 GLN B O 1
ATOM 2901 N N . THR B 1 129 ? 22.734 -17.047 -12.484 1 96.75 129 THR B N 1
ATOM 2902 C CA . THR B 1 129 ? 23.188 -18.109 -11.594 1 96.75 129 THR B CA 1
ATOM 2903 C C . THR B 1 129 ? 21.984 -18.828 -10.977 1 96.75 129 THR B C 1
ATOM 2905 O O . THR B 1 129 ? 20.859 -18.344 -11.047 1 96.75 129 THR B O 1
ATOM 2908 N N . GLN B 1 130 ? 22.25 -19.922 -10.469 1 95.62 130 GLN B N 1
ATOM 2909 C CA . GLN B 1 130 ? 21.219 -20.656 -9.758 1 95.62 130 GLN B CA 1
ATOM 2910 C C . GLN B 1 130 ? 20.656 -19.844 -8.594 1 95.62 130 GLN B C 1
ATOM 2912 O O . GLN B 1 130 ? 19.453 -19.875 -8.32 1 95.62 130 GLN B O 1
ATOM 2917 N N . GLU B 1 131 ? 21.547 -19.203 -7.883 1 96.69 131 GLU B N 1
ATOM 2918 C CA . GLU B 1 131 ? 21.125 -18.359 -6.762 1 96.69 131 GLU B CA 1
ATOM 2919 C C . GLU B 1 131 ? 20.156 -17.266 -7.215 1 96.69 131 GLU B C 1
ATOM 2921 O O . GLU B 1 131 ? 19.156 -17 -6.547 1 96.69 131 GLU B O 1
ATOM 2926 N N . GLU B 1 132 ? 20.438 -16.734 -8.32 1 97.25 132 GLU B N 1
ATOM 2927 C CA . GLU B 1 132 ? 19.578 -15.695 -8.867 1 97.25 132 GLU B CA 1
ATOM 2928 C C . GLU B 1 132 ? 18.234 -16.281 -9.312 1 97.25 132 GLU B C 1
ATOM 2930 O O . GLU B 1 132 ? 17.188 -15.648 -9.141 1 97.25 132 GLU B O 1
ATOM 2935 N N . LEU B 1 133 ? 18.312 -17.438 -9.922 1 97.62 133 LEU B N 1
ATOM 2936 C CA . LEU B 1 133 ? 17.078 -18.125 -10.305 1 97.62 133 LEU B CA 1
ATOM 2937 C C . LEU B 1 133 ? 16.203 -18.391 -9.094 1 97.62 133 LEU B C 1
ATOM 2939 O O . LEU B 1 133 ? 14.992 -18.125 -9.133 1 97.62 133 LEU B O 1
ATOM 2943 N N . GLU B 1 134 ? 16.766 -18.766 -8.047 1 97.5 134 GLU B N 1
ATOM 2944 C CA . GLU B 1 134 ? 16.016 -19.062 -6.824 1 97.5 134 GLU B CA 1
ATOM 2945 C C . GLU B 1 134 ? 15.492 -17.781 -6.184 1 97.5 134 GLU B C 1
ATOM 2947 O O . GLU B 1 134 ? 14.336 -17.734 -5.754 1 97.5 134 GLU B O 1
ATOM 2952 N N . GLU B 1 135 ? 16.25 -16.75 -6.18 1 96.81 135 GLU B N 1
ATOM 2953 C CA . GLU B 1 135 ? 15.898 -15.516 -5.504 1 96.81 135 GLU B CA 1
ATOM 2954 C C . GLU B 1 135 ? 14.906 -14.703 -6.328 1 96.81 135 GLU B C 1
ATOM 2956 O O . GLU B 1 135 ? 13.883 -14.242 -5.805 1 96.81 135 GLU B O 1
ATOM 2961 N N . LYS B 1 136 ? 15.148 -14.609 -7.586 1 96.38 136 LYS B N 1
ATOM 2962 C CA . LYS B 1 136 ? 14.383 -13.695 -8.422 1 96.38 136 LYS B CA 1
ATOM 2963 C C . LYS B 1 136 ? 13.133 -14.375 -8.977 1 96.38 136 LYS B C 1
ATOM 2965 O O . LYS B 1 136 ? 12.18 -13.695 -9.375 1 96.38 136 LYS B O 1
ATOM 2970 N N . VAL B 1 137 ? 13.195 -15.703 -8.992 1 96.75 137 VAL B N 1
ATOM 2971 C CA . VAL B 1 137 ? 12.078 -16.375 -9.648 1 96.75 137 VAL B CA 1
ATOM 2972 C C . VAL B 1 137 ? 11.367 -17.297 -8.656 1 96.75 137 VAL B C 1
ATOM 2974 O O . VAL B 1 137 ? 10.219 -17.047 -8.289 1 96.75 137 VAL B O 1
ATOM 2977 N N . MET B 1 138 ? 12.062 -18.234 -8.141 1 98.06 138 MET B N 1
ATOM 2978 C CA . MET B 1 138 ? 11.406 -19.266 -7.32 1 98.06 138 MET B CA 1
ATOM 2979 C C . MET B 1 138 ? 10.828 -18.641 -6.047 1 98.06 138 MET B C 1
ATOM 2981 O O . MET B 1 138 ? 9.703 -18.953 -5.66 1 98.06 138 MET B O 1
ATOM 2985 N N . ARG B 1 139 ? 11.602 -17.844 -5.406 1 97.94 139 ARG B N 1
ATOM 2986 C CA . ARG B 1 139 ? 11.133 -17.172 -4.203 1 97.94 139 ARG B CA 1
ATOM 2987 C C . ARG B 1 139 ? 9.93 -16.281 -4.504 1 97.94 139 ARG B C 1
ATOM 2989 O O . ARG B 1 139 ? 8.969 -16.234 -3.73 1 97.94 139 ARG B O 1
ATOM 2996 N N . ARG B 1 140 ? 9.984 -15.633 -5.629 1 96.88 140 ARG B N 1
ATOM 2997 C CA . ARG B 1 140 ? 8.891 -14.742 -6.012 1 96.88 140 ARG B CA 1
ATOM 2998 C C . ARG B 1 140 ? 7.625 -15.539 -6.332 1 96.88 140 ARG B C 1
ATOM 3000 O O . ARG B 1 140 ? 6.52 -15.117 -5.988 1 96.88 140 ARG B O 1
ATOM 3007 N N . LEU B 1 141 ? 7.785 -16.656 -6.93 1 97.5 141 LEU B N 1
ATOM 3008 C CA . LEU B 1 141 ? 6.645 -17.547 -7.168 1 97.5 141 LEU B CA 1
ATOM 3009 C C . LEU B 1 141 ? 5.957 -17.906 -5.855 1 97.5 141 LEU B C 1
ATOM 3011 O O . LEU B 1 141 ? 4.727 -17.891 -5.777 1 97.5 141 LEU B O 1
ATOM 3015 N N . THR B 1 142 ? 6.797 -18.109 -4.91 1 98.12 142 THR B N 1
ATOM 3016 C CA . THR B 1 142 ? 6.277 -18.516 -3.607 1 98.12 142 THR B CA 1
ATOM 3017 C C . THR B 1 142 ? 5.648 -17.328 -2.887 1 98.12 142 THR B C 1
ATOM 3019 O O . THR B 1 142 ? 4.551 -17.438 -2.334 1 98.12 142 THR B O 1
ATOM 3022 N N . GLN B 1 143 ? 6.254 -16.219 -3.002 1 97.56 143 GLN B N 1
ATOM 3023 C CA . GLN B 1 143 ? 5.797 -15.016 -2.311 1 97.56 143 GLN B CA 1
ATOM 3024 C C . GLN B 1 143 ? 4.469 -14.523 -2.879 1 97.56 143 GLN B C 1
ATOM 3026 O O . GLN B 1 143 ? 3.654 -13.953 -2.154 1 97.56 143 GLN B O 1
ATOM 3031 N N . LEU B 1 144 ? 4.227 -14.852 -4.117 1 97.5 144 LEU B N 1
ATOM 3032 C CA . LEU B 1 144 ? 3.027 -14.344 -4.777 1 97.5 144 LEU B CA 1
ATOM 3033 C C . LEU B 1 144 ? 1.938 -15.414 -4.812 1 97.5 144 LEU B C 1
ATOM 3035 O O . LEU B 1 144 ? 0.845 -15.172 -5.332 1 97.5 144 LEU B O 1
ATOM 3039 N N . GLY B 1 145 ? 2.219 -16.562 -4.297 1 98.31 145 GLY B N 1
ATOM 3040 C CA . GLY B 1 145 ? 1.194 -17.594 -4.133 1 98.31 145 GLY B CA 1
ATOM 3041 C C . GLY B 1 145 ? 1.114 -18.547 -5.309 1 98.31 145 GLY B C 1
ATOM 3042 O O . GLY B 1 145 ? 0.198 -19.359 -5.387 1 98.31 145 GLY B O 1
ATOM 3043 N N . PHE B 1 146 ? 2.094 -18.516 -6.203 1 98.25 146 PHE B N 1
ATOM 3044 C CA . PHE B 1 146 ? 2.088 -19.375 -7.379 1 98.25 146 PHE B CA 1
ATOM 3045 C C . PHE B 1 146 ? 2.645 -20.75 -7.047 1 98.25 146 PHE B C 1
ATOM 3047 O O . PHE B 1 146 ? 2.414 -21.719 -7.781 1 98.25 146 PHE B O 1
ATOM 3054 N N . ALA B 1 147 ? 3.398 -20.781 -5.965 1 98.44 147 ALA B N 1
ATOM 3055 C CA . ALA B 1 147 ? 3.99 -22.047 -5.527 1 98.44 147 ALA B CA 1
ATOM 3056 C C . ALA B 1 147 ? 4.18 -22.062 -4.016 1 98.44 147 ALA B C 1
ATOM 3058 O O . ALA B 1 147 ? 4.105 -21.016 -3.357 1 98.44 147 ALA B O 1
ATOM 3059 N N . SER B 1 148 ? 4.273 -23.234 -3.494 1 98.19 148 SER B N 1
ATOM 3060 C CA . SER B 1 148 ? 4.766 -23.469 -2.141 1 98.19 148 SER B CA 1
ATOM 3061 C C . SER B 1 148 ? 6.117 -24.172 -2.158 1 98.19 148 SER B C 1
ATOM 3063 O O . SER B 1 148 ? 6.449 -24.875 -3.121 1 98.19 148 SER B O 1
ATOM 3065 N N . GLU B 1 149 ? 6.887 -23.875 -1.215 1 97.44 149 GLU B N 1
ATOM 3066 C CA . GLU B 1 149 ? 8.203 -24.5 -1.127 1 97.44 149 GLU B CA 1
ATOM 3067 C C . GLU B 1 149 ? 8.375 -25.25 0.192 1 97.44 149 GLU B C 1
ATOM 3069 O O . GLU B 1 149 ? 8.062 -24.719 1.259 1 97.44 149 GLU B O 1
ATOM 3074 N N . ASP B 1 150 ? 8.742 -26.516 0.152 1 96.62 150 ASP B N 1
ATOM 3075 C CA . ASP B 1 150 ? 9.055 -27.344 1.313 1 96.62 150 ASP B CA 1
ATOM 3076 C C . ASP B 1 150 ? 10.281 -28.219 1.061 1 96.62 150 ASP B C 1
ATOM 3078 O O . ASP B 1 150 ? 10.25 -29.125 0.222 1 96.62 150 ASP B O 1
ATOM 3082 N N . SER B 1 151 ? 11.383 -27.922 1.762 1 96.38 151 SER B N 1
ATOM 3083 C CA . SER B 1 151 ? 12.602 -28.719 1.728 1 96.38 151 SER B CA 1
ATOM 3084 C C . SER B 1 151 ? 13.109 -28.906 0.3 1 96.38 151 SER B C 1
ATOM 3086 O O . SER B 1 151 ? 13.406 -30.016 -0.125 1 96.38 151 SER B O 1
ATOM 3088 N N . GLY B 1 152 ? 13.008 -27.906 -0.439 1 95.25 152 GLY B N 1
ATOM 3089 C CA . GLY B 1 152 ? 13.594 -27.922 -1.77 1 95.25 152 GLY B CA 1
ATOM 3090 C C . GLY B 1 152 ? 12.633 -28.391 -2.846 1 95.25 152 GLY B C 1
ATOM 3091 O O . GLY B 1 152 ? 13.023 -28.547 -4.004 1 95.25 152 GLY B O 1
ATOM 3092 N N . VAL B 1 153 ? 11.398 -28.688 -2.445 1 98.31 153 VAL B N 1
ATOM 3093 C CA . VAL B 1 153 ? 10.375 -29.078 -3.408 1 98.31 153 VAL B CA 1
ATOM 3094 C C . VAL B 1 153 ? 9.398 -27.906 -3.617 1 98.31 153 VAL B C 1
ATOM 3096 O O . VAL B 1 153 ? 8.852 -27.375 -2.654 1 98.31 153 VAL B O 1
ATOM 3099 N N . TYR B 1 154 ? 9.258 -27.516 -4.898 1 98.44 154 TYR B N 1
ATOM 3100 C CA . TYR B 1 154 ? 8.32 -26.453 -5.262 1 98.44 154 TYR B CA 1
ATOM 3101 C C . TYR B 1 154 ? 7.035 -27.031 -5.828 1 98.44 154 TYR B C 1
ATOM 3103 O O . TYR B 1 154 ? 7.035 -27.625 -6.91 1 98.44 154 TYR B O 1
ATOM 3111 N N . ARG B 1 155 ? 5.984 -26.875 -5.094 1 98.56 155 ARG B N 1
ATOM 3112 C CA . ARG B 1 155 ? 4.672 -27.312 -5.555 1 98.56 155 ARG B CA 1
ATOM 3113 C C . ARG B 1 155 ? 3.881 -26.172 -6.16 1 98.56 155 ARG B C 1
ATOM 3115 O O . ARG B 1 155 ? 3.658 -25.141 -5.504 1 98.56 155 ARG B O 1
ATOM 3122 N N . PHE B 1 156 ? 3.492 -26.344 -7.359 1 98.5 156 PHE B N 1
ATOM 3123 C CA . PHE B 1 156 ? 2.799 -25.281 -8.062 1 98.5 156 PHE B CA 1
ATOM 3124 C C . PHE B 1 156 ? 1.326 -25.234 -7.672 1 98.5 156 PHE B C 1
ATOM 3126 O O . PHE B 1 156 ? 0.716 -26.281 -7.422 1 98.5 156 PHE B O 1
ATOM 3133 N N . MET B 1 157 ? 0.803 -23.984 -7.668 1 98.12 157 MET B N 1
ATOM 3134 C CA . MET B 1 157 ? -0.568 -23.75 -7.227 1 98.12 157 MET B CA 1
ATOM 3135 C C . MET B 1 157 ? -1.451 -23.312 -8.391 1 98.12 157 MET B C 1
ATOM 3137 O O . MET B 1 157 ? -0.947 -22.938 -9.453 1 98.12 157 MET B O 1
ATOM 3141 N N . PRO B 1 158 ? -2.76 -23.297 -8.211 1 97.75 158 PRO B N 1
ATOM 3142 C CA . PRO B 1 158 ? -3.689 -22.953 -9.297 1 97.75 158 PRO B CA 1
ATOM 3143 C C . PRO B 1 158 ? -3.412 -21.594 -9.914 1 97.75 158 PRO B C 1
ATOM 3145 O O . PRO B 1 158 ? -3.598 -21.406 -11.117 1 97.75 158 PRO B O 1
ATOM 3148 N N . PRO B 1 159 ? -2.912 -20.609 -9.211 1 97.94 159 PRO B N 1
ATOM 3149 C CA . PRO B 1 159 ? -2.656 -19.312 -9.828 1 97.94 159 PRO B CA 1
ATOM 3150 C C . PRO B 1 159 ? -1.666 -19.391 -10.984 1 97.94 159 PRO B C 1
ATOM 3152 O O . PRO B 1 159 ? -1.594 -18.469 -11.805 1 97.94 159 PRO B O 1
ATOM 3155 N N . MET B 1 160 ? -0.968 -20.469 -11.078 1 97.31 160 MET B N 1
ATOM 3156 C CA . MET B 1 160 ? -0.053 -20.656 -12.203 1 97.31 160 MET B CA 1
ATOM 3157 C C . MET B 1 160 ? -0.803 -20.609 -13.531 1 97.31 160 MET B C 1
ATOM 3159 O O . MET B 1 160 ? -0.208 -20.344 -14.578 1 97.31 160 MET B O 1
ATOM 3163 N N . HIS B 1 161 ? -2.061 -20.875 -13.516 1 95.44 161 HIS B N 1
ATOM 3164 C CA . HIS B 1 161 ? -2.879 -20.859 -14.719 1 95.44 161 HIS B CA 1
ATOM 3165 C C . HIS B 1 161 ? -2.908 -19.469 -15.352 1 95.44 161 HIS B C 1
ATOM 3167 O O . HIS B 1 161 ? -3.162 -19.328 -16.547 1 95.44 161 HIS B O 1
ATOM 3173 N N . ARG B 1 162 ? -2.627 -18.484 -14.531 1 94.88 162 ARG B N 1
ATOM 3174 C CA . ARG B 1 162 ? -2.564 -17.141 -15.094 1 94.88 162 ARG B CA 1
ATOM 3175 C C . ARG B 1 162 ? -1.445 -17.031 -16.125 1 94.88 162 ARG B C 1
ATOM 3177 O O . ARG B 1 162 ? -1.578 -16.312 -17.125 1 94.88 162 ARG B O 1
ATOM 3184 N N . PHE B 1 163 ? -0.333 -17.766 -15.945 1 93.19 163 PHE B N 1
ATOM 3185 C CA . PHE B 1 163 ? 0.76 -17.812 -16.906 1 93.19 163 PHE B CA 1
ATOM 3186 C C . PHE B 1 163 ? 0.512 -18.891 -17.969 1 93.19 163 PHE B C 1
ATOM 3188 O O . PHE B 1 163 ? 0.782 -18.672 -19.156 1 93.19 163 PHE B O 1
ATOM 3195 N N . LEU B 1 164 ? 0.025 -20.031 -17.5 1 91.38 164 LEU B N 1
ATOM 3196 C CA . LEU B 1 164 ? -0.218 -21.156 -18.391 1 91.38 164 LEU B CA 1
ATOM 3197 C C . LEU B 1 164 ? -1.204 -20.781 -19.5 1 91.38 164 LEU B C 1
ATOM 3199 O O . LEU B 1 164 ? -1.032 -21.172 -20.656 1 91.38 164 LEU B O 1
ATOM 3203 N N . ASP B 1 165 ? -2.205 -20 -19.172 1 87.62 165 ASP B N 1
ATOM 3204 C CA . ASP B 1 165 ? -3.215 -19.594 -20.141 1 87.62 165 ASP B CA 1
ATOM 3205 C C . ASP B 1 165 ? -2.596 -18.734 -21.25 1 87.62 165 ASP B C 1
ATOM 3207 O O . ASP B 1 165 ? -2.986 -18.844 -22.406 1 87.62 165 ASP B O 1
ATOM 3211 N N . VAL B 1 166 ? -1.657 -17.953 -20.859 1 83.31 166 VAL B N 1
ATOM 3212 C CA . VAL B 1 166 ? -0.961 -17.109 -21.844 1 83.31 166 VAL B CA 1
ATOM 3213 C C . VAL B 1 166 ? -0.091 -17.984 -22.734 1 83.31 166 VAL B C 1
ATOM 3215 O O . VAL B 1 166 ? -0.098 -17.828 -23.969 1 83.31 166 VAL B O 1
ATOM 3218 N N . CYS B 1 167 ? 0.644 -18.922 -22.141 1 80.75 167 CYS B N 1
ATOM 3219 C CA . CYS B 1 167 ? 1.517 -19.828 -22.891 1 80.75 167 CYS B CA 1
ATOM 3220 C C . CYS B 1 167 ? 0.719 -20.656 -23.891 1 80.75 167 CYS B C 1
ATOM 3222 O O . CYS B 1 167 ? 1.155 -20.844 -25.016 1 80.75 167 CYS B O 1
ATOM 3224 N N . LEU B 1 168 ? -0.437 -21.109 -23.453 1 77.19 168 LEU B N 1
ATOM 3225 C CA . LEU B 1 168 ? -1.263 -21.969 -24.281 1 77.19 168 LEU B CA 1
ATOM 3226 C C . LEU B 1 168 ? -1.887 -21.172 -25.422 1 77.19 168 LEU B C 1
ATOM 3228 O O . LEU B 1 168 ? -2.035 -21.688 -26.547 1 77.19 168 LEU B O 1
ATOM 3232 N N . SER B 1 169 ? -2.184 -19.906 -25.172 1 78.44 169 SER B N 1
ATOM 3233 C CA . SER B 1 169 ? -2.746 -19.047 -26.219 1 78.44 169 SER B CA 1
ATOM 3234 C C . SER B 1 169 ? -1.709 -18.734 -27.297 1 78.44 169 SER B C 1
ATOM 3236 O O . SER B 1 169 ? -2.037 -18.672 -28.484 1 78.44 169 SER B O 1
ATOM 3238 N N . VAL B 1 170 ? -0.523 -18.531 -26.875 1 67.56 170 VAL B N 1
ATOM 3239 C CA . VAL B 1 170 ? 0.56 -18.234 -27.797 1 67.56 170 VAL B CA 1
ATOM 3240 C C . VAL B 1 170 ? 0.878 -19.469 -28.641 1 67.56 170 VAL B C 1
ATOM 3242 O O . VAL B 1 170 ? 1.118 -19.375 -29.844 1 67.56 170 VAL B O 1
ATOM 3245 N N . GLN B 1 171 ? 0.91 -20.625 -28.016 1 64.19 171 GLN B N 1
ATOM 3246 C CA . GLN B 1 171 ? 1.184 -21.859 -28.734 1 64.19 171 GLN B CA 1
ATOM 3247 C C . GLN B 1 171 ? 0.099 -22.156 -29.766 1 64.19 171 GLN B C 1
ATOM 3249 O O . GLN B 1 171 ? 0.395 -22.625 -30.859 1 64.19 171 GLN B O 1
ATOM 3254 N N . GLN B 1 172 ? -1.08 -21.938 -29.359 1 58.78 172 GLN B N 1
ATOM 3255 C CA . GLN B 1 172 ? -2.176 -22.156 -30.297 1 58.78 172 GLN B CA 1
ATOM 3256 C C . GLN B 1 172 ? -2.08 -21.203 -31.5 1 58.78 172 GLN B C 1
ATOM 3258 O O . GLN B 1 172 ? -2.408 -21.578 -32.625 1 58.78 172 GLN B O 1
ATOM 3263 N N . ASP B 1 173 ? -1.687 -20.016 -31.078 1 54.62 173 ASP B N 1
ATOM 3264 C CA . ASP B 1 173 ? -1.51 -19.078 -32.188 1 54.62 173 ASP B CA 1
ATOM 3265 C C . ASP B 1 173 ? -0.246 -19.391 -32.969 1 54.62 173 ASP B C 1
ATOM 3267 O O . ASP B 1 173 ? -0.179 -19.109 -34.188 1 54.62 173 ASP B O 1
ATOM 3271 N N . ARG B 1 174 ? 0.896 -19.75 -32.156 1 48.59 174 ARG B N 1
ATOM 3272 C CA . ARG B 1 174 ? 2.162 -20.078 -32.812 1 48.59 174 ARG B CA 1
ATOM 3273 C C . ARG B 1 174 ? 2.139 -21.5 -33.375 1 48.59 174 ARG B C 1
ATOM 3275 O O . ARG B 1 174 ? 1.938 -22.453 -32.625 1 48.59 174 ARG B O 1
ATOM 3282 N N . ASN B 1 175 ? 1.708 -22.031 -34.438 1 40.53 175 ASN B N 1
ATOM 3283 C CA . ASN B 1 175 ? 2.719 -22.453 -35.375 1 40.53 175 ASN B CA 1
ATOM 3284 C C . ASN B 1 175 ? 4.016 -21.656 -35.219 1 40.53 175 ASN B C 1
ATOM 3286 O O . ASN B 1 175 ? 4.355 -20.844 -36.094 1 40.53 175 ASN B O 1
ATOM 3290 N N . LEU B 1 176 ? 4.488 -21.297 -34.031 1 37.62 176 LEU B N 1
ATOM 3291 C CA . LEU B 1 176 ? 5.223 -20.4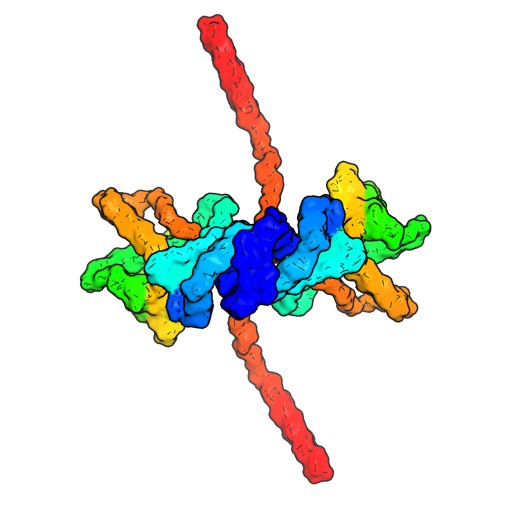53 -33.094 1 37.62 176 LEU B CA 1
ATOM 3292 C C . LEU B 1 176 ? 6.664 -20.922 -32.938 1 37.62 176 LEU B C 1
ATOM 3294 O O . LEU B 1 176 ? 7.422 -20.375 -32.125 1 37.62 176 LEU B O 1
ATOM 3298 N N . SER B 1 177 ? 7.078 -22.094 -33.188 1 36.75 177 SER B N 1
ATOM 3299 C CA . SER B 1 177 ? 8.516 -22.359 -33.125 1 36.75 177 SER B CA 1
ATOM 3300 C C . SER B 1 177 ? 9.312 -21.125 -33.562 1 36.75 177 SER B C 1
ATOM 3302 O O . SER B 1 177 ? 10.352 -20.812 -33 1 36.75 177 SER B O 1
ATOM 3304 N N . ALA B 1 178 ? 9.016 -20.516 -34.625 1 37.44 178 ALA B N 1
ATOM 3305 C CA . ALA B 1 178 ? 9.641 -19.359 -35.25 1 37.44 178 ALA B CA 1
ATOM 3306 C C . ALA B 1 178 ? 9.398 -18.078 -34.438 1 37.44 178 ALA B C 1
ATOM 3308 O O . ALA B 1 178 ? 10.172 -17.125 -34.531 1 37.44 178 ALA B O 1
ATOM 3309 N N . SER B 1 179 ? 8.328 -17.875 -33.656 1 36.41 179 SER B N 1
ATOM 3310 C CA . SER B 1 179 ? 7.914 -16.641 -33 1 36.41 179 SER B CA 1
ATOM 3311 C C . SER B 1 179 ? 8.586 -16.484 -31.641 1 36.41 179 SER B C 1
ATOM 3313 O O . SER B 1 179 ? 8.492 -15.414 -31.016 1 36.41 179 SER B O 1
ATOM 3315 N N . LEU B 1 180 ? 8.914 -17.484 -30.875 1 38.09 180 LEU B N 1
ATOM 3316 C CA . LEU B 1 180 ? 9.633 -17.359 -29.609 1 38.09 180 LEU B CA 1
ATOM 3317 C C . LEU B 1 180 ? 10.961 -16.641 -29.812 1 38.09 180 LEU B C 1
ATOM 3319 O O . LEU B 1 180 ? 11.531 -16.109 -28.859 1 38.09 180 LEU B O 1
ATOM 3323 N N . HIS B 1 181 ? 11.648 -16.891 -30.938 1 39.34 181 HIS B N 1
ATOM 3324 C CA . HIS B 1 181 ? 12.812 -16.062 -31.219 1 39.34 181 HIS B CA 1
ATOM 3325 C C . HIS B 1 181 ? 12.422 -14.586 -31.344 1 39.34 181 HIS B C 1
ATOM 3327 O O . HIS B 1 181 ? 13.297 -13.719 -31.438 1 39.34 181 HIS B O 1
ATOM 3333 N N . ALA B 1 182 ? 11.086 -14.297 -31.828 1 35.31 182 ALA B N 1
ATOM 3334 C CA . ALA B 1 182 ? 10.719 -12.914 -32.125 1 35.31 182 ALA B CA 1
ATOM 3335 C C . ALA B 1 182 ? 10.328 -12.156 -30.875 1 35.31 182 ALA B C 1
ATOM 3337 O O . ALA B 1 182 ? 9.805 -12.75 -29.922 1 35.31 182 ALA B O 1
ATOM 3338 N N . ASP B 1 183 ? 10.609 -10.82 -30.547 1 38.78 183 ASP B N 1
ATOM 3339 C CA . ASP B 1 183 ? 10.352 -9.797 -29.547 1 38.78 183 ASP B CA 1
ATOM 3340 C C . ASP B 1 183 ? 8.891 -9.82 -29.094 1 38.78 183 ASP B C 1
ATOM 3342 O O . ASP B 1 183 ? 8.125 -8.906 -29.406 1 38.78 183 ASP B O 1
ATOM 3346 N N . LEU B 1 184 ? 8.109 -10.891 -29.172 1 37.03 184 LEU B N 1
ATOM 3347 C CA . LEU B 1 184 ? 6.68 -10.773 -28.922 1 37.03 184 LEU B CA 1
ATOM 3348 C C . LEU B 1 184 ? 6.418 -10.344 -27.484 1 37.03 184 LEU B C 1
ATOM 3350 O O . LEU B 1 184 ? 6.941 -10.945 -26.547 1 37.03 184 LEU B O 1
ATOM 3354 N N . PRO B 1 185 ? 5.859 -9.219 -27.312 1 42.34 185 PRO B N 1
ATOM 3355 C CA . PRO B 1 185 ? 5.465 -8.719 -26 1 42.34 185 PRO B CA 1
ATOM 3356 C C . PRO B 1 185 ? 4.559 -9.688 -25.234 1 42.34 185 PRO B C 1
ATOM 3358 O O . PRO B 1 185 ? 3.445 -9.977 -25.688 1 42.34 185 PRO B O 1
ATOM 3361 N N . LEU B 1 186 ? 5.059 -10.859 -24.703 1 43.38 186 LEU B N 1
ATOM 3362 C CA . LEU B 1 186 ? 4.254 -11.719 -23.844 1 43.38 186 LEU B CA 1
ATOM 3363 C C . LEU B 1 186 ? 3.299 -10.891 -23 1 43.38 186 LEU B C 1
ATOM 3365 O O . LEU B 1 186 ? 3.709 -9.906 -22.359 1 43.38 186 LEU B O 1
ATOM 3369 N N . GLN B 1 187 ? 2.084 -10.859 -23.406 1 44.78 187 GLN B N 1
ATOM 3370 C CA . GLN B 1 187 ? 1.091 -10.281 -22.5 1 44.78 187 GLN B CA 1
ATOM 3371 C C . GLN B 1 187 ? 1.15 -10.938 -21.125 1 44.78 187 GLN B C 1
ATOM 3373 O O . GLN B 1 187 ? 0.781 -12.102 -20.969 1 44.78 187 GLN B O 1
ATOM 3378 N N . THR B 1 188 ? 2.176 -10.703 -20.297 1 49.53 188 THR B N 1
ATOM 3379 C CA . THR B 1 188 ? 2.377 -11.203 -18.938 1 49.53 188 THR B CA 1
ATOM 3380 C C . THR B 1 188 ? 1.296 -10.672 -18 1 49.53 188 THR B C 1
ATOM 3382 O O . THR B 1 188 ? 0.855 -9.531 -18.141 1 49.53 188 THR B O 1
ATOM 3385 N N . PRO B 1 189 ? 0.725 -11.641 -17.219 1 44.28 189 PRO B N 1
ATOM 3386 C CA . PRO B 1 189 ? -0.169 -11.102 -16.188 1 44.28 189 PRO B CA 1
ATOM 3387 C C . PRO B 1 189 ? 0.442 -9.922 -15.438 1 44.28 189 PRO B C 1
ATOM 3389 O O . PRO B 1 189 ? 1.649 -9.906 -15.188 1 44.28 189 PRO B O 1
ATOM 3392 N N . VAL B 1 190 ? -0.3 -8.93 -15.484 1 48.69 190 VAL B N 1
ATOM 3393 C CA . VAL B 1 190 ? 0.165 -7.781 -14.711 1 48.69 190 VAL B CA 1
ATOM 3394 C C . VAL B 1 190 ? 0.183 -8.125 -13.227 1 48.69 190 VAL B C 1
ATOM 3396 O O . VAL B 1 190 ? -0.822 -8.586 -12.672 1 48.69 190 VAL B O 1
ATOM 3399 N N . LEU B 1 191 ? 1.348 -8.367 -12.719 1 48.12 191 LEU B N 1
ATOM 3400 C CA . LEU B 1 191 ? 1.515 -8.57 -11.281 1 48.12 191 LEU B CA 1
ATOM 3401 C C . LEU B 1 191 ? 1.768 -7.242 -10.578 1 48.12 191 LEU B C 1
ATOM 3403 O O . LEU B 1 191 ? 2.188 -6.266 -11.203 1 48.12 191 LEU B O 1
ATOM 3407 N N . VAL B 1 192 ? 1.359 -7.137 -9.445 1 43.5 192 VAL B N 1
ATOM 3408 C CA . VAL B 1 192 ? 1.619 -5.938 -8.648 1 43.5 192 VAL B CA 1
ATOM 3409 C C . VAL B 1 192 ? 3.125 -5.703 -8.547 1 43.5 192 VAL B C 1
ATOM 3411 O O . VAL B 1 192 ? 3.895 -6.645 -8.352 1 43.5 192 VAL B O 1
ATOM 3414 N N . ASP B 1 193 ? 3.738 -4.656 -9.141 1 44.09 193 ASP B N 1
ATOM 3415 C CA . ASP B 1 193 ? 5.156 -4.316 -9.102 1 44.09 193 ASP B CA 1
ATOM 3416 C C . ASP B 1 193 ? 5.695 -4.367 -7.676 1 44.09 193 ASP B C 1
ATOM 3418 O O . ASP B 1 193 ? 5.102 -3.789 -6.762 1 44.09 193 ASP B O 1
ATOM 3422 N N . ASP B 1 194 ? 6.414 -5.418 -7.426 1 41.25 194 ASP B N 1
ATOM 3423 C CA . ASP B 1 194 ? 7.09 -5.496 -6.133 1 41.25 194 ASP B CA 1
ATOM 3424 C C . ASP B 1 194 ? 7.816 -4.191 -5.816 1 41.25 194 ASP B C 1
ATOM 3426 O O . ASP B 1 194 ? 8.484 -4.082 -4.789 1 41.25 194 ASP B O 1
ATOM 3430 N N . GLY B 1 195 ? 8.391 -3.463 -6.895 1 36.44 195 GLY B N 1
ATOM 3431 C CA . GLY B 1 195 ? 9.203 -2.326 -6.484 1 36.44 195 GLY B CA 1
ATOM 3432 C C . GLY B 1 195 ? 8.547 -1.484 -5.402 1 36.44 195 GLY B C 1
ATOM 3433 O O . GLY B 1 195 ? 7.473 -1.825 -4.91 1 36.44 195 GLY B O 1
ATOM 3434 N N . GLU B 1 196 ? 8.828 -0.044 -5.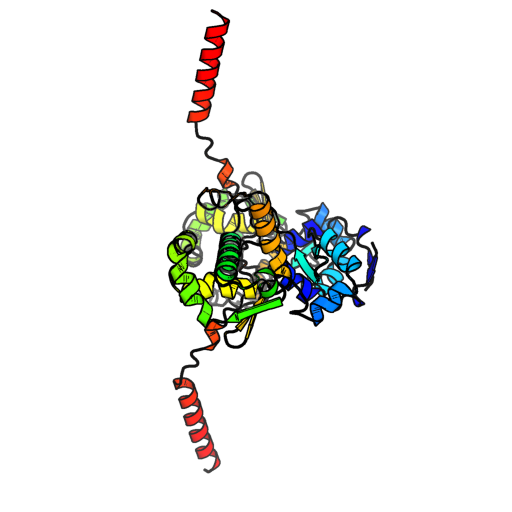441 1 32.62 196 GLU B N 1
ATOM 3435 C CA . GLU B 1 196 ? 8.453 1.025 -4.52 1 32.62 196 GLU B CA 1
ATOM 3436 C C . GLU B 1 196 ? 6.934 1.15 -4.41 1 32.62 196 GLU B C 1
ATOM 3438 O O . GLU B 1 196 ? 6.266 1.521 -5.379 1 32.62 196 GLU B O 1
ATOM 3443 N N . ILE B 1 197 ? 6.23 0.244 -4.07 1 31.36 197 ILE B N 1
ATOM 3444 C CA . ILE B 1 197 ? 4.906 0.758 -3.748 1 31.36 197 ILE B CA 1
ATOM 3445 C C . ILE B 1 197 ? 4.988 2.256 -3.463 1 31.36 197 ILE B C 1
ATOM 3447 O O . ILE B 1 197 ? 5.305 2.666 -2.344 1 31.36 197 ILE B O 1
ATOM 3451 N N . GLU B 1 198 ? 5.711 3.02 -4.176 1 29.19 198 GLU B N 1
ATOM 3452 C CA . GLU B 1 198 ? 5.562 4.473 -4.109 1 29.19 198 GLU B CA 1
ATOM 3453 C C . GLU B 1 198 ? 4.094 4.879 -4.191 1 29.19 198 GLU B C 1
ATOM 3455 O O . GLU B 1 198 ? 3.354 4.387 -5.043 1 29.19 198 GLU B O 1
ATOM 3460 N N . PRO B 1 199 ? 3.404 5.16 -3.125 1 29.8 199 PRO B N 1
ATOM 3461 C CA . PRO B 1 199 ? 2.148 5.863 -3.41 1 29.8 199 PRO B CA 1
ATOM 3462 C C . PRO B 1 199 ? 2.164 6.574 -4.762 1 29.8 199 PRO B C 1
ATOM 3464 O O . PRO B 1 199 ? 3.223 7.004 -5.227 1 29.8 199 PRO B O 1
ATOM 3467 N N . LEU B 1 200 ? 1.255 6.215 -5.707 1 28.64 200 LEU B N 1
ATOM 3468 C CA . LEU B 1 200 ? 0.976 6.848 -6.992 1 28.64 200 LEU B CA 1
ATOM 3469 C C . LEU B 1 200 ? 1.286 8.344 -6.941 1 28.64 200 LEU B C 1
ATOM 3471 O O . LEU B 1 200 ? 0.374 9.172 -6.965 1 28.64 200 LEU B O 1
ATOM 3475 N N . MET B 1 201 ? 2.162 8.836 -6.113 1 25.31 201 MET B N 1
ATOM 3476 C CA . MET B 1 201 ? 2.424 10.227 -6.484 1 25.31 201 MET B CA 1
ATOM 3477 C C . MET B 1 201 ? 2.912 10.328 -7.926 1 25.31 201 MET B C 1
ATOM 3479 O O . MET B 1 201 ? 4.008 9.867 -8.25 1 25.31 201 MET B O 1
ATOM 3483 N N . ALA B 1 202 ? 1.961 10.25 -8.906 1 27.27 202 ALA B N 1
ATOM 3484 C CA . ALA B 1 202 ? 2.205 10.727 -10.266 1 27.27 202 ALA B CA 1
ATOM 3485 C C . ALA B 1 202 ? 3.178 11.906 -10.266 1 27.27 202 ALA B C 1
ATOM 3487 O O . ALA B 1 202 ? 2.902 12.945 -9.656 1 27.27 202 ALA B O 1
ATOM 3488 N N . SER B 1 203 ? 4.457 11.766 -10.203 1 24.92 203 SER B N 1
ATOM 3489 C CA . SER B 1 203 ? 5.434 12.812 -10.484 1 24.92 203 SER B CA 1
ATOM 3490 C C . SER B 1 203 ? 5.016 13.648 -11.688 1 24.92 203 SER B C 1
ATOM 3492 O O . SER B 1 203 ? 4.766 13.102 -12.766 1 24.92 203 SER B O 1
ATOM 3494 N N . ASP B 1 204 ? 4.312 14.703 -11.461 1 26.92 204 ASP B N 1
ATOM 3495 C CA . ASP B 1 204 ? 4.035 15.789 -12.406 1 26.92 204 ASP B CA 1
ATOM 3496 C C . ASP B 1 204 ? 5.258 16.094 -13.266 1 26.92 204 ASP B C 1
ATOM 3498 O O . ASP B 1 204 ? 5.25 17.047 -14.039 1 26.92 204 ASP B O 1
ATOM 3502 N N . GLU B 1 205 ? 6.41 15.516 -12.945 1 27.62 205 GLU B N 1
ATOM 3503 C CA . GLU B 1 205 ? 7.535 16.078 -13.695 1 27.62 205 GLU B CA 1
ATOM 3504 C C . GLU B 1 205 ? 7.43 15.719 -15.18 1 27.62 205 GLU B C 1
ATOM 3506 O O . GLU B 1 205 ? 8.297 16.094 -15.969 1 27.62 205 GLU B O 1
ATOM 3511 N N . GLU B 1 206 ? 6.707 14.656 -15.484 1 29.81 206 GLU B N 1
ATOM 3512 C CA . GLU B 1 206 ? 6.898 14.406 -16.906 1 29.81 206 GLU B CA 1
ATOM 3513 C C . GLU B 1 206 ? 6.32 15.539 -17.75 1 29.81 206 GLU B C 1
ATOM 3515 O O . GLU B 1 206 ? 6.25 15.43 -18.984 1 29.81 206 GLU B O 1
ATOM 3520 N N . LEU B 1 207 ? 5.543 16.359 -17.078 1 26.64 207 LEU B N 1
ATOM 3521 C CA . LEU B 1 207 ? 4.922 17.266 -18.031 1 26.64 207 LEU B CA 1
ATOM 3522 C C . LEU B 1 207 ? 5.973 18.141 -18.719 1 26.64 207 LEU B C 1
ATOM 3524 O O . LEU B 1 207 ? 5.637 19.016 -19.516 1 26.64 207 LEU B O 1
ATOM 3528 N N . SER B 1 208 ? 7.086 18.344 -18 1 25.75 208 SER B N 1
ATOM 3529 C CA . SER B 1 208 ? 7.668 19.594 -18.469 1 25.75 208 SER B CA 1
ATOM 3530 C C . SER B 1 208 ? 8.055 19.5 -19.938 1 25.75 208 SER B C 1
ATOM 3532 O O . SER B 1 208 ? 7.828 20.453 -20.703 1 25.75 208 SER B O 1
ATOM 3534 N N . GLU B 1 209 ? 9.156 18.844 -20.234 1 28.03 209 GLU B N 1
ATOM 3535 C CA . GLU B 1 209 ? 10.062 19.375 -21.25 1 28.03 209 GLU B CA 1
ATOM 3536 C C . GLU B 1 209 ? 9.531 19.078 -22.656 1 28.03 209 GLU B C 1
ATOM 3538 O O . GLU B 1 209 ? 9.602 17.953 -23.125 1 28.03 209 GLU B O 1
ATOM 3543 N N . GLU B 1 210 ? 8.336 19.344 -22.969 1 31 210 GLU B N 1
ATOM 3544 C CA . GLU B 1 210 ? 7.941 19.391 -24.375 1 31 210 GLU B CA 1
ATOM 3545 C C . GLU B 1 210 ? 8.984 20.125 -25.219 1 31 210 GLU B C 1
ATOM 3547 O O . GLU B 1 210 ? 9.305 21.281 -24.938 1 31 210 GLU B O 1
ATOM 3552 N N . SER B 1 211 ? 9.977 19.422 -25.688 1 31.66 211 SER B N 1
ATOM 3553 C CA . SER B 1 211 ? 11.086 19.969 -26.453 1 31.66 211 SER B CA 1
ATOM 3554 C C . SER B 1 211 ? 10.594 20.922 -27.531 1 31.66 211 SER B C 1
ATOM 3556 O O . SER B 1 211 ? 9.516 20.719 -28.094 1 31.66 211 SER B O 1
ATOM 3558 N N . GLU B 1 212 ? 10.945 22.188 -27.5 1 35.47 212 GLU B N 1
ATOM 3559 C CA . GLU B 1 212 ? 10.836 23.297 -28.438 1 35.47 212 GLU B CA 1
ATOM 3560 C C . GLU B 1 212 ? 10.961 22.812 -29.891 1 35.47 212 GLU B C 1
ATOM 3562 O O . GLU B 1 212 ? 10.359 23.406 -30.797 1 35.47 212 GLU B O 1
ATOM 3567 N N . GLU B 1 213 ? 11.68 21.719 -30.047 1 35.78 213 GLU B N 1
ATOM 3568 C CA . GLU B 1 213 ? 12.047 21.328 -31.406 1 35.78 213 GLU B CA 1
ATOM 3569 C C . GLU B 1 213 ? 10.844 20.797 -32.156 1 35.78 213 GLU B C 1
ATOM 3571 O O . GLU B 1 213 ? 10.711 21.031 -33.375 1 35.78 213 GLU B O 1
ATOM 3576 N N . ASP B 1 214 ? 9.969 20.141 -31.359 1 33.53 214 ASP B N 1
ATOM 3577 C CA . ASP B 1 214 ? 8.883 19.547 -32.125 1 33.53 214 ASP B CA 1
ATOM 3578 C C . ASP B 1 214 ? 7.891 20.609 -32.594 1 33.53 214 ASP B C 1
ATOM 3580 O O . ASP B 1 214 ? 7.105 20.375 -33.5 1 33.53 214 ASP B O 1
ATOM 3584 N N . ALA B 1 215 ? 7.832 21.688 -31.688 1 36.66 215 ALA B N 1
ATOM 3585 C CA . ALA B 1 215 ? 6.973 22.781 -32.156 1 36.66 215 ALA B CA 1
ATOM 3586 C C . ALA B 1 215 ? 7.469 23.359 -33.469 1 36.66 215 ALA B C 1
ATOM 3588 O O . ALA B 1 215 ? 6.672 23.656 -34.375 1 36.66 215 ALA B O 1
ATOM 3589 N N . LEU B 1 216 ? 8.797 23.516 -33.469 1 36.56 216 LEU B N 1
ATOM 3590 C CA . LEU B 1 216 ? 9.375 24.125 -34.656 1 36.56 216 LEU B CA 1
ATOM 3591 C C . LEU B 1 216 ? 9.102 23.281 -35.906 1 36.56 216 LEU B C 1
ATOM 3593 O O . LEU B 1 216 ? 8.758 23.812 -36.969 1 36.56 216 LEU B O 1
ATOM 3597 N N . ALA B 1 217 ? 9.062 21.938 -35.719 1 41.31 217 ALA B N 1
ATOM 3598 C CA . ALA B 1 217 ? 8.859 21.062 -36.844 1 41.31 217 ALA B CA 1
ATOM 3599 C C . ALA B 1 217 ? 7.434 21.172 -37.375 1 41.31 217 ALA B C 1
ATOM 3601 O O . ALA B 1 217 ? 7.223 21.172 -38.594 1 41.31 217 ALA B O 1
ATOM 3602 N N . ARG B 1 218 ? 6.535 21.406 -36.344 1 39.09 218 ARG B N 1
ATOM 3603 C CA . ARG B 1 218 ? 5.168 21.531 -36.844 1 39.09 218 ARG B CA 1
ATOM 3604 C C . ARG B 1 218 ? 4.992 22.828 -37.625 1 39.09 218 ARG B C 1
ATOM 3606 O O . ARG B 1 218 ? 4.273 22.875 -38.625 1 39.09 218 ARG B O 1
ATOM 3613 N N . ALA B 1 219 ? 5.68 23.875 -37.094 1 44.16 219 ALA B N 1
ATOM 3614 C CA . ALA B 1 219 ? 5.562 25.156 -37.781 1 44.16 219 ALA B CA 1
ATOM 3615 C C . ALA B 1 219 ? 6.102 25.062 -39.219 1 44.16 219 ALA B C 1
ATOM 3617 O O . ALA B 1 219 ? 5.504 25.609 -40.156 1 44.16 219 ALA B O 1
ATOM 3618 N N . ILE B 1 220 ? 7.258 24.344 -39.281 1 41.12 220 ILE B N 1
ATOM 3619 C CA . ILE B 1 220 ? 7.871 24.219 -40.625 1 41.12 220 ILE B CA 1
ATOM 3620 C C . ILE B 1 220 ? 6.938 23.438 -41.531 1 41.12 220 ILE B C 1
ATOM 3622 O O . ILE B 1 220 ? 6.75 23.812 -42.688 1 41.12 220 ILE B O 1
ATOM 3626 N N . ALA B 1 221 ? 6.281 22.438 -40.906 1 45.31 221 ALA B N 1
ATOM 3627 C CA . ALA B 1 221 ? 5.402 21.609 -41.719 1 45.31 221 ALA B CA 1
ATOM 3628 C C . ALA B 1 221 ? 4.184 22.391 -42.188 1 45.31 221 ALA B C 1
ATOM 3630 O O . ALA B 1 221 ? 3.75 22.25 -43.344 1 45.31 221 ALA B O 1
ATOM 3631 N N . GLU B 1 222 ? 3.818 23.156 -41.188 1 42.84 222 GLU B N 1
ATOM 3632 C CA . GLU B 1 222 ? 2.658 23.969 -41.562 1 42.84 222 GLU B CA 1
ATOM 3633 C C . GLU B 1 222 ? 3.004 24.953 -42.688 1 42.84 222 GLU B C 1
ATOM 3635 O O . GLU B 1 222 ? 2.178 25.234 -43.562 1 42.84 222 GLU B O 1
ATOM 3640 N N . GLU B 1 223 ? 4.273 25.469 -42.531 1 44.53 223 GLU B N 1
ATOM 3641 C CA . GLU B 1 223 ? 4.68 26.391 -43.562 1 44.53 223 GLU B CA 1
ATOM 3642 C C . GLU B 1 223 ? 4.719 25.688 -44.938 1 44.53 223 GLU B C 1
ATOM 3644 O O . GLU B 1 223 ? 4.293 26.266 -45.938 1 44.53 223 GLU B O 1
ATOM 3649 N N . HIS B 1 224 ? 5.297 24.469 -44.875 1 44.56 224 HIS B N 1
ATOM 3650 C CA . HIS B 1 224 ? 5.402 23.781 -46.188 1 44.56 224 HIS B CA 1
ATOM 3651 C C . HIS B 1 224 ? 4.023 23.453 -46.75 1 44.56 224 HIS B C 1
ATOM 3653 O O . HIS B 1 224 ? 3.826 23.484 -47.969 1 44.56 224 HIS B O 1
ATOM 3659 N N . ALA B 1 225 ? 3.113 23.219 -45.875 1 48.59 225 ALA B N 1
ATOM 3660 C CA . ALA B 1 225 ? 1.771 22.891 -46.344 1 48.59 225 ALA B CA 1
ATOM 3661 C C . ALA B 1 225 ? 1.108 24.094 -47 1 48.59 225 ALA B C 1
ATOM 3663 O O . ALA B 1 225 ? 0.362 23.938 -47.969 1 48.59 225 ALA B O 1
ATOM 3664 N N . GLN B 1 226 ? 1.375 25.188 -46.344 1 44.59 226 GLN B N 1
ATOM 3665 C CA . GLN B 1 226 ? 0.789 26.375 -46.938 1 44.59 226 GLN B CA 1
ATOM 3666 C C . GLN B 1 226 ? 1.38 26.656 -48.312 1 44.59 226 GLN B C 1
ATOM 3668 O O . GLN B 1 226 ? 0.686 27.156 -49.219 1 44.59 226 GLN B O 1
ATOM 3673 N N . GLN B 1 227 ? 2.682 26.328 -48.5 1 46.78 227 GLN B N 1
ATOM 3674 C CA . GLN B 1 227 ? 3.297 26.609 -49.781 1 46.78 227 GLN B CA 1
ATOM 3675 C C . GLN B 1 227 ? 2.697 25.734 -50.875 1 46.78 227 GLN B C 1
ATOM 3677 O O . GLN B 1 227 ? 2.559 26.172 -52.031 1 46.78 227 GLN B O 1
ATOM 3682 N N . GLU B 1 228 ? 2.363 24.5 -50.531 1 44.31 228 GLU B N 1
ATOM 3683 C CA . GLU B 1 228 ? 1.837 23.656 -51.594 1 44.31 228 GLU B CA 1
ATOM 3684 C C . GLU B 1 228 ? 0.422 24.078 -52 1 44.31 228 GLU B C 1
ATOM 3686 O O . GLU B 1 228 ? -0.064 23.719 -53.062 1 44.31 228 GLU B O 1
ATOM 3691 N N . ALA B 1 229 ? -0.318 24.656 -51.062 1 50.78 229 ALA B N 1
ATOM 3692 C CA . ALA B 1 229 ? -1.667 25.062 -51.469 1 50.78 229 ALA B CA 1
ATOM 3693 C C . ALA B 1 229 ? -1.631 26.25 -52.406 1 50.78 229 ALA B C 1
ATOM 3695 O O . ALA B 1 229 ? -2.508 26.406 -53.281 1 50.78 229 ALA B O 1
ATOM 3696 N N . ASP B 1 230 ? -0.754 27.109 -52.156 1 48.28 230 ASP B N 1
ATOM 3697 C CA . ASP B 1 230 ? -0.689 28.297 -53 1 48.28 230 ASP B CA 1
ATOM 3698 C C . ASP B 1 230 ? 0.01 27.969 -54.312 1 48.28 230 ASP B C 1
ATOM 3700 O O . ASP B 1 230 ? 0.085 28.828 -55.219 1 48.28 230 ASP B O 1
ATOM 3704 N N . ALA B 1 231 ? 0.484 26.766 -54.406 1 35.66 231 ALA B N 1
ATOM 3705 C CA . ALA B 1 231 ? 1.026 26.453 -55.75 1 35.66 231 ALA B CA 1
ATOM 3706 C C . ALA B 1 231 ? -0.036 25.812 -56.625 1 35.66 231 ALA B C 1
ATOM 3708 O O . ALA B 1 231 ? -0.886 25.062 -56.156 1 35.66 231 ALA B O 1
#

Organism: Pseudomonas aeruginosa (strain ATCC 15692 / DSM 22644 / CIP 104116 / JCM 14847 / LMG 12228 / 1C / PRS 101 / PAO1) (NCBI:txid208964)

Sequence (462 aa):
MHLDLSELTQLAPIFRELFKGYHISHRDPELYTQLSSHQDQYRGLFRAMGFELVCDTRGFYYFVPEQVGAQVNKTAQRLALFTFILVEHLADQGRDPLSVLDGGSIGREELPPLLEKYRDLFLQAEVQTQEELEEKVMRRLTQLGFASEDSGVYRFMPPMHRFLDVCLSVQQDRNLSASLHADLPLQTPVLVDDGEIEPLMASDEELSEESEEDALARAIAEEHAQQEADAMHLDLSELTQLAPIFRELFKGYHISHRDPELYTQLSSHQDQYRGLFRAMGFELVCDTRGFYYFVPEQVGAQVNKTAQRLALFTFILVEHLADQGRDPLSVLDGGSIGREELPPLLEKYRDLFLQAEVQTQEELEEKVMRRLTQLGFASEDSGVYRFMPPMHRFLDVCLSVQQDRNLSASLHADLPLQTPVLVDDGEIEPLMASDEELSEESEEDALARAIAEEHAQQEADA

InterPro domains:
  IPR042038 MukE, N-terminal domain [G3DSA:1.10.10.2250] (7-69)
  IPR047723 Mks condensin complex protein MksE, pseudomonadaceae [NF040858] (1-231)
  IPR053841 Condensin complex protein MksE [PF21980] (10-167)

Secondary structure (DSSP, 8-state):
-EEEGGG-TTHHHHHHHHHTTPPBSTTSHHHHHHHHHTHHHHHHHHHHTT--EEEETTTEEEEPP--SSS---HHHHHHHHHHHHHHHHHHHTT--HHHHHTT-EEEGGGHHHHHHHTHHHHHHTT--SHHHHIIIIIHHHHHTTSEEEETTEEEE-GGGHHHHHHHHHHHHH---TTTSSS-----------SS-B------GGGGS---THHHHHHHHHHHHHHHHH--/-EEEGGG-TTHHHHHHHHHTTPPBSTTSHHHHHHHHHTHHHHHHHHHHTT--EEEETTTEEEEPP--SSS---HHHHHHHHHHHHHHHHHHHTT--HHHHHTT-EEEGGGHHHHHHHTHHHHHHTT--SHHHHIIIIIHHHHHTTSEEEETTEEEE-GGGHHHHHHHHHHHHH---TTTSSS------------S-B------GGGGS---HHHHHHHHHHHHHHHHHH--

pLDDT: mean 79.16, std 25.74, range [24.8, 98.81]

Solvent-accessible surface area (backbone atoms only — not comparable to full-atom values): 25580 Å² total; per-residue (Å²): 92,79,39,57,52,71,75,47,81,56,41,23,64,46,48,54,42,27,70,70,41,20,36,46,23,74,91,41,54,68,56,36,50,52,43,68,74,41,44,67,58,51,41,51,52,37,42,52,47,69,39,48,64,44,76,46,90,77,53,32,35,34,48,62,51,77,81,75,65,85,68,72,29,67,61,28,48,42,47,39,52,49,50,49,50,47,39,51,52,30,46,76,71,74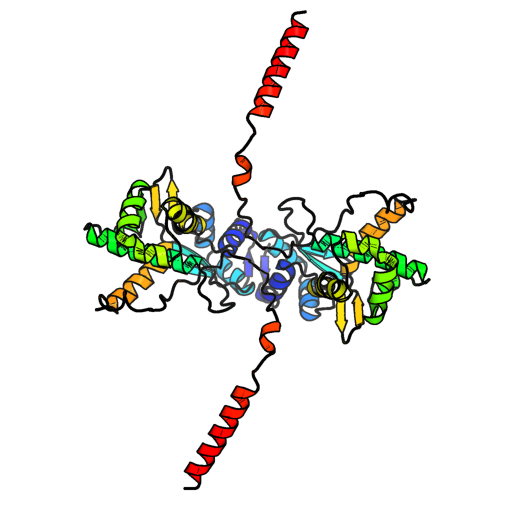,41,61,37,65,60,33,46,59,61,24,62,50,48,57,82,55,48,57,62,50,48,64,76,43,38,72,65,33,47,76,63,74,30,86,44,67,69,42,41,43,57,68,37,53,47,45,32,36,68,35,34,30,24,45,76,57,95,55,32,38,33,27,25,59,58,36,47,62,48,50,54,44,52,51,52,48,48,70,68,26,97,24,86,76,46,75,82,44,92,62,78,69,79,46,59,69,43,54,58,77,60,60,41,48,69,83,69,72,69,71,68,76,66,60,82,71,62,70,65,62,56,53,51,50,54,51,48,52,53,54,52,54,53,59,67,77,96,90,79,38,56,52,71,75,47,81,54,40,22,65,47,48,54,41,28,71,69,42,21,35,46,22,74,91,41,54,69,57,34,50,53,45,68,74,41,41,68,58,51,41,51,51,37,42,52,47,68,40,48,64,44,76,45,90,78,53,31,35,33,49,62,52,75,80,75,64,83,68,71,26,67,61,28,48,43,48,40,51,49,50,51,50,48,38,50,52,29,46,75,70,73,41,62,38,64,60,34,47,60,61,23,61,50,50,58,82,54,47,56,62,51,46,65,75,43,37,73,66,33,47,75,63,74,30,85,46,67,68,42,40,42,58,67,37,54,47,45,34,35,69,35,35,30,24,46,76,59,95,55,34,38,34,26,25,59,58,36,48,63,48,50,54,45,53,52,51,48,47,70,69,27,96,26,85,74,47,76,80,44,93,62,80,70,80,45,59,70,45,56,57,77,60,61,40,47,68,83,68,73,69,72,68,77,67,60,81,70,61,68,62,61,55,51,51,49,51,51,48,51,51,52,50,54,52,59,67,77,94